Protein AF-A0A7V0R3R7-F1 (afdb_monomer_lite)

Structure (mmCIF, N/CA/C/O backbone):
data_AF-A0A7V0R3R7-F1
#
_entry.id   AF-A0A7V0R3R7-F1
#
loop_
_atom_site.group_PDB
_atom_site.id
_atom_site.type_symbol
_atom_site.label_atom_id
_atom_site.label_alt_id
_atom_site.label_comp_id
_atom_site.label_asym_id
_atom_site.label_entity_id
_atom_site.label_seq_id
_atom_site.pdbx_PDB_ins_code
_atom_site.Cartn_x
_atom_site.Cartn_y
_atom_site.Cartn_z
_atom_site.occupancy
_atom_site.B_iso_or_equiv
_atom_site.auth_seq_id
_atom_site.auth_comp_id
_atom_site.auth_asym_id
_atom_site.auth_atom_id
_atom_site.pdbx_PDB_model_num
ATOM 1 N N . MET A 1 1 ? 51.693 5.481 -68.213 1.00 60.84 1 MET A N 1
ATOM 2 C CA . MET A 1 1 ? 52.637 6.586 -67.970 1.00 60.84 1 MET A CA 1
ATOM 3 C C . MET A 1 1 ? 53.723 6.523 -69.031 1.00 60.84 1 MET A C 1
ATOM 5 O O . MET A 1 1 ? 54.236 5.433 -69.275 1.00 60.84 1 MET A O 1
ATOM 9 N N . ALA A 1 2 ? 54.011 7.640 -69.695 1.00 59.97 2 ALA A N 1
ATOM 10 C CA . ALA A 1 2 ? 55.135 7.788 -70.616 1.00 59.97 2 ALA A CA 1
ATOM 11 C C . ALA A 1 2 ? 56.479 7.806 -69.859 1.00 59.97 2 ALA A C 1
ATOM 13 O O . ALA A 1 2 ? 56.521 7.949 -68.635 1.00 59.97 2 ALA A O 1
ATOM 14 N N . ASN A 1 3 ? 57.594 7.618 -70.574 1.00 65.31 3 ASN A N 1
ATOM 15 C CA . ASN A 1 3 ? 58.924 7.608 -69.956 1.00 65.31 3 ASN A CA 1
ATOM 16 C C . ASN A 1 3 ? 59.212 8.946 -69.252 1.00 65.31 3 ASN A C 1
ATOM 18 O O . ASN A 1 3 ? 59.083 10.004 -69.864 1.00 65.31 3 ASN A O 1
ATOM 22 N N . GLY A 1 4 ? 59.620 8.897 -67.982 1.00 66.81 4 GLY A N 1
ATOM 23 C CA . GLY A 1 4 ? 59.918 10.087 -67.187 1.00 66.81 4 GLY A CA 1
ATOM 24 C C . GLY A 1 4 ? 58.693 10.776 -66.584 1.00 66.81 4 GLY A C 1
ATOM 25 O O . GLY A 1 4 ? 58.870 11.760 -65.866 1.00 66.81 4 GLY A O 1
ATOM 26 N N . GLU A 1 5 ? 57.478 10.267 -66.817 1.00 72.25 5 GLU A N 1
ATOM 27 C CA . GLU A 1 5 ? 56.290 10.757 -66.121 1.00 72.25 5 GLU A CA 1
ATOM 28 C C . GLU A 1 5 ? 56.313 10.364 -64.643 1.00 72.25 5 GLU A C 1
ATOM 30 O O . GLU A 1 5 ? 56.614 9.226 -64.259 1.00 72.25 5 GLU A O 1
ATOM 35 N N . THR A 1 6 ? 55.930 11.340 -63.829 1.00 77.62 6 THR A N 1
ATOM 36 C CA . THR A 1 6 ? 55.696 11.185 -62.403 1.00 77.62 6 THR A CA 1
ATOM 37 C C . THR A 1 6 ? 54.215 11.409 -62.127 1.00 77.62 6 THR A C 1
ATOM 39 O O . THR A 1 6 ? 53.665 12.455 -62.474 1.00 77.62 6 THR A O 1
ATOM 42 N N . VAL A 1 7 ? 53.579 10.450 -61.457 1.00 79.25 7 VAL A N 1
ATOM 43 C CA . VAL A 1 7 ? 52.211 10.570 -60.943 1.00 79.25 7 VAL A CA 1
ATOM 44 C C . VAL A 1 7 ? 52.250 10.538 -59.422 1.00 79.25 7 VAL A C 1
ATOM 46 O O . VAL A 1 7 ? 53.028 9.801 -58.821 1.00 79.25 7 VAL A O 1
ATOM 49 N N . TYR A 1 8 ? 51.395 11.336 -58.790 1.00 80.38 8 TYR A N 1
ATOM 50 C CA . TYR A 1 8 ? 51.296 11.405 -57.337 1.00 80.38 8 TYR A CA 1
ATOM 51 C C . TYR A 1 8 ? 49.996 10.768 -56.853 1.00 80.38 8 TYR A C 1
ATOM 53 O O . TYR A 1 8 ? 48.909 11.165 -57.274 1.00 80.38 8 TYR A O 1
ATOM 61 N N . VAL A 1 9 ? 50.100 9.819 -55.922 1.00 77.81 9 VAL A N 1
ATOM 62 C CA . VAL A 1 9 ? 48.953 9.351 -55.135 1.00 77.81 9 VAL A CA 1
ATOM 63 C C . VAL A 1 9 ? 48.781 10.318 -53.974 1.00 77.81 9 VAL A C 1
ATOM 65 O O . VAL A 1 9 ? 49.540 10.257 -53.009 1.00 77.81 9 VAL A O 1
ATOM 68 N N . ASN A 1 10 ? 47.826 11.241 -54.094 1.00 76.31 10 ASN A N 1
ATOM 69 C CA . ASN A 1 10 ? 47.571 12.261 -53.081 1.00 76.31 10 ASN A CA 1
ATOM 70 C C . ASN A 1 10 ? 46.611 11.746 -52.000 1.00 76.31 10 ASN A C 1
ATOM 72 O O . ASN A 1 10 ? 45.538 11.223 -52.288 1.00 76.31 10 ASN A O 1
ATOM 76 N N . PHE A 1 11 ? 46.986 11.968 -50.751 1.00 71.56 11 PHE A N 1
ATOM 77 C CA . PHE A 1 11 ? 46.188 11.775 -49.552 1.00 71.56 11 PHE A CA 1
ATOM 78 C C . PHE A 1 11 ? 45.655 13.130 -49.080 1.00 71.56 11 PHE A C 1
ATOM 80 O O . PHE A 1 11 ? 46.250 14.175 -49.350 1.00 71.56 11 PHE A O 1
ATOM 87 N N . ASN A 1 12 ? 44.532 13.132 -48.361 1.00 66.56 12 ASN A N 1
ATOM 88 C CA . ASN A 1 12 ? 43.979 14.372 -47.817 1.00 66.56 12 ASN A CA 1
ATOM 89 C C . ASN A 1 12 ? 45.003 15.086 -46.927 1.00 66.56 12 ASN A C 1
ATOM 91 O O . ASN A 1 12 ? 45.745 14.455 -46.166 1.00 66.56 12 ASN A O 1
ATOM 95 N N . ASN A 1 13 ? 45.035 16.415 -47.038 1.00 58.03 13 ASN A N 1
ATOM 96 C CA . ASN A 1 13 ? 45.978 17.250 -46.313 1.00 58.03 13 ASN A CA 1
ATOM 97 C C . ASN A 1 13 ? 45.563 17.348 -44.844 1.00 58.03 13 ASN A C 1
ATOM 99 O O . ASN A 1 13 ? 44.797 18.230 -44.463 1.00 58.03 13 ASN A O 1
ATOM 103 N N . VAL A 1 14 ? 46.049 16.413 -44.032 1.00 56.94 14 VAL A N 1
ATOM 104 C CA . VAL A 1 14 ? 45.872 16.457 -42.583 1.00 56.94 14 VAL A CA 1
ATOM 105 C C . VAL A 1 14 ? 47.225 16.733 -41.950 1.00 56.94 14 VAL A C 1
ATOM 107 O O . VAL A 1 14 ? 48.160 15.930 -42.068 1.00 56.94 14 VAL A O 1
ATOM 110 N N . ALA A 1 15 ? 47.345 17.928 -41.369 1.00 54.97 15 ALA A N 1
ATOM 111 C CA . ALA A 1 15 ? 48.573 18.413 -40.764 1.00 54.97 15 ALA A CA 1
ATOM 112 C C . ALA A 1 15 ? 48.979 17.494 -39.602 1.00 54.97 15 ALA A C 1
ATOM 114 O O . ALA A 1 15 ? 48.246 17.346 -38.630 1.00 54.97 15 ALA A O 1
ATOM 115 N N . SER A 1 16 ? 50.158 16.880 -39.706 1.00 55.66 16 SER A N 1
ATOM 116 C CA . SER A 1 16 ? 50.780 16.111 -38.624 1.00 55.66 16 SER A CA 1
ATOM 117 C C . SER A 1 16 ? 52.266 16.449 -38.568 1.00 55.66 16 SER A C 1
ATOM 119 O O . SER A 1 16 ? 52.944 16.424 -39.603 1.00 55.66 16 SER A O 1
ATOM 121 N N . SER A 1 17 ? 52.774 16.782 -37.388 1.00 52.94 17 SER A N 1
ATOM 122 C CA . SER A 1 17 ? 54.150 17.246 -37.168 1.00 52.94 17 SER A CA 1
ATOM 123 C C . SER A 1 17 ? 55.124 16.157 -36.704 1.00 52.94 17 SER A C 1
ATOM 125 O O . SER A 1 17 ? 56.237 16.506 -36.332 1.00 52.94 17 SER A O 1
ATOM 127 N N . TYR A 1 18 ? 54.735 14.876 -36.705 1.00 57.91 18 TYR A N 1
ATOM 128 C CA . TYR A 1 18 ? 55.475 13.828 -35.991 1.00 57.91 18 TYR A CA 1
ATOM 129 C C . TYR A 1 18 ? 55.913 12.624 -36.834 1.00 57.91 18 TYR A C 1
ATOM 131 O O . TYR A 1 18 ? 55.264 12.249 -37.818 1.00 57.91 18 TYR A O 1
ATOM 139 N N . SER A 1 19 ? 57.000 12.006 -36.359 1.00 56.53 19 SER A N 1
ATOM 140 C CA . SER A 1 19 ? 57.530 10.716 -36.788 1.00 56.53 19 SER A CA 1
ATOM 141 C C . SER A 1 19 ? 56.628 9.573 -36.306 1.00 56.53 19 SER A C 1
ATOM 143 O O . SER A 1 19 ? 56.097 9.611 -35.198 1.00 56.53 19 SER A O 1
ATOM 145 N N . GLY A 1 20 ? 56.421 8.563 -37.156 1.00 59.81 20 GLY A N 1
ATOM 146 C CA . GLY A 1 20 ? 55.526 7.427 -36.875 1.00 59.81 20 GLY A CA 1
ATOM 147 C C . GLY A 1 20 ? 54.285 7.349 -37.768 1.00 59.81 20 GLY A C 1
ATOM 148 O O . GLY A 1 20 ? 53.493 6.420 -37.643 1.00 59.81 20 GLY A O 1
ATOM 149 N N . ASN A 1 21 ? 54.122 8.284 -38.706 1.00 67.06 21 ASN A N 1
ATOM 150 C CA . ASN A 1 21 ? 53.163 8.107 -39.789 1.00 67.06 21 ASN A CA 1
ATOM 151 C C . ASN A 1 21 ? 53.571 6.919 -40.666 1.00 67.06 21 ASN A C 1
ATOM 153 O O . ASN A 1 21 ? 54.751 6.745 -40.982 1.00 67.06 21 ASN A O 1
ATOM 157 N N . SER A 1 22 ? 52.582 6.154 -41.114 1.00 76.62 22 SER A N 1
ATOM 158 C CA . SER A 1 22 ? 52.797 5.093 -42.091 1.00 76.62 22 SER A CA 1
ATOM 159 C C . SER A 1 22 ? 51.887 5.258 -43.299 1.00 76.62 22 SER A C 1
ATOM 161 O O . SER A 1 22 ? 50.781 5.801 -43.224 1.00 76.62 22 SER A O 1
ATOM 163 N N . MET A 1 23 ? 52.385 4.816 -44.448 1.00 79.44 23 MET A N 1
ATOM 164 C CA . MET A 1 23 ? 51.660 4.818 -45.712 1.00 79.44 23 MET A CA 1
ATOM 165 C C . MET A 1 23 ? 51.727 3.426 -46.321 1.00 79.44 23 MET A C 1
ATOM 167 O O . MET A 1 23 ? 52.781 2.799 -46.304 1.00 79.44 23 MET A O 1
ATOM 171 N N . SER A 1 24 ? 50.616 2.963 -46.880 1.00 83.12 24 SER A N 1
ATOM 172 C CA . SER A 1 24 ? 50.527 1.696 -47.592 1.00 83.12 24 SER A CA 1
ATOM 173 C C . SER A 1 24 ? 49.987 1.941 -48.993 1.00 83.12 24 SER A C 1
ATOM 175 O O . SER A 1 24 ? 48.940 2.571 -49.152 1.00 83.12 24 SER A O 1
ATOM 177 N N . ILE A 1 25 ? 50.710 1.471 -50.010 1.00 83.69 25 ILE A N 1
ATOM 178 C CA . ILE A 1 25 ? 50.285 1.540 -51.410 1.00 83.69 25 ILE A CA 1
ATOM 179 C C . ILE A 1 25 ? 50.116 0.118 -51.936 1.00 83.69 25 ILE A C 1
ATOM 181 O O . ILE A 1 25 ? 51.090 -0.623 -52.099 1.00 83.69 25 ILE A O 1
ATOM 185 N N . GLY A 1 26 ? 48.870 -0.257 -52.210 1.00 84.25 26 GLY A N 1
ATOM 186 C CA . GLY A 1 26 ? 48.528 -1.490 -52.896 1.00 84.25 26 GLY A CA 1
ATOM 187 C C . GLY A 1 26 ? 48.580 -1.288 -54.403 1.00 84.25 26 GLY A C 1
ATOM 188 O O . GLY A 1 26 ? 47.935 -0.394 -54.949 1.00 84.25 26 GLY A O 1
ATOM 189 N N . PHE A 1 27 ? 49.330 -2.143 -55.086 1.00 84.38 27 PHE A N 1
ATOM 190 C CA . PHE A 1 27 ? 49.419 -2.154 -56.540 1.00 84.38 27 PHE A CA 1
ATOM 191 C C . PHE A 1 27 ? 49.291 -3.570 -57.100 1.00 84.38 27 PHE A C 1
ATOM 193 O O . PHE A 1 27 ? 49.595 -4.558 -56.427 1.00 84.38 27 PHE A O 1
ATOM 200 N N . ILE A 1 28 ? 48.850 -3.662 -58.349 1.00 82.12 28 ILE A N 1
ATOM 201 C CA . ILE A 1 28 ? 48.876 -4.888 -59.142 1.00 82.12 28 ILE A CA 1
ATOM 202 C C . ILE A 1 28 ? 49.720 -4.620 -60.383 1.00 82.12 28 ILE A C 1
ATOM 204 O O . ILE A 1 28 ? 49.652 -3.550 -60.990 1.00 82.12 28 ILE A O 1
ATOM 208 N N . LYS A 1 29 ? 50.550 -5.599 -60.748 1.00 75.12 29 LYS A N 1
ATOM 209 C CA . LYS A 1 29 ? 51.279 -5.549 -62.012 1.00 75.12 29 LYS A CA 1
ATOM 210 C C . LYS A 1 29 ? 50.294 -5.712 -63.161 1.00 75.12 29 LYS A C 1
ATOM 212 O O . LYS A 1 29 ? 49.456 -6.614 -63.144 1.00 75.12 29 LYS A O 1
ATOM 217 N N . GLY A 1 30 ? 50.458 -4.900 -64.187 1.00 65.81 30 GLY A N 1
ATOM 218 C CA . GLY A 1 30 ? 49.775 -5.162 -65.429 1.00 65.81 30 GLY A CA 1
ATOM 219 C C . GLY A 1 30 ? 50.306 -6.411 -66.114 1.00 65.81 30 GLY A C 1
ATOM 220 O O . GLY A 1 30 ? 51.510 -6.525 -66.345 1.00 65.81 30 GLY A O 1
ATOM 221 N N . ASN A 1 31 ? 49.427 -7.345 -66.474 1.00 56.28 31 ASN A N 1
ATOM 222 C CA . ASN A 1 31 ? 49.767 -8.347 -67.479 1.00 56.28 31 ASN A CA 1
ATOM 223 C C . ASN A 1 31 ? 49.576 -7.685 -68.845 1.00 56.28 31 ASN A C 1
ATOM 225 O O . ASN A 1 31 ? 48.503 -7.151 -69.114 1.00 56.28 31 ASN A O 1
ATOM 229 N N . SER A 1 32 ? 50.611 -7.684 -69.688 1.00 53.97 32 SER A N 1
ATOM 230 C CA . SER A 1 32 ? 50.533 -7.117 -71.038 1.00 53.97 32 SER A CA 1
ATOM 231 C C . SER A 1 32 ? 49.264 -7.599 -71.744 1.00 53.97 32 SER A C 1
ATOM 233 O O . SER A 1 32 ? 49.039 -8.811 -71.825 1.00 53.97 32 SER A O 1
ATOM 235 N N . LEU A 1 33 ? 48.474 -6.671 -72.291 1.00 48.31 33 LEU A N 1
ATOM 236 C CA . LEU A 1 33 ? 47.525 -7.002 -73.351 1.00 48.31 33 LEU A CA 1
ATOM 237 C C . LEU A 1 33 ? 48.320 -7.761 -74.422 1.00 48.31 33 LEU A C 1
ATOM 239 O O . LEU A 1 33 ? 49.388 -7.306 -74.837 1.00 48.31 33 LEU A O 1
ATOM 243 N N . GLY A 1 34 ? 47.886 -8.981 -74.736 1.00 46.53 34 GLY A N 1
ATOM 244 C CA . GLY A 1 34 ? 48.699 -9.964 -75.448 1.00 46.53 34 GLY A CA 1
ATOM 245 C C . GLY A 1 34 ? 49.354 -9.412 -76.717 1.00 46.53 34 GLY A C 1
ATOM 246 O O . GLY A 1 34 ? 48.677 -8.847 -77.569 1.00 46.53 34 GLY A O 1
ATOM 247 N N . GLY A 1 35 ? 50.670 -9.618 -76.841 1.00 52.47 35 GLY A N 1
ATOM 248 C CA . GLY A 1 35 ? 51.397 -9.482 -78.108 1.00 52.47 35 GLY A CA 1
ATOM 249 C C . GLY A 1 35 ? 52.580 -8.514 -78.124 1.00 52.47 35 GLY A C 1
ATOM 250 O O . GLY A 1 35 ? 53.421 -8.636 -79.009 1.00 52.47 35 GLY A O 1
ATOM 251 N N . CYS A 1 36 ? 52.713 -7.610 -77.150 1.00 52.78 36 CYS A N 1
ATOM 252 C CA . CYS A 1 36 ? 53.756 -6.580 -77.174 1.00 52.78 36 CYS A CA 1
ATOM 253 C C . CYS A 1 36 ? 54.571 -6.569 -75.874 1.00 52.78 36 CYS A C 1
ATOM 255 O O . CYS A 1 36 ? 54.149 -6.009 -74.863 1.00 52.78 36 CYS A O 1
ATOM 257 N N . TYR A 1 37 ? 55.757 -7.184 -75.889 1.00 57.19 37 TYR A N 1
ATOM 258 C CA . TYR A 1 37 ? 56.711 -7.068 -74.785 1.00 57.19 37 TYR A CA 1
ATOM 259 C C . TYR A 1 37 ? 57.611 -5.846 -75.019 1.00 57.19 37 TYR A C 1
ATOM 261 O O . TYR A 1 37 ? 58.163 -5.728 -76.113 1.00 57.19 37 TYR A O 1
ATOM 269 N N . PRO A 1 38 ? 57.820 -4.963 -74.024 1.00 57.47 38 PRO A N 1
ATOM 270 C CA . PRO A 1 38 ? 58.813 -3.894 -74.146 1.00 57.47 38 PRO A CA 1
ATOM 271 C C . PRO A 1 38 ? 60.179 -4.507 -74.470 1.00 57.47 38 PRO A C 1
ATOM 273 O O . PRO A 1 38 ? 60.603 -5.420 -73.772 1.00 57.47 38 PRO A O 1
ATOM 276 N N . THR A 1 39 ? 60.861 -4.091 -75.530 1.00 60.22 39 THR A N 1
ATOM 277 C CA . THR A 1 39 ? 62.174 -4.662 -75.891 1.00 60.22 39 THR A CA 1
ATOM 278 C C . THR A 1 39 ? 63.309 -4.119 -75.028 1.00 60.22 39 THR A C 1
ATOM 280 O O . THR A 1 39 ? 64.376 -4.720 -74.983 1.00 60.22 39 THR A O 1
ATOM 283 N N . GLU A 1 40 ? 63.069 -3.011 -74.330 1.00 68.44 40 GLU A N 1
ATOM 284 C CA . GLU A 1 40 ? 64.061 -2.296 -73.534 1.00 68.44 40 GLU A CA 1
ATOM 285 C C . GLU A 1 40 ? 63.860 -2.511 -72.031 1.00 68.44 40 GLU A C 1
ATOM 287 O O . GLU A 1 40 ? 62.751 -2.783 -71.553 1.00 68.44 40 GLU A O 1
ATOM 292 N N . ASP A 1 41 ? 64.960 -2.378 -71.294 1.00 78.31 41 ASP A N 1
ATOM 293 C CA . ASP A 1 41 ? 64.984 -2.448 -69.840 1.00 78.31 41 ASP A CA 1
ATOM 294 C C . ASP A 1 41 ? 64.353 -1.186 -69.225 1.00 78.31 41 ASP A C 1
ATOM 296 O O . ASP A 1 41 ? 64.369 -0.089 -69.797 1.00 78.31 41 ASP A O 1
ATOM 300 N N . GLY A 1 42 ? 63.800 -1.322 -68.023 1.00 80.00 42 GLY A N 1
ATOM 301 C CA . GLY A 1 42 ? 63.158 -0.214 -67.320 1.00 80.00 42 GLY A CA 1
ATOM 302 C C . GLY A 1 42 ? 62.599 -0.635 -65.971 1.00 80.00 42 GLY A C 1
ATOM 303 O O . GLY A 1 42 ? 62.518 -1.822 -65.659 1.00 80.00 42 GLY A O 1
ATOM 304 N N . TYR A 1 43 ? 62.204 0.331 -65.150 1.00 83.00 43 TYR A N 1
ATOM 305 C CA . TYR A 1 43 ? 61.628 0.058 -63.840 1.00 83.00 43 TYR A CA 1
ATOM 306 C C . TYR A 1 43 ? 60.602 1.107 -63.413 1.00 83.00 43 TYR A C 1
ATOM 308 O O . TYR A 1 43 ? 60.595 2.249 -63.871 1.00 83.00 43 TYR A O 1
ATOM 316 N N . ILE A 1 44 ? 59.737 0.698 -62.489 1.00 82.50 44 ILE A N 1
ATOM 317 C CA . ILE A 1 44 ? 58.771 1.558 -61.814 1.00 82.50 44 ILE A CA 1
ATOM 318 C C . ILE A 1 44 ? 59.163 1.659 -60.346 1.00 82.50 44 ILE A C 1
ATOM 320 O O . ILE A 1 44 ? 59.405 0.640 -59.684 1.00 82.50 44 ILE A O 1
ATOM 324 N N . THR A 1 45 ? 59.212 2.889 -59.837 1.00 86.06 45 THR A N 1
ATOM 325 C CA . THR A 1 45 ? 59.398 3.166 -58.412 1.00 86.06 45 THR A CA 1
ATOM 326 C C . THR A 1 45 ? 58.133 3.707 -57.767 1.00 86.06 45 THR A C 1
ATOM 328 O O . THR A 1 45 ? 57.382 4.457 -58.386 1.00 86.06 45 THR A O 1
ATOM 331 N N . ILE A 1 46 ? 57.938 3.359 -56.494 1.00 85.19 46 ILE A N 1
ATOM 332 C CA . ILE A 1 46 ? 57.000 4.028 -55.587 1.00 85.19 46 ILE A CA 1
ATOM 333 C C . ILE A 1 46 ? 57.831 4.602 -54.436 1.00 85.19 46 ILE A C 1
ATOM 335 O O . ILE A 1 46 ? 58.526 3.849 -53.753 1.00 85.19 46 ILE A O 1
ATOM 339 N N . ASN A 1 47 ? 57.823 5.927 -54.265 1.00 83.38 47 ASN A N 1
ATOM 340 C CA . ASN A 1 47 ? 58.685 6.676 -53.339 1.00 83.38 47 ASN A CA 1
ATOM 341 C C . ASN A 1 47 ? 60.160 6.236 -53.416 1.00 83.38 47 ASN A C 1
ATOM 343 O O . ASN A 1 47 ? 60.807 5.954 -52.410 1.00 83.38 47 ASN A O 1
ATOM 347 N N . GLY A 1 48 ? 60.681 6.100 -54.639 1.00 82.38 48 GLY A N 1
ATOM 348 C CA . GLY A 1 48 ? 62.067 5.689 -54.892 1.00 82.38 48 GLY A CA 1
ATOM 349 C C . GLY A 1 48 ? 62.360 4.189 -54.737 1.00 82.38 48 GLY A C 1
ATOM 350 O O . GLY A 1 48 ? 63.416 3.740 -55.179 1.00 82.38 48 GLY A O 1
ATOM 351 N N . ILE A 1 49 ? 61.438 3.382 -54.198 1.00 83.81 49 ILE A N 1
ATOM 352 C CA . ILE A 1 49 ? 61.605 1.923 -54.110 1.00 83.81 49 ILE A CA 1
ATOM 353 C C . ILE A 1 49 ? 61.193 1.286 -55.435 1.00 83.81 49 ILE A C 1
ATOM 355 O O . ILE A 1 49 ? 60.042 1.417 -55.849 1.00 83.81 49 ILE A O 1
ATOM 359 N N . LYS A 1 50 ? 62.107 0.554 -56.085 1.00 85.88 50 LYS A N 1
ATOM 360 C CA . LYS A 1 50 ? 61.795 -0.245 -57.280 1.00 85.88 50 LYS A CA 1
ATOM 361 C C . LYS A 1 50 ? 60.810 -1.357 -56.917 1.00 85.88 50 LYS A C 1
ATOM 363 O O . LYS A 1 50 ? 61.160 -2.270 -56.172 1.00 85.88 50 LYS A O 1
ATOM 368 N N . VAL A 1 51 ? 59.600 -1.295 -57.461 1.00 85.56 51 VAL A N 1
ATOM 369 C CA . VAL A 1 51 ? 58.558 -2.316 -57.244 1.00 85.56 51 VAL A CA 1
ATOM 370 C C . VAL A 1 51 ? 58.458 -3.291 -58.408 1.00 85.56 51 VAL A C 1
ATOM 372 O O . VAL A 1 51 ? 58.109 -4.456 -58.222 1.00 85.56 51 VAL A O 1
ATOM 375 N N . TYR A 1 52 ? 58.825 -2.829 -59.600 1.00 81.94 52 TYR A N 1
ATOM 376 C CA . TYR A 1 52 ? 58.731 -3.593 -60.830 1.00 81.94 52 TYR A CA 1
ATOM 377 C C . TYR A 1 52 ? 59.879 -3.217 -61.756 1.00 81.94 52 TYR A C 1
ATOM 379 O O . TYR A 1 52 ? 60.141 -2.032 -61.951 1.00 81.94 52 TYR A O 1
ATOM 387 N N . GLU A 1 53 ? 60.579 -4.207 -62.295 1.00 83.69 53 GLU A N 1
ATOM 388 C CA . GLU A 1 53 ? 61.743 -4.008 -63.154 1.00 83.69 53 GLU A CA 1
ATOM 389 C C . GLU A 1 53 ? 61.735 -5.024 -64.290 1.00 83.69 53 GLU A C 1
ATOM 391 O O . GLU A 1 53 ? 61.382 -6.190 -64.110 1.00 83.69 53 GLU A O 1
ATOM 396 N N . LYS A 1 54 ? 62.133 -4.568 -65.471 1.00 75.62 54 LYS A N 1
ATOM 397 C CA . LYS A 1 54 ? 62.475 -5.410 -66.602 1.00 75.62 54 LYS A CA 1
ATOM 398 C C . LYS A 1 54 ? 63.970 -5.299 -66.845 1.00 75.62 54 LYS A C 1
ATOM 400 O O . LYS A 1 54 ? 64.454 -4.195 -67.087 1.00 75.62 54 LYS A O 1
ATOM 405 N N . SER A 1 55 ? 64.665 -6.432 -66.804 1.00 78.94 55 SER A N 1
ATOM 406 C CA . SER A 1 55 ? 66.070 -6.508 -67.198 1.00 78.94 55 SER A CA 1
ATOM 407 C C . SER A 1 55 ? 66.339 -7.757 -68.029 1.00 78.94 55 SER A C 1
ATOM 409 O O . SER A 1 55 ? 65.910 -8.855 -67.665 1.00 78.94 55 SER A O 1
ATOM 411 N N . GLY A 1 56 ? 66.995 -7.594 -69.181 1.00 73.94 56 GLY A N 1
ATOM 412 C CA . GLY A 1 56 ? 67.369 -8.707 -70.059 1.00 73.94 56 GLY A CA 1
ATOM 413 C C . GLY A 1 56 ? 66.171 -9.505 -70.587 1.00 73.94 56 GLY A C 1
ATOM 414 O O . GLY A 1 56 ? 66.248 -10.721 -70.741 1.00 73.94 56 GLY A O 1
ATOM 415 N N . GLY A 1 57 ? 65.029 -8.844 -70.808 1.00 67.75 57 GLY A N 1
ATOM 416 C CA . GLY A 1 57 ? 63.795 -9.487 -71.278 1.00 67.75 57 GLY A CA 1
ATOM 417 C C . GLY A 1 57 ? 62.938 -10.143 -70.185 1.00 67.75 57 GLY A C 1
ATOM 418 O O . GLY A 1 57 ? 61.780 -10.468 -70.454 1.00 67.75 57 GLY A O 1
ATOM 419 N N . VAL A 1 58 ? 63.443 -10.267 -68.954 1.00 71.50 58 VAL A N 1
ATOM 420 C CA . VAL A 1 58 ? 62.736 -10.876 -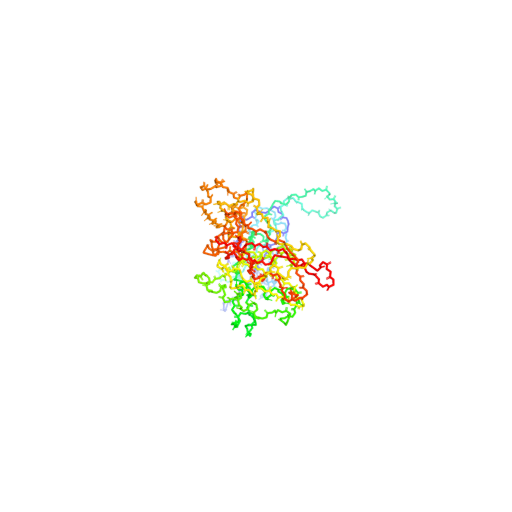67.817 1.00 71.50 58 VAL A CA 1
ATOM 421 C C . VAL A 1 58 ? 62.039 -9.804 -66.979 1.00 71.50 58 VAL A C 1
ATOM 423 O O . VAL A 1 58 ? 62.613 -8.757 -66.691 1.00 71.50 58 VAL A O 1
ATOM 426 N N . LEU A 1 59 ? 60.792 -10.074 -66.581 1.00 70.75 59 LEU A N 1
ATOM 427 C CA . LEU A 1 59 ? 60.005 -9.219 -65.689 1.00 70.75 59 LEU A CA 1
ATOM 428 C C . LEU A 1 59 ? 60.163 -9.684 -64.241 1.00 70.75 59 LEU A C 1
ATOM 430 O O . LEU A 1 59 ? 59.803 -10.815 -63.909 1.00 70.75 59 LEU A O 1
ATOM 434 N N . ILE A 1 60 ? 60.655 -8.801 -63.378 1.00 75.31 60 ILE A N 1
ATOM 435 C CA . ILE A 1 60 ? 60.933 -9.080 -61.971 1.00 75.31 60 ILE A CA 1
ATOM 436 C C . ILE A 1 60 ? 60.067 -8.166 -61.100 1.00 75.31 60 ILE A C 1
ATOM 438 O O . ILE A 1 60 ? 60.060 -6.941 -61.240 1.00 75.31 60 ILE A O 1
ATOM 442 N N . VAL A 1 61 ? 59.313 -8.776 -60.182 1.00 73.44 61 VAL A N 1
ATOM 443 C CA . VAL A 1 61 ? 58.624 -8.052 -59.108 1.00 73.44 61 VAL A CA 1
ATOM 444 C C . VAL A 1 61 ? 59.579 -7.982 -57.928 1.00 73.44 61 VAL A C 1
ATOM 446 O O . VAL A 1 61 ? 59.833 -8.986 -57.267 1.00 73.44 61 VAL A O 1
ATOM 449 N N . ASN A 1 62 ? 60.119 -6.794 -57.677 1.00 72.94 62 ASN A N 1
ATOM 450 C CA . ASN A 1 62 ? 61.160 -6.603 -56.670 1.00 72.94 62 ASN A CA 1
ATOM 451 C C . ASN A 1 62 ? 60.592 -6.508 -55.245 1.00 72.94 62 ASN A C 1
ATOM 453 O O . ASN A 1 62 ? 61.324 -6.733 -54.277 1.00 72.94 62 ASN A O 1
ATOM 457 N N . LYS A 1 63 ? 59.297 -6.186 -55.093 1.00 82.62 63 LYS A N 1
ATOM 458 C CA . LYS A 1 63 ? 58.614 -6.087 -53.795 1.00 82.62 63 LYS A CA 1
ATOM 459 C C . LYS A 1 63 ? 57.158 -6.565 -53.865 1.00 82.62 63 LYS A C 1
ATOM 461 O O . LYS A 1 63 ? 56.486 -6.280 -54.856 1.00 82.62 63 LYS A O 1
ATOM 466 N N . PRO A 1 64 ? 56.657 -7.264 -52.829 1.00 81.25 64 PRO A N 1
ATOM 467 C CA . PRO A 1 64 ? 55.248 -7.628 -52.743 1.00 81.25 64 PRO A CA 1
ATOM 468 C C . PRO A 1 64 ? 54.364 -6.392 -52.514 1.00 81.25 64 PRO A C 1
ATOM 470 O O . PRO A 1 64 ? 54.813 -5.379 -51.979 1.00 81.25 64 PRO A O 1
ATOM 473 N N . SER A 1 65 ? 53.101 -6.506 -52.921 1.00 80.62 65 SER A N 1
ATOM 474 C CA . SER A 1 65 ? 52.034 -5.546 -52.632 1.00 80.62 65 SER A CA 1
ATOM 475 C C . SER A 1 65 ? 51.258 -6.012 -51.387 1.00 80.62 65 SER A C 1
ATOM 477 O O . SER A 1 65 ? 50.999 -7.215 -51.280 1.00 80.62 65 SER A O 1
ATOM 479 N N . PRO A 1 66 ? 50.876 -5.115 -50.459 1.00 85.38 66 PRO A N 1
ATOM 480 C CA . PRO A 1 66 ? 51.111 -3.672 -50.495 1.00 85.38 66 PRO A CA 1
ATOM 481 C C . PRO A 1 66 ? 52.528 -3.283 -50.039 1.00 85.38 66 PRO A C 1
ATOM 483 O O . PRO A 1 66 ? 53.162 -3.988 -49.253 1.00 85.38 66 PRO A O 1
ATOM 486 N N . LEU A 1 67 ? 53.014 -2.133 -50.512 1.00 85.38 67 LEU A N 1
ATOM 487 C CA . LEU A 1 67 ? 54.276 -1.553 -50.053 1.00 85.38 67 LEU A CA 1
ATOM 488 C C . LEU A 1 67 ? 54.014 -0.594 -48.889 1.00 85.38 67 LEU A C 1
ATOM 490 O O . LEU A 1 67 ? 53.278 0.380 -49.048 1.00 85.38 67 LEU A O 1
ATOM 494 N N . ASN A 1 68 ? 54.631 -0.876 -47.741 1.00 84.94 68 ASN A N 1
ATOM 495 C CA . ASN A 1 68 ? 54.517 -0.063 -46.533 1.00 84.94 68 ASN A CA 1
ATOM 496 C C . ASN A 1 68 ? 55.744 0.838 -46.372 1.00 84.94 68 ASN A C 1
ATOM 498 O O . ASN A 1 68 ? 56.881 0.383 -46.497 1.00 84.94 68 ASN A O 1
ATOM 502 N N . PHE A 1 69 ? 55.496 2.104 -46.063 1.00 80.88 69 PHE A N 1
ATOM 503 C CA . PHE A 1 69 ? 56.508 3.104 -45.758 1.00 80.88 69 PHE A CA 1
ATOM 504 C C . PHE A 1 69 ? 56.336 3.527 -44.304 1.00 80.88 69 PHE A C 1
ATOM 506 O O . PHE A 1 69 ? 55.296 4.077 -43.941 1.00 80.88 69 PHE A O 1
ATOM 513 N N . GLU A 1 70 ? 57.351 3.263 -43.488 1.00 68.00 70 GLU A N 1
ATOM 514 C CA . GLU A 1 70 ? 57.448 3.727 -42.105 1.00 68.00 70 GLU A CA 1
ATOM 515 C C . GLU A 1 70 ? 58.552 4.782 -42.056 1.00 68.00 70 GLU A C 1
ATOM 517 O O . GLU A 1 70 ? 59.690 4.512 -42.440 1.00 68.00 70 GLU A O 1
ATOM 522 N N . GLY A 1 71 ? 58.227 6.011 -41.657 1.00 60.88 71 GLY A N 1
ATOM 523 C CA . GLY A 1 71 ? 59.231 7.067 -41.628 1.00 60.88 71 GLY A CA 1
ATOM 524 C C . GLY A 1 71 ? 58.702 8.416 -41.178 1.00 60.88 71 GLY A C 1
ATOM 525 O O . GLY A 1 71 ? 57.498 8.673 -41.164 1.00 60.88 71 GLY A O 1
ATOM 526 N N . ASP A 1 72 ? 59.637 9.285 -40.800 1.00 54.00 72 ASP A N 1
ATOM 527 C CA . ASP A 1 72 ? 59.359 10.687 -40.524 1.00 54.00 72 ASP A CA 1
ATOM 528 C C . ASP A 1 72 ? 58.968 11.374 -41.835 1.00 54.00 72 ASP A C 1
ATOM 530 O O . ASP A 1 72 ? 59.801 11.857 -42.598 1.00 54.00 72 ASP A O 1
ATOM 534 N N . LEU A 1 73 ? 57.670 11.350 -42.137 1.00 57.72 73 LEU A N 1
ATOM 535 C CA . LEU A 1 73 ? 57.075 12.124 -43.217 1.00 57.72 73 LEU A CA 1
ATOM 536 C C . LEU A 1 73 ? 57.086 13.606 -42.801 1.00 57.72 73 LEU A C 1
ATOM 538 O O . LEU A 1 73 ? 56.033 14.211 -42.659 1.00 57.72 73 LEU A O 1
ATOM 542 N N . SER A 1 74 ? 58.242 14.203 -42.521 1.00 51.62 74 SER A N 1
ATOM 543 C CA . SER A 1 74 ? 58.370 15.610 -42.140 1.00 51.62 74 SER A CA 1
ATOM 544 C C . SER A 1 74 ? 58.741 16.444 -43.380 1.00 51.62 74 SER A C 1
ATOM 546 O O . SER A 1 74 ? 59.741 16.199 -44.044 1.00 51.62 74 SER A O 1
ATOM 548 N N . GLY A 1 75 ? 57.888 17.407 -43.770 1.00 56.16 75 GLY A N 1
ATOM 549 C CA . GLY A 1 75 ? 58.126 18.284 -44.938 1.00 56.16 75 GLY A CA 1
ATOM 550 C C . GLY A 1 75 ? 56.890 18.609 -45.795 1.00 56.16 75 GLY A C 1
ATOM 551 O O . GLY A 1 75 ? 55.779 18.192 -45.484 1.00 56.16 75 GLY A O 1
ATOM 552 N N . GLY A 1 76 ? 57.050 19.403 -46.861 1.00 55.53 76 GLY A N 1
ATOM 553 C CA . GLY A 1 76 ? 55.945 19.854 -47.735 1.00 55.53 76 GLY A CA 1
ATOM 554 C C . GLY A 1 76 ? 55.243 18.738 -48.526 1.00 55.53 76 GLY A C 1
ATOM 555 O O . GLY A 1 76 ? 54.081 18.885 -48.893 1.00 55.53 76 GLY A O 1
ATOM 556 N N . ASP A 1 77 ? 55.900 17.586 -48.682 1.00 56.94 77 ASP A N 1
ATOM 557 C CA . ASP A 1 77 ? 55.451 16.463 -49.522 1.00 56.94 77 ASP A CA 1
ATOM 558 C C . ASP A 1 77 ? 54.742 15.342 -48.736 1.00 56.94 77 ASP A C 1
ATOM 560 O O . ASP A 1 77 ? 54.597 14.213 -49.194 1.00 56.94 77 ASP A O 1
ATOM 564 N N . ARG A 1 78 ? 54.238 15.686 -47.547 1.00 66.19 78 ARG A N 1
ATOM 565 C CA . ARG A 1 78 ? 53.647 14.807 -46.519 1.00 66.19 78 ARG A CA 1
ATOM 566 C C . ARG A 1 78 ? 52.468 13.934 -46.935 1.00 66.19 78 ARG A C 1
ATOM 568 O O . ARG A 1 78 ? 52.132 12.975 -46.242 1.00 66.19 78 ARG A O 1
ATOM 575 N N . ASN A 1 79 ? 51.805 14.308 -48.018 1.00 66.69 79 ASN A N 1
ATOM 576 C CA . ASN A 1 79 ? 50.513 13.755 -48.393 1.00 66.69 79 ASN A CA 1
ATOM 577 C C . ASN A 1 79 ? 50.544 13.109 -49.770 1.00 66.69 79 ASN A C 1
ATOM 579 O O . ASN A 1 79 ? 49.490 12.955 -50.370 1.00 66.69 79 ASN A O 1
ATOM 583 N N . ARG A 1 80 ? 51.714 12.768 -50.311 1.00 73.06 80 ARG A N 1
ATOM 584 C CA . ARG A 1 80 ? 51.782 12.160 -51.637 1.00 73.06 80 ARG A CA 1
ATOM 585 C C . ARG A 1 80 ? 52.780 11.020 -51.698 1.00 73.06 80 ARG A C 1
ATOM 587 O O . ARG A 1 80 ? 53.875 11.135 -51.160 1.00 73.06 80 ARG A O 1
ATOM 594 N N . ALA A 1 81 ? 52.398 9.935 -52.363 1.00 78.31 81 ALA A N 1
ATOM 595 C CA . ALA A 1 81 ? 53.348 8.932 -52.827 1.00 78.31 81 ALA A CA 1
ATOM 596 C C . ALA A 1 81 ? 53.725 9.243 -54.274 1.00 78.31 81 ALA A C 1
ATOM 598 O O . ALA A 1 81 ? 52.841 9.376 -55.122 1.00 78.31 81 ALA A O 1
ATOM 599 N N . GLU A 1 82 ? 55.017 9.355 -54.560 1.00 82.81 82 GLU A N 1
ATOM 600 C CA . GLU A 1 82 ? 55.519 9.484 -55.921 1.00 82.81 82 GLU A CA 1
ATOM 601 C C . GLU A 1 82 ? 55.538 8.113 -56.598 1.00 82.81 82 GLU A C 1
ATOM 603 O O . GLU A 1 82 ? 56.179 7.185 -56.110 1.00 82.81 82 GLU A O 1
ATOM 608 N N . VAL A 1 83 ? 54.871 7.989 -57.741 1.00 81.88 83 VAL A N 1
ATOM 609 C CA . VAL A 1 83 ? 54.992 6.841 -58.637 1.00 81.88 83 VAL A CA 1
ATOM 610 C C . VAL A 1 83 ? 55.682 7.318 -59.903 1.00 81.88 83 VAL A C 1
ATOM 612 O O . VAL A 1 83 ? 55.171 8.194 -60.601 1.00 81.88 83 VAL A O 1
ATOM 615 N N . LYS A 1 84 ? 56.853 6.753 -60.198 1.00 81.25 84 LYS A N 1
ATOM 616 C CA . LYS A 1 84 ? 57.683 7.180 -61.326 1.00 81.25 84 LYS A CA 1
ATOM 617 C C . LYS A 1 84 ? 58.023 6.010 -62.231 1.00 81.25 84 LYS A C 1
ATOM 619 O O . LYS A 1 84 ? 58.416 4.942 -61.757 1.00 81.25 84 LYS A O 1
ATOM 624 N N . VAL A 1 85 ? 57.909 6.235 -63.537 1.00 78.00 85 VAL A N 1
ATOM 625 C CA . VAL A 1 85 ? 58.340 5.281 -64.564 1.00 78.00 85 VAL A CA 1
ATOM 626 C C . VAL A 1 85 ? 59.661 5.743 -65.163 1.00 78.00 85 VAL A C 1
ATOM 628 O O . VAL A 1 85 ? 59.784 6.876 -65.629 1.00 78.00 85 VAL A O 1
ATOM 631 N N . VAL A 1 86 ? 60.652 4.854 -65.161 1.00 76.44 86 VAL A N 1
ATOM 632 C CA . VAL A 1 86 ? 61.963 5.085 -65.771 1.00 76.44 86 VAL A CA 1
ATOM 633 C C . VAL A 1 86 ? 62.204 4.003 -66.816 1.00 76.44 86 VAL A C 1
ATOM 635 O O . VAL A 1 86 ? 62.408 2.841 -66.470 1.00 76.44 86 VAL A O 1
ATOM 638 N N . ASN A 1 87 ? 62.197 4.383 -68.091 1.00 70.56 87 ASN A N 1
ATOM 639 C CA . ASN A 1 87 ? 62.571 3.507 -69.200 1.00 70.56 87 ASN A CA 1
ATOM 640 C C . ASN A 1 87 ? 63.935 3.928 -69.751 1.00 70.56 87 ASN A C 1
ATOM 642 O O . ASN A 1 87 ? 64.234 5.123 -69.840 1.00 70.56 87 ASN A O 1
ATOM 646 N N . TYR A 1 88 ? 64.747 2.954 -70.160 1.00 64.56 88 TYR A N 1
ATOM 647 C CA . TYR A 1 88 ? 66.085 3.211 -70.694 1.00 64.56 88 TYR A CA 1
ATOM 648 C C . TYR A 1 88 ? 66.115 3.570 -72.200 1.00 64.56 88 TYR A C 1
ATOM 650 O O . TYR A 1 88 ? 67.202 3.696 -72.759 1.00 64.56 88 TYR A O 1
ATOM 658 N N . GLY A 1 89 ? 64.963 3.840 -72.834 1.00 61.34 89 GLY A N 1
ATOM 659 C CA . GLY A 1 89 ? 64.879 4.355 -74.211 1.00 61.34 89 GLY A CA 1
ATOM 660 C C . GLY A 1 89 ? 63.500 4.910 -74.619 1.00 61.34 89 GLY A C 1
ATOM 661 O O . GLY A 1 89 ? 62.631 5.171 -73.774 1.00 61.34 89 GLY A O 1
ATOM 662 N N . GLN A 1 90 ? 63.337 5.220 -75.914 1.00 55.38 90 GLN A N 1
ATOM 663 C CA . GLN A 1 90 ? 62.139 5.861 -76.480 1.00 55.38 90 GLN A CA 1
ATOM 664 C C . GLN A 1 90 ? 61.081 4.809 -76.837 1.00 55.38 90 GLN A C 1
ATOM 666 O O . GLN A 1 90 ? 61.108 4.213 -77.909 1.00 55.38 90 GLN A O 1
ATOM 671 N N . LEU A 1 91 ? 60.119 4.591 -75.942 1.00 54.28 91 LEU A N 1
ATOM 672 C CA . LEU A 1 91 ? 58.985 3.701 -76.190 1.00 54.28 91 LEU A CA 1
ATOM 673 C C . LEU A 1 91 ? 57.764 4.534 -76.576 1.00 54.28 91 LEU A C 1
ATOM 675 O O . LEU A 1 91 ? 57.157 5.163 -75.713 1.00 54.28 91 LEU A O 1
ATOM 679 N N . GLU A 1 92 ? 57.380 4.516 -77.853 1.00 53.69 92 GLU A N 1
ATOM 680 C CA . GLU A 1 92 ? 56.187 5.247 -78.292 1.00 53.69 92 GLU A CA 1
ATOM 681 C C . GLU A 1 92 ? 54.873 4.530 -77.955 1.00 53.69 92 GLU A C 1
ATOM 683 O O . GLU A 1 92 ? 53.861 5.211 -77.903 1.00 53.69 92 GLU A O 1
ATOM 688 N N . ASN A 1 93 ? 54.838 3.216 -77.661 1.00 53.41 93 ASN A N 1
ATOM 689 C CA . ASN A 1 93 ? 53.553 2.530 -77.393 1.00 53.41 93 ASN A CA 1
ATOM 690 C C . ASN A 1 93 ? 53.574 1.265 -76.495 1.00 53.41 93 ASN A C 1
ATOM 692 O O . ASN A 1 93 ? 52.519 0.679 -76.278 1.00 53.41 93 ASN A O 1
ATOM 696 N N . ASN A 1 94 ? 54.712 0.837 -75.926 1.00 56.12 94 ASN A N 1
ATOM 697 C CA . ASN A 1 94 ? 54.803 -0.420 -75.149 1.00 56.12 94 ASN A CA 1
ATOM 698 C C . ASN A 1 94 ? 55.467 -0.214 -73.778 1.00 56.12 94 ASN A C 1
ATOM 700 O O . ASN A 1 94 ? 56.627 -0.566 -73.593 1.00 56.12 94 ASN A O 1
ATOM 704 N N . GLY A 1 95 ? 54.758 0.383 -72.818 1.00 60.78 95 GLY A N 1
ATOM 705 C CA . GLY A 1 95 ? 55.317 0.736 -71.505 1.00 60.78 95 GLY A CA 1
ATOM 706 C C . GLY A 1 95 ? 55.129 -0.325 -70.414 1.00 60.78 95 GLY A C 1
ATOM 707 O O . GLY A 1 95 ? 54.143 -1.062 -70.402 1.00 60.78 95 GLY A O 1
ATOM 708 N N . LEU A 1 96 ? 56.053 -0.359 -69.448 1.00 68.31 96 LEU A N 1
ATOM 709 C CA . LEU A 1 96 ? 55.800 -0.927 -68.120 1.00 68.31 96 LEU A CA 1
ATOM 710 C C . LEU A 1 96 ? 54.625 -0.176 -67.473 1.00 68.31 96 LEU A C 1
ATOM 712 O O . LEU A 1 96 ? 54.591 1.056 -67.491 1.00 68.31 96 LEU A O 1
ATOM 716 N N . TRP A 1 97 ? 53.680 -0.897 -66.869 1.00 71.44 97 TRP A N 1
ATOM 717 C CA . TRP A 1 97 ? 52.571 -0.287 -66.137 1.00 71.44 97 TRP A CA 1
ATOM 718 C C . TRP A 1 97 ? 52.206 -1.077 -64.877 1.00 71.44 97 TRP A C 1
ATOM 720 O O . TRP A 1 97 ? 52.414 -2.291 -64.788 1.00 71.44 97 TRP A O 1
ATOM 730 N N . ILE A 1 98 ? 51.676 -0.352 -63.895 1.00 76.56 98 ILE A N 1
ATOM 731 C CA . ILE A 1 98 ? 51.074 -0.875 -62.668 1.00 76.56 98 ILE A CA 1
ATOM 732 C C . ILE A 1 98 ? 49.727 -0.188 -62.468 1.00 76.56 98 ILE A C 1
ATOM 734 O O . ILE A 1 98 ? 49.585 0.985 -62.815 1.00 76.56 98 ILE A O 1
ATOM 738 N N . ASP A 1 99 ? 48.789 -0.897 -61.853 1.00 78.75 99 ASP A N 1
ATOM 739 C CA . ASP A 1 99 ? 47.550 -0.307 -61.359 1.00 78.75 99 ASP A CA 1
ATOM 740 C C . ASP A 1 99 ? 47.660 -0.098 -59.856 1.00 78.75 99 ASP A C 1
ATOM 742 O O . ASP A 1 99 ? 47.934 -1.044 -59.112 1.00 78.75 99 ASP A O 1
ATOM 746 N N . ILE A 1 100 ? 47.408 1.127 -59.397 1.00 81.69 100 ILE A N 1
ATOM 747 C CA . ILE A 1 100 ? 47.258 1.410 -57.970 1.00 81.69 100 ILE A CA 1
ATOM 748 C C . ILE A 1 100 ? 45.843 1.002 -57.561 1.00 81.69 100 ILE A C 1
ATOM 750 O O . ILE A 1 100 ? 44.865 1.584 -58.018 1.00 81.69 100 ILE A O 1
ATOM 754 N N . GLN A 1 101 ? 45.744 -0.017 -56.715 1.00 81.06 101 GLN A N 1
ATOM 755 C CA . GLN A 1 101 ? 44.473 -0.580 -56.252 1.00 81.06 101 GLN A CA 1
ATOM 756 C C . GLN A 1 101 ? 44.008 0.058 -54.948 1.00 81.06 101 GLN A C 1
ATOM 758 O O . GLN A 1 101 ? 42.813 0.147 -54.679 1.00 81.06 101 GLN A O 1
ATOM 763 N N . SER A 1 102 ? 44.956 0.490 -54.120 1.00 78.69 102 SER A N 1
ATOM 764 C CA . SER A 1 102 ? 44.652 1.117 -52.845 1.00 78.69 102 SER A CA 1
ATOM 765 C C . SER A 1 102 ? 45.782 2.031 -52.396 1.00 78.69 102 SER A C 1
ATOM 767 O O . SER A 1 102 ? 46.960 1.804 -52.672 1.00 78.69 102 SER A O 1
ATOM 769 N N . GLY A 1 103 ? 45.405 3.074 -51.668 1.00 78.44 103 GLY A N 1
ATOM 770 C CA . GLY A 1 103 ? 46.322 3.890 -50.896 1.00 78.44 103 GLY A CA 1
ATOM 771 C C . GLY A 1 103 ? 45.699 4.140 -49.534 1.00 78.44 103 GLY A C 1
ATOM 772 O O . GLY A 1 103 ? 44.572 4.626 -49.457 1.00 78.44 103 GLY A O 1
ATOM 773 N N . SER A 1 104 ? 46.426 3.843 -48.463 1.00 77.69 104 SER A N 1
ATOM 774 C CA . SER A 1 104 ? 46.025 4.208 -47.106 1.00 77.69 104 SER A CA 1
ATOM 775 C C . SER A 1 104 ? 47.161 4.903 -46.371 1.00 77.69 104 SER A C 1
ATOM 777 O O . SER A 1 104 ? 48.339 4.618 -46.586 1.00 77.69 104 SER A O 1
ATOM 779 N N . ARG A 1 105 ? 46.796 5.810 -45.469 1.00 72.00 105 ARG A N 1
ATOM 780 C CA . ARG A 1 105 ? 47.717 6.510 -44.577 1.00 72.00 105 ARG A CA 1
ATOM 781 C C . ARG A 1 105 ? 47.203 6.377 -43.152 1.00 72.00 105 ARG A C 1
ATOM 783 O O . ARG A 1 105 ? 46.031 6.650 -42.906 1.00 72.00 105 ARG A O 1
ATOM 790 N N . THR A 1 106 ? 48.092 6.029 -42.234 1.00 71.88 106 THR A N 1
ATOM 791 C CA . THR A 1 106 ? 47.839 6.099 -40.795 1.00 71.88 106 THR A CA 1
ATOM 792 C C . THR A 1 106 ? 48.557 7.320 -40.250 1.00 71.88 106 THR A C 1
ATOM 794 O O . THR A 1 106 ? 49.768 7.473 -40.428 1.00 71.88 106 THR A O 1
ATOM 797 N N . VAL A 1 107 ? 47.791 8.209 -39.620 1.00 64.75 107 VAL A N 1
ATOM 798 C CA . VAL A 1 107 ? 48.311 9.414 -38.974 1.00 64.75 107 VAL A CA 1
ATOM 799 C C . VAL A 1 107 ? 48.250 9.211 -37.475 1.00 64.75 107 VAL A C 1
ATOM 801 O O . VAL A 1 107 ? 47.170 8.984 -36.932 1.00 64.75 107 VAL A O 1
ATOM 804 N N . VAL A 1 108 ? 49.402 9.295 -36.817 1.00 63.97 108 VAL A N 1
ATOM 805 C CA . VAL A 1 108 ? 49.465 9.277 -35.356 1.00 63.97 108 VAL A CA 1
ATOM 806 C C . VAL A 1 108 ? 49.392 10.720 -34.871 1.00 63.97 108 VAL A C 1
ATOM 808 O O . VAL A 1 108 ? 50.278 11.528 -35.154 1.00 63.97 108 VAL A O 1
ATOM 811 N N . TYR A 1 109 ? 48.318 11.053 -34.157 1.00 56.69 109 TYR A N 1
ATOM 812 C CA . TYR A 1 109 ? 48.203 12.319 -33.443 1.00 56.69 109 TYR A CA 1
ATOM 813 C C . TYR A 1 109 ? 48.696 12.099 -32.019 1.00 56.69 109 TYR A C 1
ATOM 815 O O . TYR A 1 109 ? 47.969 11.562 -31.191 1.00 56.69 109 TYR A O 1
ATOM 823 N N . ASN A 1 110 ? 49.925 12.522 -31.735 1.00 52.72 110 ASN A N 1
ATOM 824 C CA . ASN A 1 110 ? 50.291 12.812 -30.358 1.00 52.72 110 ASN A CA 1
ATOM 825 C C . ASN A 1 110 ? 49.809 14.229 -30.072 1.00 52.72 110 ASN A C 1
ATOM 827 O O . ASN A 1 110 ? 50.340 15.189 -30.635 1.00 52.72 110 ASN A O 1
ATOM 831 N N . ASP A 1 111 ? 48.799 14.362 -29.213 1.00 50.44 111 ASP A N 1
ATOM 832 C CA . ASP A 1 111 ? 48.636 15.610 -28.482 1.00 50.44 111 ASP A CA 1
ATOM 833 C C . ASP A 1 111 ? 49.975 15.876 -27.785 1.00 50.44 111 ASP A C 1
ATOM 835 O O . ASP A 1 111 ? 50.542 15.003 -27.126 1.00 50.44 111 ASP A O 1
ATOM 839 N N . SER A 1 112 ? 50.539 17.060 -27.988 1.00 44.34 112 SER A N 1
ATOM 840 C CA . SER A 1 112 ? 51.848 17.457 -27.465 1.00 44.34 112 SER A CA 1
ATOM 841 C C . SER A 1 112 ? 51.881 17.600 -25.934 1.00 44.34 112 SER A C 1
ATOM 843 O O . SER A 1 112 ? 52.751 18.274 -25.387 1.00 44.34 112 SER A O 1
ATOM 845 N N . SER A 1 113 ? 50.983 16.928 -25.217 1.00 44.75 113 SER A N 1
ATOM 846 C CA . SER A 1 113 ? 51.065 16.708 -23.783 1.00 44.75 113 SER A CA 1
ATOM 847 C C . SER A 1 113 ? 51.414 15.248 -23.454 1.00 44.75 113 SER A C 1
ATOM 849 O O . SER A 1 113 ? 50.703 14.555 -22.746 1.00 44.75 113 SER A O 1
ATOM 851 N N . GLN A 1 114 ? 52.633 14.880 -23.873 1.00 45.31 114 GLN A N 1
ATOM 852 C CA . GLN A 1 114 ? 53.499 13.839 -23.293 1.00 45.31 114 GLN A CA 1
ATOM 853 C C . GLN A 1 114 ? 53.148 12.379 -23.597 1.00 45.31 114 GLN A C 1
ATOM 855 O O . GLN A 1 114 ? 52.101 11.914 -23.197 1.00 45.31 114 GLN A O 1
ATOM 860 N N . GLU A 1 115 ? 54.118 11.637 -24.149 1.00 38.72 115 GLU A N 1
ATOM 861 C CA . GLU A 1 115 ? 54.695 10.445 -23.503 1.00 38.72 115 GLU A CA 1
ATOM 862 C C . GLU A 1 115 ? 56.084 10.160 -24.107 1.00 38.72 115 GLU A C 1
ATOM 864 O O . GLU A 1 115 ? 56.236 9.525 -25.147 1.00 38.72 115 GLU A O 1
ATOM 869 N N . ALA A 1 116 ? 57.129 10.637 -23.429 1.00 37.88 116 ALA A N 1
ATOM 870 C CA . ALA A 1 116 ? 58.322 9.820 -23.277 1.00 37.88 116 ALA A CA 1
ATOM 871 C C . ALA A 1 116 ? 58.108 9.050 -21.976 1.00 37.88 116 ALA A C 1
ATOM 873 O O . ALA A 1 116 ? 57.858 9.657 -20.935 1.00 37.88 116 ALA A O 1
ATOM 874 N N . THR A 1 117 ? 58.169 7.727 -22.043 1.00 40.06 117 THR A N 1
ATOM 875 C CA . THR A 1 117 ? 58.054 6.832 -20.896 1.00 40.06 117 THR A CA 1
ATOM 876 C C . THR A 1 117 ? 59.129 7.185 -19.862 1.00 40.06 117 THR A C 1
ATOM 878 O O . THR A 1 117 ? 60.283 6.778 -19.969 1.00 40.06 117 THR A O 1
ATOM 881 N N . GLN A 1 118 ? 58.761 7.969 -18.853 1.00 39.34 118 GLN A N 1
ATOM 882 C CA . GLN A 1 118 ? 59.508 8.109 -17.611 1.00 39.34 118 GLN A CA 1
ATOM 883 C C . GLN A 1 118 ? 58.546 7.830 -16.465 1.00 39.34 118 GLN A C 1
ATOM 885 O O . GLN A 1 118 ? 57.609 8.592 -16.230 1.00 39.34 118 GLN A O 1
ATOM 890 N N . ASN A 1 119 ? 58.808 6.742 -15.738 1.00 37.47 119 ASN A N 1
ATOM 891 C CA . ASN A 1 119 ? 58.214 6.474 -14.434 1.00 37.47 119 ASN A CA 1
ATOM 892 C C . ASN A 1 119 ? 58.557 7.629 -13.483 1.00 37.47 119 ASN A C 1
ATOM 894 O O . ASN A 1 119 ? 59.567 7.604 -12.785 1.00 37.47 119 ASN A O 1
ATOM 898 N N . THR A 1 120 ? 57.709 8.649 -13.452 1.00 34.16 120 THR A N 1
ATOM 899 C CA . THR A 1 120 ? 57.677 9.637 -12.381 1.00 34.16 120 THR A CA 1
ATOM 900 C C . THR A 1 120 ? 56.300 9.558 -11.749 1.00 34.16 120 THR A C 1
ATOM 902 O O . THR A 1 120 ? 55.287 9.769 -12.411 1.00 34.16 120 THR A O 1
ATOM 905 N N . LEU A 1 121 ? 56.257 9.206 -10.461 1.00 39.00 121 LEU A N 1
ATOM 906 C CA . LEU A 1 121 ? 55.052 9.336 -9.650 1.00 39.00 121 LEU A CA 1
ATOM 907 C C . LEU A 1 121 ? 54.621 10.807 -9.678 1.00 39.00 121 LEU A C 1
ATOM 909 O O . LEU A 1 121 ? 55.169 11.637 -8.954 1.00 39.00 121 LEU A O 1
ATOM 913 N N . ARG A 1 122 ? 53.643 11.142 -10.523 1.00 38.47 122 ARG A N 1
ATOM 914 C CA . ARG A 1 122 ? 52.909 12.401 -10.417 1.00 38.47 122 ARG A CA 1
ATOM 915 C C . ARG A 1 122 ? 51.803 12.224 -9.389 1.00 38.47 122 ARG A C 1
ATOM 917 O O . ARG A 1 122 ? 50.703 11.785 -9.701 1.00 38.47 122 ARG A O 1
ATOM 924 N N . THR A 1 123 ? 52.093 12.602 -8.153 1.00 43.59 123 THR A N 1
ATOM 925 C CA . THR A 1 123 ? 51.077 12.938 -7.154 1.00 43.59 123 THR A CA 1
ATOM 926 C C . THR A 1 123 ? 50.558 14.342 -7.455 1.00 43.59 123 THR A C 1
ATOM 928 O O . THR A 1 123 ? 51.064 15.344 -6.961 1.00 43.59 123 THR A O 1
ATOM 931 N N . GLY A 1 124 ? 49.555 14.418 -8.323 1.00 46.59 124 GLY A N 1
ATOM 932 C CA . GLY A 1 124 ? 48.817 15.639 -8.621 1.00 46.59 124 GLY A CA 1
ATOM 933 C C . GLY A 1 124 ? 47.466 15.274 -9.218 1.00 46.59 124 GLY A C 1
ATOM 934 O O . GLY A 1 124 ? 47.390 14.363 -10.038 1.00 46.59 124 GLY A O 1
ATOM 935 N N . SER A 1 125 ? 46.401 15.944 -8.775 1.00 43.41 125 SER A N 1
ATOM 936 C CA . SER A 1 125 ? 45.043 15.691 -9.263 1.00 43.41 125 SER A CA 1
ATOM 937 C C . SER A 1 125 ? 44.969 15.987 -10.764 1.00 43.41 125 SER A C 1
ATOM 939 O O . SER A 1 125 ? 45.089 17.140 -11.179 1.00 43.41 125 SER A O 1
ATOM 941 N N . VAL A 1 126 ? 44.821 14.942 -11.579 1.00 40.81 126 VAL A N 1
ATOM 942 C CA . VAL A 1 126 ? 44.552 15.061 -13.013 1.00 40.81 126 VAL A CA 1
ATOM 943 C C . VAL A 1 126 ? 43.057 15.312 -13.171 1.00 40.81 126 VAL A C 1
ATOM 945 O O . VAL A 1 126 ? 42.244 14.431 -12.899 1.00 40.81 126 VAL A O 1
ATOM 948 N N . VAL A 1 127 ? 42.684 16.514 -13.610 1.00 48.12 127 VAL A N 1
ATOM 949 C CA . VAL A 1 127 ? 41.318 16.786 -14.066 1.00 48.12 127 VAL A CA 1
ATOM 950 C C . VAL A 1 127 ? 41.230 16.325 -15.518 1.00 48.12 127 VAL A C 1
ATOM 952 O O . VAL A 1 127 ? 41.706 17.003 -16.424 1.00 48.12 127 VAL A O 1
ATOM 955 N N . LEU A 1 128 ? 40.655 15.144 -15.731 1.00 51.72 128 LEU A N 1
ATOM 956 C CA . LEU A 1 128 ? 40.278 14.660 -17.057 1.00 51.72 128 LEU A CA 1
ATOM 957 C C . LEU A 1 128 ? 39.113 15.525 -17.568 1.00 51.72 128 LEU A C 1
ATOM 959 O O . LEU A 1 128 ? 37.992 15.392 -17.081 1.00 51.72 128 LEU A O 1
ATOM 963 N N . SER A 1 129 ? 39.363 16.427 -18.522 1.00 55.28 129 SER A N 1
ATOM 964 C CA . SER A 1 129 ? 38.297 17.133 -19.244 1.00 55.28 129 SER A CA 1
ATOM 965 C C . SER A 1 129 ? 38.063 16.474 -20.601 1.00 55.28 129 SER A C 1
ATOM 967 O O . SER A 1 129 ? 38.842 16.659 -21.533 1.00 55.28 129 SER A O 1
ATOM 969 N N . GLY A 1 130 ? 36.984 15.700 -20.684 1.00 56.66 130 GLY A N 1
ATOM 970 C CA . GLY A 1 130 ? 36.509 15.009 -21.880 1.00 56.66 130 GLY A CA 1
ATOM 971 C C . GLY A 1 130 ? 35.502 13.926 -21.495 1.00 56.66 130 GLY A C 1
ATOM 972 O O . GLY A 1 130 ? 35.690 13.241 -20.490 1.00 56.66 130 GLY A O 1
ATOM 973 N N . ASN A 1 131 ? 34.425 13.784 -22.269 1.00 56.44 131 ASN A N 1
ATOM 974 C CA . ASN A 1 131 ? 33.468 12.695 -22.079 1.00 56.44 131 ASN A CA 1
ATOM 975 C C . ASN A 1 131 ? 34.190 11.366 -22.331 1.00 56.44 131 ASN A C 1
ATOM 977 O O . ASN A 1 131 ? 34.947 11.240 -23.296 1.00 56.44 131 ASN A O 1
ATOM 981 N N . SER A 1 132 ? 33.984 10.375 -21.462 1.00 69.69 132 SER A N 1
ATOM 982 C CA . SER A 1 132 ? 34.543 9.039 -21.696 1.00 69.69 132 SER A CA 1
ATOM 983 C C . SER A 1 132 ? 34.055 8.490 -23.043 1.00 69.69 132 SER A C 1
ATOM 985 O O . SER A 1 132 ? 32.965 8.835 -23.499 1.00 69.69 132 SER A O 1
ATOM 987 N N . SER A 1 133 ? 34.811 7.595 -23.683 1.00 64.62 133 SER A N 1
ATOM 988 C CA . SER A 1 133 ? 34.338 6.917 -24.902 1.00 64.62 133 SER A CA 1
ATOM 989 C C . SER A 1 133 ? 32.995 6.201 -24.689 1.00 64.62 133 SER A C 1
ATOM 991 O O . SER A 1 133 ? 32.190 6.137 -25.613 1.00 64.62 133 SER A O 1
ATOM 993 N N . ALA A 1 134 ? 32.712 5.735 -23.465 1.00 58.59 134 ALA A N 1
ATOM 994 C CA . ALA A 1 134 ? 31.412 5.185 -23.087 1.00 58.59 134 ALA A CA 1
ATOM 995 C C . ALA A 1 134 ? 30.295 6.245 -23.106 1.00 58.59 134 ALA A C 1
ATOM 997 O O . ALA A 1 134 ? 29.213 5.974 -23.609 1.00 58.59 134 ALA A O 1
ATOM 998 N N . ASP A 1 135 ? 30.569 7.462 -22.640 1.00 64.62 135 ASP A N 1
ATOM 999 C CA . ASP A 1 135 ? 29.626 8.591 -22.645 1.00 64.62 135 ASP A CA 1
ATOM 1000 C C . ASP A 1 135 ? 29.371 9.124 -24.071 1.00 64.62 135 ASP A C 1
ATOM 1002 O O . ASP A 1 135 ? 28.266 9.540 -24.396 1.00 64.62 135 ASP A O 1
ATOM 1006 N N . VAL A 1 136 ? 30.356 9.026 -24.973 1.00 62.12 136 VAL A N 1
ATOM 1007 C CA . VAL A 1 136 ? 30.187 9.366 -26.402 1.00 62.12 136 VAL A CA 1
ATOM 1008 C C . VAL A 1 136 ? 29.335 8.332 -27.156 1.00 62.12 136 VAL A C 1
ATOM 1010 O O . VAL A 1 136 ? 28.617 8.699 -28.083 1.00 62.12 136 VAL A O 1
ATOM 1013 N N . VAL A 1 137 ? 29.411 7.047 -26.788 1.00 63.19 137 VAL A N 1
ATOM 1014 C CA . VAL A 1 137 ? 28.731 5.947 -27.506 1.00 63.19 137 VAL A CA 1
ATOM 1015 C C . VAL A 1 137 ? 27.353 5.619 -26.924 1.00 63.19 137 VAL A C 1
ATOM 1017 O O . VAL A 1 137 ? 26.417 5.377 -27.680 1.00 63.19 137 VAL A O 1
ATOM 1020 N N . ILE A 1 138 ? 27.226 5.585 -25.597 1.00 66.69 138 ILE A N 1
ATOM 1021 C CA . ILE A 1 138 ? 26.001 5.195 -24.879 1.00 66.69 138 ILE A CA 1
ATOM 1022 C C . ILE A 1 138 ? 25.200 6.435 -24.449 1.00 66.69 138 ILE A C 1
ATOM 1024 O O . ILE A 1 138 ? 23.987 6.359 -24.270 1.00 66.69 138 ILE A O 1
ATOM 1028 N N . GLY A 1 139 ? 25.861 7.590 -24.334 1.00 64.94 139 GLY A N 1
ATOM 1029 C CA . GLY A 1 139 ? 25.310 8.770 -23.682 1.00 64.94 139 GLY A CA 1
ATOM 1030 C C . GLY A 1 139 ? 25.496 8.727 -22.165 1.00 64.94 139 GLY A C 1
ATOM 1031 O O . GLY A 1 139 ? 25.836 7.702 -21.571 1.00 64.94 139 GLY A O 1
ATOM 1032 N N . SER A 1 140 ? 25.234 9.862 -21.522 1.00 65.44 140 SER A N 1
ATOM 1033 C CA . SER A 1 140 ? 25.454 10.064 -20.082 1.00 65.44 140 SER A CA 1
ATOM 1034 C C . SER A 1 140 ? 24.417 9.363 -19.201 1.00 65.44 140 SER A C 1
ATOM 1036 O O . SER A 1 140 ? 24.532 9.363 -17.976 1.00 65.44 140 SER A O 1
ATOM 1038 N N . SER A 1 141 ? 23.371 8.812 -19.817 1.00 66.88 141 SER A N 1
ATOM 1039 C CA . SER A 1 141 ? 22.263 8.128 -19.167 1.00 66.88 141 SER A CA 1
ATOM 1040 C C . SER A 1 141 ? 21.682 7.072 -20.099 1.00 66.88 141 SER A C 1
ATOM 1042 O O . SER A 1 141 ? 21.448 7.330 -21.279 1.00 66.88 141 SER A O 1
ATOM 1044 N N . VAL A 1 142 ? 21.413 5.898 -19.530 1.00 72.19 142 VAL A N 1
ATOM 1045 C CA . VAL A 1 142 ? 20.610 4.848 -20.150 1.00 72.19 142 VAL A CA 1
ATOM 1046 C C . VAL A 1 142 ? 19.242 4.875 -19.489 1.00 72.19 142 VAL A C 1
ATOM 1048 O O . VAL A 1 142 ? 19.139 4.668 -18.281 1.00 72.19 142 VAL A O 1
ATOM 1051 N N . ASN A 1 143 ? 18.204 5.118 -20.284 1.00 73.00 143 ASN A N 1
ATOM 1052 C CA . ASN A 1 143 ? 16.818 5.000 -19.851 1.00 73.00 143 ASN A CA 1
ATOM 1053 C C . ASN A 1 143 ? 16.233 3.712 -20.427 1.00 73.00 143 ASN A C 1
ATOM 1055 O O . ASN A 1 143 ? 16.501 3.364 -21.578 1.00 73.00 143 ASN A O 1
ATOM 1059 N N . CYS A 1 144 ? 15.437 3.012 -19.629 1.00 74.56 144 CYS A N 1
ATOM 1060 C CA . CYS A 1 144 ? 14.705 1.834 -20.064 1.00 74.56 144 CYS A CA 1
ATOM 1061 C C . CYS A 1 144 ? 13.225 1.974 -19.713 1.00 74.56 144 CYS A C 1
ATOM 1063 O O . CYS A 1 144 ? 12.872 2.414 -18.619 1.00 74.56 144 CYS A O 1
ATOM 1065 N N . ASP A 1 145 ? 12.372 1.557 -20.645 1.00 80.62 145 ASP A N 1
ATOM 1066 C CA . ASP A 1 145 ? 10.951 1.368 -20.388 1.00 80.62 145 ASP A CA 1
ATOM 1067 C C . ASP A 1 145 ? 10.756 -0.045 -19.833 1.00 80.62 145 ASP A C 1
ATOM 1069 O O . ASP A 1 145 ? 11.051 -1.039 -20.500 1.00 80.62 145 ASP A O 1
ATOM 1073 N N . VAL A 1 146 ? 10.303 -0.137 -18.582 1.00 84.62 146 VAL A N 1
ATOM 1074 C CA . VAL A 1 146 ? 10.147 -1.406 -17.862 1.00 84.62 146 VAL A CA 1
ATOM 1075 C C . VAL A 1 146 ? 8.722 -1.513 -17.335 1.00 84.62 146 VAL A C 1
ATOM 1077 O O . VAL A 1 146 ? 8.243 -0.621 -16.639 1.00 84.62 146 VAL A O 1
ATOM 1080 N N . GLU A 1 147 ? 8.050 -2.620 -17.653 1.00 83.69 147 GLU A N 1
ATOM 1081 C CA . GLU A 1 147 ? 6.675 -2.886 -17.204 1.00 83.69 147 GLU A CA 1
ATOM 1082 C C . GLU A 1 147 ? 6.629 -3.456 -15.775 1.00 83.69 147 GLU A C 1
ATOM 1084 O O . GLU A 1 147 ? 5.686 -3.186 -15.039 1.00 83.69 147 GLU A O 1
ATOM 1089 N N . GLY A 1 148 ? 7.656 -4.210 -15.364 1.00 88.44 148 GLY A N 1
ATOM 1090 C CA . GLY A 1 148 ? 7.765 -4.834 -14.041 1.00 88.44 148 GLY A CA 1
ATOM 1091 C C . GLY A 1 148 ? 7.902 -6.357 -14.108 1.00 88.44 148 GLY A C 1
ATOM 1092 O O . GLY A 1 148 ? 8.235 -6.922 -15.151 1.00 88.44 148 GLY A O 1
ATOM 1093 N N . TYR A 1 149 ? 7.675 -7.028 -12.978 1.00 92.38 149 TYR A N 1
ATOM 1094 C CA . TYR A 1 149 ? 7.821 -8.481 -12.868 1.00 92.38 149 TYR A CA 1
ATOM 1095 C C . TYR A 1 149 ? 6.576 -9.200 -13.404 1.00 92.38 149 TYR A C 1
ATOM 1097 O O . TYR A 1 149 ? 5.448 -8.883 -13.015 1.00 92.38 149 TYR A O 1
ATOM 1105 N N . ARG A 1 150 ? 6.776 -10.176 -14.296 1.00 94.88 150 ARG A N 1
ATOM 1106 C CA . ARG A 1 150 ? 5.702 -11.039 -14.805 1.00 94.88 150 ARG A CA 1
ATOM 1107 C C . ARG A 1 150 ? 5.574 -12.278 -13.936 1.00 94.88 150 ARG A C 1
ATOM 1109 O O . ARG A 1 150 ? 6.573 -12.825 -13.480 1.00 94.88 150 ARG A O 1
ATOM 1116 N N . ASP A 1 151 ? 4.341 -12.707 -13.734 1.00 95.44 151 ASP A N 1
ATOM 1117 C CA . ASP A 1 151 ? 4.036 -13.972 -13.089 1.00 95.44 151 ASP A CA 1
ATOM 1118 C C . ASP A 1 151 ? 4.640 -15.143 -13.873 1.00 95.44 151 ASP A C 1
ATOM 1120 O O . ASP A 1 151 ? 4.974 -15.025 -15.056 1.00 95.44 151 ASP A O 1
ATOM 1124 N N . ASP A 1 152 ? 4.779 -16.282 -13.211 1.00 92.94 152 ASP A N 1
ATOM 1125 C CA . ASP A 1 152 ? 5.332 -17.478 -13.824 1.00 92.94 152 ASP A CA 1
ATOM 1126 C C . ASP A 1 152 ? 4.385 -18.096 -14.873 1.00 92.94 152 ASP A C 1
ATOM 1128 O O . ASP A 1 152 ? 3.257 -17.648 -15.114 1.00 92.94 152 ASP A O 1
ATOM 1132 N N . GLY A 1 153 ? 4.856 -19.159 -15.531 1.00 93.75 153 GLY A N 1
ATOM 1133 C CA . GLY A 1 153 ? 4.082 -19.875 -16.547 1.00 93.75 153 GLY A CA 1
ATOM 1134 C C . GLY A 1 153 ? 2.815 -20.558 -16.014 1.00 93.75 153 GLY A C 1
ATOM 1135 O O . GLY A 1 153 ? 1.985 -20.988 -16.814 1.00 93.75 153 GLY A O 1
ATOM 1136 N N . SER A 1 154 ? 2.651 -20.656 -14.693 1.00 93.06 154 SER A N 1
ATOM 1137 C CA . SER A 1 154 ? 1.460 -21.193 -14.027 1.00 93.06 154 SER A CA 1
ATOM 1138 C C . SER A 1 154 ? 0.499 -20.112 -13.529 1.00 93.06 154 SER A C 1
ATOM 1140 O O . SER A 1 154 ? -0.656 -20.431 -13.253 1.00 93.06 154 SER A O 1
ATOM 1142 N N . GLY A 1 155 ? 0.928 -18.851 -13.446 1.00 94.06 155 GLY A N 1
ATOM 1143 C CA . GLY A 1 155 ? 0.134 -17.783 -12.850 1.00 94.06 155 GLY A CA 1
ATOM 1144 C C . GLY A 1 155 ? 0.037 -17.911 -11.328 1.00 94.06 155 GLY A C 1
ATOM 1145 O O . GLY A 1 155 ? -1.039 -17.703 -10.768 1.00 94.06 155 GLY A O 1
ATOM 1146 N N . THR A 1 156 ? 1.114 -18.322 -10.655 1.00 94.06 156 THR A N 1
ATOM 1147 C CA . THR A 1 156 ? 1.114 -18.644 -9.219 1.00 94.06 156 THR A CA 1
ATOM 1148 C C . THR A 1 156 ? 0.602 -17.499 -8.338 1.00 94.06 156 THR A C 1
ATOM 1150 O O . THR A 1 156 ? -0.121 -17.742 -7.367 1.00 94.06 156 THR A O 1
ATOM 1153 N N . TYR A 1 157 ? 0.924 -16.244 -8.666 1.00 94.25 157 TYR A N 1
ATOM 1154 C CA . TYR A 1 157 ? 0.538 -15.094 -7.838 1.00 94.25 157 TYR A CA 1
ATOM 1155 C C . TYR A 1 157 ? -0.770 -14.445 -8.286 1.00 94.25 157 TYR A C 1
ATOM 1157 O O . TYR A 1 157 ? -1.582 -14.051 -7.446 1.00 94.25 157 TYR A O 1
ATOM 1165 N N . THR A 1 158 ? -0.960 -14.322 -9.597 1.00 94.31 158 THR A N 1
ATOM 1166 C CA . THR A 1 158 ? -2.034 -13.560 -10.244 1.00 94.31 158 THR A CA 1
ATOM 1167 C C . THR A 1 158 ? -3.208 -14.423 -10.701 1.00 94.31 158 THR A C 1
ATOM 1169 O O . THR A 1 158 ? -4.275 -13.898 -11.025 1.00 94.31 158 THR A O 1
ATOM 1172 N N . GLY A 1 159 ? -3.021 -15.743 -10.759 1.00 92.50 159 GLY A N 1
ATOM 1173 C CA . GLY A 1 159 ? -3.943 -16.696 -11.374 1.00 92.50 159 GLY A CA 1
ATOM 1174 C C . GLY A 1 159 ? -3.906 -16.704 -12.906 1.00 92.50 159 GLY A C 1
ATOM 1175 O O . GLY A 1 159 ? -4.657 -17.462 -13.515 1.00 92.50 159 GLY A O 1
ATOM 1176 N N . THR A 1 160 ? -3.077 -15.866 -13.542 1.00 94.75 160 THR A N 1
ATOM 1177 C CA . THR A 1 160 ? -2.951 -15.773 -15.004 1.00 94.75 160 THR A CA 1
ATOM 1178 C C . THR A 1 160 ? -1.482 -15.901 -15.423 1.00 94.75 160 THR A C 1
ATOM 1180 O O . THR A 1 160 ? -0.672 -15.054 -15.049 1.00 94.75 160 THR A O 1
ATOM 1183 N N . PRO A 1 161 ? -1.116 -16.917 -16.226 1.00 96.12 161 PRO A N 1
ATOM 1184 C CA . PRO A 1 161 ? 0.256 -17.094 -16.690 1.00 96.12 161 PRO A CA 1
ATOM 1185 C C . PRO A 1 161 ? 0.841 -15.850 -17.360 1.00 96.12 161 PRO A C 1
ATOM 1187 O O . PRO A 1 161 ? 0.206 -15.263 -18.239 1.00 96.12 161 PRO A O 1
ATOM 1190 N N . ASN A 1 162 ? 2.076 -15.492 -16.999 1.00 94.00 162 ASN A N 1
ATOM 1191 C CA . ASN A 1 162 ? 2.826 -14.357 -17.557 1.00 94.00 162 ASN A CA 1
ATOM 1192 C C . ASN A 1 162 ? 2.150 -12.975 -17.418 1.00 94.00 162 ASN A C 1
ATOM 1194 O O . ASN A 1 162 ? 2.572 -12.024 -18.085 1.00 94.00 162 ASN A O 1
ATOM 1198 N N . ALA A 1 163 ? 1.111 -12.839 -16.588 1.00 95.69 163 ALA A N 1
ATOM 1199 C CA . ALA A 1 163 ? 0.489 -11.546 -16.320 1.00 95.69 163 ALA A CA 1
ATOM 1200 C C . ALA A 1 163 ? 1.409 -10.659 -15.470 1.00 95.69 163 ALA A C 1
ATOM 1202 O O . ALA A 1 163 ? 2.236 -11.147 -14.703 1.00 95.69 163 ALA A O 1
ATOM 1203 N N . LEU A 1 164 ? 1.266 -9.340 -15.589 1.00 95.69 164 LEU A N 1
ATOM 1204 C CA . LEU A 1 164 ? 2.040 -8.405 -14.776 1.00 95.69 164 LEU A CA 1
ATOM 1205 C C . LEU A 1 164 ? 1.593 -8.461 -13.304 1.00 95.69 164 LEU A C 1
ATOM 1207 O O . LEU A 1 164 ? 0.397 -8.403 -13.001 1.00 95.69 164 LEU A O 1
ATOM 1211 N N . ILE A 1 165 ? 2.549 -8.535 -12.377 1.00 95.94 165 ILE A N 1
ATOM 1212 C CA . ILE A 1 165 ? 2.277 -8.518 -10.936 1.00 95.94 165 ILE A CA 1
ATOM 1213 C C . ILE A 1 165 ? 2.128 -7.062 -10.471 1.00 95.94 165 ILE A C 1
ATOM 1215 O O . ILE A 1 165 ? 3.088 -6.431 -10.042 1.00 95.94 165 ILE A O 1
ATOM 1219 N N . GLU A 1 166 ? 0.909 -6.527 -10.558 1.00 95.62 166 GLU A N 1
ATOM 1220 C CA . GLU A 1 166 ? 0.623 -5.115 -10.233 1.00 95.62 166 GLU A CA 1
ATOM 1221 C C . GLU A 1 166 ? -0.396 -4.917 -9.094 1.00 95.62 166 GLU A C 1
ATOM 1223 O O . GLU A 1 166 ? -0.368 -3.899 -8.401 1.00 95.62 166 GLU A O 1
ATOM 1228 N N . ARG A 1 167 ? -1.303 -5.874 -8.854 1.00 95.56 167 ARG A N 1
ATOM 1229 C CA . ARG A 1 167 ? -2.343 -5.733 -7.818 1.00 95.56 167 ARG A CA 1
ATOM 1230 C C . ARG A 1 167 ? -1.732 -5.870 -6.412 1.00 95.56 167 ARG A C 1
ATOM 1232 O O . ARG A 1 167 ? -0.911 -6.770 -6.218 1.00 95.56 167 ARG A O 1
ATOM 1239 N N . PRO A 1 168 ? -2.121 -5.053 -5.409 1.00 96.56 168 PRO A N 1
ATOM 1240 C CA . PRO A 1 168 ? -1.442 -5.030 -4.110 1.00 96.56 168 PRO A CA 1
ATOM 1241 C C . PRO A 1 168 ? -1.342 -6.370 -3.367 1.00 96.56 168 PRO A C 1
ATOM 1243 O O . PRO A 1 168 ? -0.348 -6.586 -2.678 1.00 96.56 168 PRO A O 1
ATOM 1246 N N . ASP A 1 169 ? -2.330 -7.264 -3.476 1.00 96.25 169 ASP A N 1
ATOM 1247 C CA . ASP A 1 169 ? -2.277 -8.620 -2.908 1.00 96.25 169 ASP A CA 1
ATOM 1248 C C . ASP A 1 169 ? -1.277 -9.514 -3.652 1.00 96.25 169 ASP A C 1
ATOM 1250 O O . ASP A 1 169 ? -0.509 -10.223 -3.007 1.00 96.25 169 ASP A O 1
ATOM 1254 N N . HIS A 1 170 ? -1.236 -9.452 -4.988 1.00 96.19 170 HIS A N 1
ATOM 1255 C CA . HIS A 1 170 ? -0.281 -10.213 -5.801 1.00 96.19 170 HIS A CA 1
ATOM 1256 C C . HIS A 1 170 ? 1.158 -9.757 -5.542 1.00 96.19 170 HIS A C 1
ATOM 1258 O O . HIS A 1 170 ? 2.032 -10.590 -5.317 1.00 96.19 170 HIS A O 1
ATOM 1264 N N . VAL A 1 171 ? 1.384 -8.438 -5.504 1.00 95.50 171 VAL A N 1
ATOM 1265 C CA . VAL A 1 171 ? 2.695 -7.847 -5.195 1.00 95.50 171 VAL A CA 1
ATOM 1266 C C . VAL A 1 171 ? 3.166 -8.321 -3.823 1.00 95.50 171 VAL A C 1
ATOM 1268 O O . VAL A 1 171 ? 4.260 -8.859 -3.706 1.00 95.50 171 VAL A O 1
ATOM 1271 N N . LYS A 1 172 ? 2.327 -8.216 -2.783 1.00 95.00 172 LYS A N 1
ATOM 1272 C CA . LYS A 1 172 ? 2.701 -8.663 -1.432 1.00 95.00 172 LYS A CA 1
ATOM 1273 C C . LYS A 1 172 ? 2.986 -10.168 -1.369 1.00 95.00 172 LYS A C 1
ATOM 1275 O O . LYS A 1 172 ? 3.959 -10.548 -0.728 1.00 95.00 172 LYS A O 1
ATOM 1280 N N . LYS A 1 173 ? 2.200 -11.016 -2.051 1.00 94.94 173 LYS A N 1
ATOM 1281 C CA . LYS A 1 173 ? 2.485 -12.463 -2.135 1.00 94.94 173 LYS A CA 1
ATOM 1282 C C . LYS A 1 173 ? 3.848 -12.734 -2.759 1.00 94.94 173 LYS A C 1
ATOM 1284 O O . LYS A 1 173 ? 4.623 -13.495 -2.196 1.00 94.94 173 LYS A O 1
ATOM 1289 N N . HIS A 1 174 ? 4.135 -12.090 -3.888 1.00 94.62 174 HIS A N 1
ATOM 1290 C CA . HIS A 1 174 ? 5.399 -12.264 -4.593 1.00 94.62 174 HIS A CA 1
ATOM 1291 C C . HIS A 1 174 ? 6.598 -11.817 -3.743 1.00 94.62 174 HIS A C 1
ATOM 1293 O O . HIS A 1 174 ? 7.602 -12.521 -3.682 1.00 94.62 174 HIS A O 1
ATOM 1299 N N . PHE A 1 175 ? 6.473 -10.699 -3.019 1.00 93.00 175 PHE A N 1
ATOM 1300 C CA . PHE A 1 175 ? 7.508 -10.237 -2.089 1.00 93.00 175 PHE A CA 1
ATOM 1301 C C . PHE A 1 175 ? 7.750 -11.226 -0.948 1.00 93.00 175 PHE A C 1
ATOM 1303 O O . PHE A 1 175 ? 8.896 -11.568 -0.671 1.00 93.00 175 PHE A O 1
ATOM 1310 N N . ILE A 1 176 ? 6.682 -11.696 -0.300 1.00 93.81 176 ILE A N 1
ATOM 1311 C CA . ILE A 1 176 ? 6.783 -12.632 0.825 1.00 93.81 176 ILE A CA 1
ATOM 1312 C C . ILE A 1 176 ? 7.437 -13.950 0.382 1.00 93.81 176 ILE A C 1
ATOM 1314 O O . ILE A 1 176 ? 8.312 -14.459 1.081 1.00 93.81 176 ILE A O 1
ATOM 1318 N N . ASP A 1 177 ? 7.044 -14.467 -0.782 1.00 94.44 177 ASP A N 1
ATOM 1319 C CA . ASP A 1 177 ? 7.514 -15.753 -1.297 1.00 94.44 177 ASP A CA 1
ATOM 1320 C C . ASP A 1 177 ? 8.942 -15.679 -1.860 1.00 94.44 177 ASP A C 1
ATOM 1322 O O . ASP A 1 177 ? 9.869 -16.297 -1.340 1.00 94.44 177 ASP A O 1
ATOM 1326 N N . ILE A 1 178 ? 9.155 -14.854 -2.889 1.00 91.44 178 ILE A N 1
ATOM 1327 C CA . ILE A 1 178 ? 10.413 -14.842 -3.647 1.00 91.44 178 ILE A CA 1
ATOM 1328 C C . ILE A 1 178 ? 11.487 -13.995 -2.979 1.00 91.44 178 ILE A C 1
ATOM 1330 O O . ILE A 1 178 ? 12.652 -14.387 -2.960 1.00 91.44 178 ILE A O 1
ATOM 1334 N N . LEU A 1 179 ? 11.123 -12.821 -2.460 1.00 87.69 179 LEU A N 1
ATOM 1335 C CA . LEU A 1 179 ? 12.115 -11.879 -1.942 1.00 87.69 179 LEU A CA 1
ATOM 1336 C C . LEU A 1 179 ? 12.434 -12.139 -0.471 1.00 87.69 179 LEU A C 1
ATOM 1338 O O . LEU A 1 179 ? 13.582 -11.975 -0.067 1.00 87.69 179 LEU A O 1
ATOM 1342 N N . TYR A 1 180 ? 11.444 -12.531 0.335 1.00 88.50 180 TYR A N 1
ATOM 1343 C CA . TYR A 1 180 ? 11.644 -12.767 1.771 1.00 88.50 180 TYR A CA 1
ATOM 1344 C C . TYR A 1 180 ? 11.866 -14.247 2.101 1.00 88.50 180 TYR A C 1
ATOM 1346 O O . TYR A 1 180 ? 12.323 -14.555 3.201 1.00 88.50 180 TYR A O 1
ATOM 1354 N N . GLY A 1 181 ? 11.597 -15.154 1.156 1.00 90.06 181 GLY A N 1
ATOM 1355 C CA . GLY A 1 181 ? 11.898 -16.581 1.276 1.00 90.06 181 GLY A CA 1
ATOM 1356 C C . GLY A 1 181 ? 10.924 -17.375 2.149 1.00 90.06 181 GLY A C 1
ATOM 1357 O O . GLY A 1 181 ? 11.268 -18.474 2.583 1.00 90.06 181 GLY A O 1
ATOM 1358 N N . PHE A 1 182 ? 9.735 -16.838 2.435 1.00 92.44 182 PHE A N 1
ATOM 1359 C CA . PHE A 1 182 ? 8.663 -17.608 3.073 1.00 92.44 182 PHE A CA 1
ATOM 1360 C C . PHE A 1 182 ? 7.997 -18.521 2.050 1.00 92.44 182 PHE A C 1
ATOM 1362 O O . PHE A 1 182 ? 7.980 -18.214 0.868 1.00 92.44 182 PHE A O 1
ATOM 1369 N N . ALA A 1 183 ? 7.400 -19.630 2.480 1.00 93.56 183 ALA A N 1
ATOM 1370 C CA . ALA A 1 183 ? 6.626 -20.441 1.551 1.00 93.56 183 ALA A CA 1
ATOM 1371 C C . ALA A 1 183 ? 5.247 -19.806 1.319 1.00 93.56 183 ALA A C 1
ATOM 1373 O O . ALA A 1 183 ? 4.639 -19.259 2.238 1.00 93.56 183 ALA A O 1
ATOM 1374 N N . LEU A 1 184 ? 4.657 -20.001 0.137 1.00 93.25 184 LEU A N 1
ATOM 1375 C CA . LEU A 1 184 ? 3.244 -19.657 -0.104 1.00 93.25 184 LEU A CA 1
ATOM 1376 C C . LEU A 1 184 ? 2.271 -20.280 0.917 1.00 93.25 184 LEU A C 1
ATOM 1378 O O . LEU A 1 184 ? 1.202 -19.727 1.167 1.00 93.25 184 LEU A O 1
ATOM 1382 N N . ALA A 1 185 ? 2.633 -21.413 1.528 1.00 94.06 185 ALA A N 1
ATOM 1383 C CA . ALA A 1 185 ? 1.855 -22.049 2.595 1.00 94.06 185 ALA A CA 1
ATOM 1384 C C . ALA A 1 185 ? 1.789 -21.212 3.891 1.00 94.06 185 ALA A C 1
ATOM 1386 O O . ALA A 1 185 ? 0.840 -21.356 4.672 1.00 94.06 185 ALA A O 1
ATOM 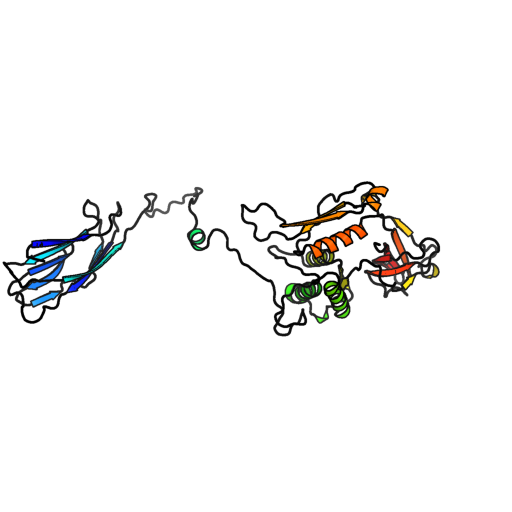1387 N N . ASP A 1 186 ? 2.757 -20.313 4.083 1.00 94.56 186 ASP A N 1
ATOM 1388 C CA . ASP A 1 186 ? 2.818 -19.352 5.184 1.00 94.56 186 ASP A CA 1
ATOM 1389 C C . ASP A 1 186 ? 1.955 -18.113 4.895 1.00 94.56 186 ASP A C 1
ATOM 1391 O O . ASP A 1 186 ? 1.879 -17.199 5.710 1.00 94.56 186 ASP A O 1
ATOM 1395 N N . ILE A 1 187 ? 1.270 -18.054 3.751 1.00 94.94 187 ILE A N 1
ATOM 1396 C CA . ILE A 1 187 ? 0.315 -16.997 3.423 1.00 94.94 187 ILE A CA 1
ATOM 1397 C C . ILE A 1 187 ? -1.103 -17.506 3.677 1.00 94.94 187 ILE A C 1
ATOM 1399 O O . ILE A 1 187 ? -1.535 -18.540 3.156 1.00 94.94 187 ILE A O 1
ATOM 1403 N N . ASP A 1 188 ? -1.877 -16.758 4.460 1.00 94.62 188 ASP A N 1
ATOM 1404 C CA . ASP A 1 188 ? -3.293 -17.039 4.640 1.00 94.62 188 ASP A CA 1
ATOM 1405 C C . ASP A 1 188 ? -4.067 -16.694 3.360 1.00 94.62 188 ASP A C 1
ATOM 1407 O O . ASP A 1 188 ? -4.439 -15.548 3.099 1.00 94.62 188 ASP A O 1
ATOM 1411 N N . THR A 1 189 ? -4.297 -17.721 2.540 1.00 92.88 189 THR A N 1
ATOM 1412 C CA . THR A 1 189 ? -4.978 -17.594 1.245 1.00 92.88 189 THR A CA 1
ATOM 1413 C C . THR A 1 189 ? -6.338 -16.885 1.351 1.00 92.88 189 THR A C 1
ATOM 1415 O O . THR A 1 189 ? -6.563 -15.976 0.551 1.00 92.88 189 THR A O 1
ATOM 1418 N N . PRO A 1 190 ? -7.227 -17.204 2.319 1.00 93.06 190 PRO A N 1
ATOM 1419 C CA . PRO A 1 190 ? -8.516 -16.525 2.445 1.00 93.06 190 PRO A CA 1
ATOM 1420 C C . PRO A 1 190 ? -8.407 -15.009 2.645 1.00 93.06 190 PRO A C 1
ATOM 1422 O O . PRO A 1 190 ? -9.106 -14.267 1.952 1.00 93.06 190 PRO A O 1
ATOM 1425 N N . SER A 1 191 ? -7.531 -14.535 3.540 1.00 91.69 191 SER A N 1
ATOM 1426 C CA . SER A 1 191 ? -7.368 -13.095 3.790 1.00 91.69 191 SER A CA 1
ATOM 1427 C C . SER A 1 191 ? -6.868 -12.351 2.550 1.00 91.69 191 SER A C 1
ATOM 1429 O O . SER A 1 191 ? -7.457 -11.348 2.143 1.00 91.69 191 SER A O 1
ATOM 1431 N N . PHE A 1 192 ? -5.860 -12.895 1.863 1.00 95.12 192 PHE A N 1
ATOM 1432 C CA . PHE A 1 192 ? -5.336 -12.300 0.636 1.00 95.12 192 PHE A CA 1
ATOM 1433 C C . PHE A 1 192 ? -6.356 -12.310 -0.504 1.00 95.12 192 PHE A C 1
ATOM 1435 O O . PHE A 1 192 ? -6.461 -11.324 -1.229 1.00 95.12 192 PHE A O 1
ATOM 1442 N N . SER A 1 193 ? -7.125 -13.389 -0.665 1.00 94.31 193 SER A N 1
ATOM 1443 C CA . SER A 1 193 ? -8.192 -13.456 -1.669 1.00 94.31 193 SER A CA 1
ATOM 1444 C C . SER A 1 193 ? -9.304 -12.441 -1.392 1.00 94.31 193 SER A C 1
ATOM 1446 O O . SER A 1 193 ? -9.781 -11.794 -2.324 1.00 94.31 193 SER A O 1
ATOM 1448 N N . ALA A 1 194 ? -9.689 -12.253 -0.125 1.00 92.44 194 ALA A N 1
ATOM 1449 C CA . ALA A 1 194 ? -10.677 -11.250 0.264 1.00 92.44 194 ALA A CA 1
ATOM 1450 C C . ALA A 1 194 ? -10.175 -9.818 0.005 1.00 92.44 194 ALA A C 1
ATOM 1452 O O . ALA A 1 194 ? -10.896 -9.006 -0.575 1.00 92.44 194 ALA A O 1
ATOM 1453 N N . ALA A 1 195 ? -8.924 -9.515 0.367 1.00 94.38 195 ALA A N 1
ATOM 1454 C CA . ALA A 1 195 ? -8.307 -8.223 0.071 1.00 94.38 195 ALA A CA 1
ATOM 1455 C C . ALA A 1 195 ? -8.187 -7.980 -1.445 1.00 94.38 195 ALA A C 1
ATOM 1457 O O . ALA A 1 195 ? -8.546 -6.907 -1.925 1.00 94.38 195 ALA A O 1
ATOM 1458 N N . GLY A 1 196 ? -7.769 -8.996 -2.209 1.00 95.44 196 GLY A N 1
ATOM 1459 C CA . GLY A 1 196 ? -7.676 -8.953 -3.669 1.00 95.44 196 GLY A CA 1
ATOM 1460 C C . GLY A 1 196 ? -9.004 -8.635 -4.359 1.00 95.44 196 GLY A C 1
ATOM 1461 O O . GLY A 1 196 ? -9.036 -7.822 -5.284 1.00 95.44 196 GLY A O 1
ATOM 1462 N N . ALA A 1 197 ? -10.111 -9.211 -3.880 1.00 94.62 197 ALA A N 1
ATOM 1463 C CA . ALA A 1 197 ? -11.450 -8.906 -4.385 1.00 94.62 197 ALA A CA 1
ATOM 1464 C C . ALA A 1 197 ? -11.845 -7.438 -4.137 1.00 94.62 197 ALA A C 1
ATOM 1466 O O . ALA A 1 197 ? -12.387 -6.782 -5.031 1.00 94.62 197 ALA A O 1
ATOM 1467 N N . SER A 1 198 ? -11.518 -6.898 -2.959 1.00 94.69 198 SER A N 1
ATOM 1468 C CA . SER A 1 198 ? -11.729 -5.480 -2.645 1.00 94.69 198 SER A CA 1
ATOM 1469 C C . SER A 1 198 ? -10.884 -4.575 -3.545 1.00 94.69 198 SER A C 1
ATOM 1471 O O . SER A 1 198 ? -11.417 -3.672 -4.184 1.00 94.69 198 SER A O 1
ATOM 1473 N N . TYR A 1 199 ? -9.584 -4.853 -3.691 1.00 96.00 199 TYR A N 1
ATOM 1474 C CA . TYR A 1 199 ? -8.695 -4.074 -4.562 1.00 96.00 199 TYR A CA 1
ATOM 1475 C C . TYR A 1 199 ? -9.151 -4.048 -6.019 1.00 96.00 199 TYR A C 1
ATOM 1477 O O . TYR A 1 199 ? -9.006 -3.027 -6.684 1.00 96.00 199 TYR A O 1
ATOM 1485 N N . ALA A 1 200 ? -9.682 -5.162 -6.524 1.00 94.56 200 ALA A N 1
ATOM 1486 C CA . ALA A 1 200 ? -10.136 -5.271 -7.905 1.00 94.56 200 ALA A CA 1
ATOM 1487 C C . ALA A 1 200 ? -11.430 -4.487 -8.187 1.00 94.56 200 ALA A C 1
ATOM 1489 O O . ALA A 1 200 ? -11.688 -4.156 -9.341 1.00 94.56 200 ALA A O 1
ATOM 1490 N N . SER A 1 201 ? -12.242 -4.209 -7.161 1.00 93.19 201 SER A N 1
ATOM 1491 C CA . SER A 1 201 ? -13.596 -3.656 -7.317 1.00 93.19 201 SER A CA 1
ATOM 1492 C C . SER A 1 201 ? -13.774 -2.237 -6.781 1.00 93.19 201 SER A C 1
ATOM 1494 O O . SER A 1 201 ? -14.727 -1.566 -7.168 1.00 93.19 201 SER A O 1
ATOM 1496 N N . VAL A 1 202 ? -12.876 -1.765 -5.912 1.00 91.12 202 VAL A N 1
ATOM 1497 C CA . VAL A 1 202 ? -13.070 -0.501 -5.188 1.00 91.12 202 VAL A CA 1
ATOM 1498 C C . VAL A 1 202 ? -12.981 0.749 -6.072 1.00 91.12 202 VAL A C 1
ATOM 1500 O O . VAL A 1 202 ? -13.641 1.749 -5.813 1.00 91.12 202 VAL A O 1
ATOM 1503 N N . ILE A 1 203 ? -12.202 0.688 -7.149 1.00 93.31 203 ILE A N 1
ATOM 1504 C CA . ILE A 1 203 ? -12.133 1.732 -8.174 1.00 93.31 203 ILE A CA 1
ATOM 1505 C C . ILE A 1 203 ? -12.203 1.089 -9.556 1.00 93.31 203 ILE A C 1
ATOM 1507 O O . ILE A 1 203 ? -11.870 -0.086 -9.726 1.00 93.31 203 ILE A O 1
ATOM 1511 N N . SER A 1 204 ? -12.580 1.872 -10.567 1.00 90.06 204 SER A N 1
ATOM 1512 C CA . SER A 1 204 ? -12.528 1.413 -11.957 1.00 90.06 204 SER A CA 1
ATOM 1513 C C . SER A 1 204 ? -11.094 1.032 -12.343 1.00 90.06 204 SER A C 1
ATOM 1515 O O . SER A 1 204 ? -10.169 1.822 -12.161 1.00 90.06 204 SER A O 1
ATOM 1517 N N . GLY A 1 205 ? -10.908 -0.189 -12.848 1.00 88.62 205 GLY A N 1
ATOM 1518 C CA . GLY A 1 205 ? -9.591 -0.745 -13.184 1.00 88.62 205 GLY A CA 1
ATOM 1519 C C . GLY A 1 205 ? -8.808 -1.340 -12.004 1.00 88.62 205 GLY A C 1
ATOM 1520 O O . GLY A 1 205 ? -7.763 -1.949 -12.235 1.00 88.62 205 GLY A O 1
ATOM 1521 N N . GLY A 1 206 ? -9.326 -1.221 -10.776 1.00 94.19 206 GLY A N 1
ATOM 1522 C CA . GLY A 1 206 ? -8.728 -1.761 -9.557 1.00 94.19 206 GLY A CA 1
ATOM 1523 C C . GLY A 1 206 ? -7.439 -1.062 -9.107 1.00 94.19 206 GLY A C 1
ATOM 1524 O O . GLY A 1 206 ? -6.887 -0.198 -9.787 1.00 94.19 206 GLY A O 1
ATOM 1525 N N . TYR A 1 207 ? -6.953 -1.432 -7.922 1.00 96.44 207 TYR A N 1
ATOM 1526 C CA . TYR A 1 207 ? -5.678 -0.933 -7.399 1.00 96.44 207 TYR A CA 1
ATOM 1527 C C . TYR A 1 207 ? -4.494 -1.548 -8.136 1.00 96.44 207 TYR A C 1
ATOM 1529 O O . TYR A 1 207 ? -4.445 -2.762 -8.344 1.00 96.44 207 TYR A O 1
ATOM 1537 N N . LYS A 1 208 ? -3.513 -0.704 -8.460 1.00 95.06 208 LYS A N 1
ATOM 1538 C CA . LYS A 1 208 ? -2.290 -1.089 -9.163 1.00 95.06 208 LYS A CA 1
ATOM 1539 C C . LYS A 1 208 ? -1.095 -0.356 -8.576 1.00 95.06 208 LYS A C 1
ATOM 1541 O O . LYS A 1 208 ? -1.099 0.873 -8.487 1.00 95.06 208 LYS A O 1
ATOM 1546 N N . PHE A 1 209 ? -0.076 -1.113 -8.203 1.00 95.50 209 PHE A N 1
ATOM 1547 C CA . PHE A 1 209 ? 1.217 -0.577 -7.824 1.00 95.50 209 PHE A CA 1
ATOM 1548 C C . PHE A 1 209 ? 2.164 -0.545 -9.013 1.00 95.50 209 PHE A C 1
ATOM 1550 O O . PHE A 1 209 ? 2.214 -1.474 -9.812 1.00 95.50 209 PHE A O 1
ATOM 1557 N N . ALA A 1 210 ? 2.928 0.539 -9.095 1.00 91.94 210 ALA A N 1
ATOM 1558 C CA . ALA A 1 210 ? 3.961 0.732 -10.095 1.00 91.94 210 ALA A CA 1
ATOM 1559 C C . ALA A 1 210 ? 5.089 1.570 -9.486 1.00 91.94 210 ALA A C 1
ATOM 1561 O O . ALA A 1 210 ? 4.991 2.794 -9.381 1.00 91.94 210 ALA A O 1
ATOM 1562 N N . PHE A 1 211 ? 6.152 0.894 -9.065 1.00 91.12 211 PHE A N 1
ATOM 1563 C CA . PHE A 1 211 ? 7.314 1.494 -8.419 1.00 91.12 211 PHE A CA 1
ATOM 1564 C C . PHE A 1 211 ? 8.595 0.776 -8.816 1.00 91.12 211 PHE A C 1
ATOM 1566 O O . PHE A 1 211 ? 8.566 -0.335 -9.341 1.00 91.12 211 PHE A O 1
ATOM 1573 N N . VAL A 1 212 ? 9.721 1.414 -8.511 1.00 88.81 212 VAL A N 1
ATOM 1574 C CA . VAL A 1 212 ? 11.054 0.845 -8.695 1.00 88.81 212 VAL A CA 1
ATOM 1575 C C . VAL A 1 212 ? 11.780 0.821 -7.354 1.00 88.81 212 VAL A C 1
ATOM 1577 O O . VAL A 1 212 ? 11.753 1.807 -6.614 1.00 88.81 212 VAL A O 1
ATOM 1580 N N . ILE A 1 213 ? 12.438 -0.299 -7.058 1.00 87.62 213 ILE A N 1
ATOM 1581 C CA . ILE A 1 213 ? 13.333 -0.445 -5.908 1.00 87.62 213 ILE A CA 1
ATOM 1582 C C . ILE A 1 213 ? 14.765 -0.275 -6.411 1.00 87.62 213 ILE A C 1
ATOM 1584 O O . ILE A 1 213 ? 15.278 -1.141 -7.112 1.00 87.62 213 ILE A O 1
ATOM 1588 N N . ASN A 1 214 ? 15.389 0.847 -6.053 1.00 84.38 214 ASN A N 1
ATOM 1589 C CA . ASN A 1 214 ? 16.782 1.160 -6.400 1.00 84.38 214 ASN A CA 1
ATOM 1590 C C . ASN A 1 214 ? 17.721 1.141 -5.186 1.00 84.38 214 ASN A C 1
ATOM 1592 O O . ASN A 1 214 ? 18.934 1.244 -5.345 1.00 84.38 214 ASN A O 1
ATOM 1596 N N . GLU A 1 215 ? 17.161 1.061 -3.984 1.00 84.00 215 GLU A N 1
ATOM 1597 C CA . GLU A 1 215 ? 17.878 1.169 -2.717 1.00 84.00 215 GLU A CA 1
ATOM 1598 C C . GLU A 1 215 ? 17.619 -0.084 -1.880 1.00 84.00 215 GLU A C 1
ATOM 1600 O O . GLU A 1 215 ? 16.673 -0.835 -2.137 1.00 84.00 215 GLU A O 1
ATOM 1605 N N . GLU A 1 216 ? 18.478 -0.320 -0.892 1.00 86.00 216 GLU A N 1
ATOM 1606 C CA . GLU A 1 216 ? 18.278 -1.397 0.071 1.00 86.00 216 GLU A CA 1
ATOM 1607 C C . GLU A 1 216 ? 16.978 -1.160 0.848 1.00 86.00 216 GLU A C 1
ATOM 1609 O O . GLU A 1 216 ? 16.728 -0.065 1.351 1.00 86.00 216 GLU A O 1
ATOM 1614 N N . ILE A 1 217 ? 16.139 -2.193 0.921 1.00 87.38 217 ILE A N 1
ATOM 1615 C CA . ILE A 1 217 ? 14.855 -2.136 1.617 1.00 87.38 217 ILE A CA 1
ATOM 1616 C C . ILE A 1 217 ? 14.945 -2.889 2.936 1.00 87.38 217 ILE A C 1
ATOM 1618 O O . ILE A 1 217 ? 15.541 -3.964 3.005 1.00 87.38 217 ILE A O 1
ATOM 1622 N N . VAL A 1 218 ? 14.277 -2.370 3.963 1.00 87.62 218 VAL A N 1
ATOM 1623 C CA . VAL A 1 218 ? 13.987 -3.129 5.180 1.00 87.62 218 VAL A CA 1
ATOM 1624 C C . VAL A 1 218 ? 12.652 -3.851 4.967 1.00 87.62 218 VAL A C 1
ATOM 1626 O O . VAL A 1 218 ? 11.621 -3.186 4.855 1.00 87.62 218 VAL A O 1
ATOM 1629 N N . PRO A 1 219 ? 12.630 -5.196 4.900 1.00 82.81 219 PRO A N 1
ATOM 1630 C CA . PRO A 1 219 ? 11.440 -5.965 4.538 1.00 82.81 219 PRO A CA 1
ATOM 1631 C C . PRO A 1 219 ? 10.156 -5.616 5.306 1.00 82.81 219 PRO A C 1
ATOM 1633 O O . PRO A 1 219 ? 9.084 -5.468 4.719 1.00 82.81 219 PRO A O 1
ATOM 1636 N N . SER A 1 220 ? 10.260 -5.468 6.629 1.00 78.81 220 SER A N 1
ATOM 1637 C CA . SER A 1 220 ? 9.111 -5.178 7.492 1.00 78.81 220 SER A CA 1
ATOM 1638 C C . SER A 1 220 ? 8.521 -3.798 7.217 1.00 78.81 220 SER A C 1
ATOM 1640 O O . SER A 1 220 ? 7.319 -3.683 7.003 1.00 78.81 220 SER A O 1
ATOM 1642 N N . GLU A 1 221 ? 9.369 -2.773 7.158 1.00 86.88 221 GLU A N 1
ATOM 1643 C CA . GLU A 1 221 ? 8.947 -1.387 6.935 1.00 86.88 221 GLU A CA 1
ATOM 1644 C C . GLU A 1 221 ? 8.363 -1.228 5.529 1.00 86.88 221 GLU A C 1
ATOM 1646 O O . GLU A 1 221 ? 7.304 -0.636 5.341 1.00 86.88 221 GLU A O 1
ATOM 1651 N N . PHE A 1 222 ? 8.995 -1.858 4.537 1.00 90.12 222 PHE A N 1
ATOM 1652 C CA . PHE A 1 222 ? 8.578 -1.767 3.145 1.00 90.12 222 PHE A CA 1
ATOM 1653 C C . PHE A 1 222 ? 7.170 -2.329 2.900 1.00 90.12 222 PHE A C 1
ATOM 1655 O O . PHE A 1 222 ? 6.348 -1.701 2.226 1.00 90.12 222 PHE A O 1
ATOM 1662 N N . LEU A 1 223 ? 6.856 -3.512 3.443 1.00 90.31 223 LEU A N 1
ATOM 1663 C CA . LEU A 1 223 ? 5.516 -4.079 3.285 1.00 90.31 223 LEU A CA 1
ATOM 1664 C C . LEU A 1 223 ? 4.452 -3.327 4.085 1.00 90.31 223 LEU A C 1
ATOM 1666 O O . LEU A 1 223 ? 3.307 -3.265 3.628 1.00 90.31 223 LEU A O 1
ATOM 1670 N N . GLU A 1 224 ? 4.806 -2.769 5.243 1.00 87.19 224 GLU A N 1
ATOM 1671 C CA . GLU A 1 224 ? 3.912 -1.914 6.027 1.00 87.19 224 GLU A CA 1
ATOM 1672 C C . GLU A 1 224 ? 3.581 -0.625 5.263 1.00 87.19 224 GLU A C 1
ATOM 1674 O O . GLU A 1 224 ? 2.403 -0.313 5.078 1.00 87.19 224 GLU A O 1
ATOM 1679 N N . GLU A 1 225 ? 4.578 0.047 4.680 1.00 90.94 225 GLU A N 1
ATOM 1680 C CA . GLU A 1 225 ? 4.363 1.217 3.819 1.00 90.94 225 GLU A CA 1
ATOM 1681 C C . GLU A 1 225 ? 3.482 0.897 2.600 1.00 90.94 225 GLU A C 1
ATOM 1683 O O . GLU A 1 225 ? 2.592 1.673 2.230 1.00 90.94 225 GLU A O 1
ATOM 1688 N N . LEU A 1 226 ? 3.682 -0.268 1.973 1.00 93.56 226 LEU A N 1
ATOM 1689 C CA . LEU A 1 226 ? 2.817 -0.743 0.890 1.00 93.56 226 LEU A CA 1
ATOM 1690 C C . LEU A 1 226 ? 1.408 -1.100 1.369 1.00 93.56 226 LEU A C 1
ATOM 1692 O O . LEU A 1 226 ? 0.458 -1.051 0.583 1.00 93.56 226 LEU A O 1
ATOM 1696 N N . ALA A 1 227 ? 1.240 -1.538 2.614 1.00 91.81 227 ALA A N 1
ATOM 1697 C CA . ALA A 1 227 ? -0.071 -1.821 3.182 1.00 91.81 227 ALA A CA 1
ATOM 1698 C C . ALA A 1 227 ? -0.846 -0.510 3.396 1.00 91.81 227 ALA A C 1
ATOM 1700 O O . ALA A 1 227 ? -1.998 -0.399 2.963 1.00 91.81 227 ALA A O 1
ATOM 1701 N N . GLU A 1 228 ? -0.179 0.524 3.910 1.00 89.19 228 GLU A N 1
ATOM 1702 C CA . GLU A 1 228 ? -0.765 1.855 4.068 1.00 89.19 228 GLU A CA 1
ATOM 1703 C C . GLU A 1 228 ? -1.224 2.468 2.739 1.00 89.19 228 GLU A C 1
ATOM 1705 O O . GLU A 1 228 ? -2.346 2.973 2.643 1.00 89.19 228 GLU A O 1
ATOM 1710 N N . GLN A 1 229 ? -0.408 2.355 1.687 1.00 94.12 229 GLN A N 1
ATOM 1711 C CA . GLN A 1 229 ? -0.721 2.871 0.345 1.00 94.12 229 GLN A CA 1
ATOM 1712 C C . GLN A 1 229 ? -1.831 2.098 -0.388 1.00 94.12 229 GLN A C 1
ATOM 1714 O O . GLN A 1 229 ? -2.216 2.464 -1.495 1.00 94.12 229 GLN A O 1
ATOM 1719 N N . CYS A 1 230 ? -2.377 1.037 0.209 1.00 93.56 230 CYS A N 1
ATOM 1720 C CA . CYS A 1 230 ? -3.548 0.331 -0.314 1.00 93.56 230 CYS A CA 1
ATOM 1721 C C . CYS A 1 230 ? -4.653 0.149 0.732 1.00 93.56 230 CYS A C 1
ATOM 1723 O O . CYS A 1 230 ? -5.486 -0.745 0.586 1.00 93.56 230 CYS A O 1
ATOM 1725 N N . ARG A 1 231 ? -4.696 0.991 1.776 1.00 91.44 231 ARG A N 1
ATOM 1726 C CA . ARG A 1 231 ? -5.747 0.958 2.812 1.00 91.44 231 ARG A CA 1
ATOM 1727 C C . ARG A 1 231 ? -5.866 -0.411 3.482 1.00 91.44 231 ARG A C 1
ATOM 1729 O O . ARG A 1 231 ? -6.946 -0.995 3.548 1.00 91.44 231 ARG A O 1
ATOM 1736 N N . SER A 1 232 ? -4.740 -0.994 3.868 1.00 91.00 232 SER A N 1
ATOM 1737 C CA . SER A 1 232 ? -4.708 -2.358 4.385 1.00 91.00 232 SER A CA 1
ATOM 1738 C C . SER A 1 232 ? -3.738 -2.502 5.539 1.00 91.00 232 SER A C 1
ATOM 1740 O O . SER A 1 232 ? -2.780 -1.748 5.650 1.00 91.00 232 SER A O 1
ATOM 1742 N N . ASN A 1 233 ? -3.972 -3.519 6.360 1.00 87.38 233 ASN A N 1
ATOM 1743 C CA . ASN A 1 233 ? -3.048 -3.950 7.397 1.00 87.38 233 ASN A CA 1
ATOM 1744 C C . ASN A 1 233 ? -2.455 -5.299 6.997 1.00 87.38 233 ASN A C 1
ATOM 1746 O O . ASN A 1 233 ? -3.196 -6.247 6.721 1.00 87.38 233 ASN A O 1
ATOM 1750 N N . LEU A 1 234 ? -1.127 -5.380 6.981 1.00 89.00 234 LEU A N 1
ATOM 1751 C CA . LEU A 1 234 ? -0.400 -6.637 6.863 1.00 89.00 234 LEU A CA 1
ATOM 1752 C C . LEU A 1 234 ? 0.056 -7.070 8.256 1.00 89.00 234 LEU A C 1
ATOM 1754 O O . LEU A 1 234 ? 0.505 -6.246 9.050 1.00 89.00 234 LEU A O 1
ATOM 1758 N N . LYS A 1 235 ? -0.069 -8.358 8.566 1.00 85.94 235 LYS A N 1
ATOM 1759 C CA . LYS A 1 235 ? 0.376 -8.904 9.851 1.00 85.94 235 LYS A CA 1
ATOM 1760 C C . LYS A 1 235 ? 0.889 -10.326 9.714 1.00 85.94 235 LYS A C 1
ATOM 1762 O O . LYS A 1 235 ? 0.418 -11.072 8.858 1.00 85.94 235 LYS A O 1
ATOM 1767 N N . TYR A 1 236 ? 1.799 -10.706 10.603 1.00 86.81 236 TYR A N 1
ATOM 1768 C CA . TYR A 1 236 ? 2.296 -12.070 10.731 1.00 86.81 236 TYR A CA 1
ATOM 1769 C C . TYR A 1 236 ? 1.894 -12.638 12.096 1.00 86.81 236 TYR A C 1
ATOM 1771 O O . TYR A 1 236 ? 2.356 -12.172 13.135 1.00 86.81 236 TYR A O 1
ATOM 1779 N N . GLU A 1 237 ? 0.995 -13.621 12.108 1.00 81.12 237 GLU A N 1
ATOM 1780 C CA . GLU A 1 237 ? 0.432 -14.211 13.327 1.00 81.12 237 GLU A CA 1
ATOM 1781 C C . GLU A 1 237 ? 0.364 -15.735 13.196 1.00 81.12 237 GLU A C 1
ATOM 1783 O O . GLU A 1 237 ? -0.029 -16.265 12.160 1.00 81.12 237 GLU A O 1
ATOM 1788 N N . ALA A 1 238 ? 0.713 -16.462 14.263 1.00 81.94 238 ALA A N 1
ATOM 1789 C CA . ALA A 1 238 ? 0.625 -17.928 14.310 1.00 81.94 238 ALA A CA 1
ATOM 1790 C C . ALA A 1 238 ? 1.290 -18.646 13.110 1.00 81.94 238 ALA A C 1
ATOM 1792 O O . ALA A 1 238 ? 0.788 -19.664 12.636 1.00 81.94 238 ALA A O 1
ATOM 1793 N N . GLY A 1 239 ? 2.411 -18.104 12.618 1.00 86.62 239 GLY A N 1
ATOM 1794 C CA . GLY A 1 239 ? 3.152 -18.661 11.483 1.00 86.62 239 GLY A CA 1
ATOM 1795 C C . GLY A 1 239 ? 2.567 -18.331 10.109 1.00 86.62 239 GLY A C 1
ATOM 1796 O O . GLY A 1 239 ? 2.973 -18.951 9.135 1.00 86.62 239 GLY A O 1
ATOM 1797 N N . LYS A 1 240 ? 1.601 -17.402 10.018 1.00 91.69 240 LYS A N 1
ATOM 1798 C CA . LYS A 1 240 ? 1.001 -16.994 8.745 1.00 91.69 240 LYS A CA 1
ATOM 1799 C C . LYS A 1 240 ? 0.922 -15.488 8.551 1.00 91.69 240 LYS A C 1
ATOM 1801 O O . LYS A 1 240 ? 0.634 -14.741 9.486 1.00 91.69 240 LYS A O 1
ATOM 1806 N N . TRP A 1 241 ? 1.092 -15.066 7.305 1.00 92.56 241 TRP A N 1
ATOM 1807 C CA . TRP A 1 241 ? 0.832 -13.716 6.826 1.00 92.56 241 TRP A CA 1
ATOM 1808 C C . TRP A 1 241 ? -0.653 -13.526 6.525 1.00 92.56 241 TRP A C 1
ATOM 1810 O O . TRP A 1 241 ? -1.238 -14.297 5.766 1.00 92.56 241 TRP A O 1
ATOM 1820 N N . TYR A 1 242 ? -1.243 -12.469 7.073 1.00 91.00 242 TYR A N 1
ATOM 1821 C CA . TYR A 1 242 ? -2.621 -12.060 6.816 1.00 91.00 242 TYR A CA 1
ATOM 1822 C C . TYR A 1 242 ? -2.650 -10.658 6.228 1.00 91.00 242 TYR A C 1
ATOM 1824 O O . TYR A 1 242 ? -1.937 -9.768 6.701 1.00 91.00 242 TYR A O 1
ATOM 1832 N N . LEU A 1 243 ? -3.525 -10.457 5.247 1.00 92.00 243 LEU A N 1
ATOM 1833 C CA . LEU A 1 243 ? -3.760 -9.163 4.620 1.00 92.00 243 LEU A CA 1
ATOM 1834 C C . LEU A 1 243 ? -5.223 -8.766 4.783 1.00 92.00 243 LEU A C 1
ATOM 1836 O O . LEU A 1 243 ? -6.114 -9.427 4.257 1.00 92.00 243 LEU A O 1
ATOM 1840 N N . ASN A 1 244 ? -5.460 -7.660 5.484 1.00 89.00 244 ASN A N 1
ATOM 1841 C CA . ASN A 1 244 ? -6.802 -7.167 5.769 1.00 89.00 244 ASN A CA 1
ATOM 1842 C C . ASN A 1 244 ? -7.019 -5.813 5.096 1.00 89.00 244 ASN A C 1
ATOM 1844 O O . ASN A 1 244 ? -6.374 -4.831 5.462 1.00 89.00 244 ASN A O 1
ATOM 1848 N N . TYR A 1 245 ? -7.943 -5.764 4.139 1.00 90.88 245 TYR A N 1
ATOM 1849 C CA . TYR A 1 245 ? -8.403 -4.518 3.531 1.00 90.88 245 TYR A CA 1
ATOM 1850 C C . TYR A 1 245 ? -9.336 -3.752 4.477 1.00 90.88 245 TYR A C 1
ATOM 1852 O O . TYR A 1 245 ? -10.193 -4.361 5.117 1.00 90.88 245 TYR A O 1
ATOM 1860 N N . ILE A 1 246 ? -9.198 -2.425 4.538 1.00 88.81 246 ILE A N 1
ATOM 1861 C CA . ILE A 1 246 ? -9.996 -1.549 5.402 1.00 88.81 246 ILE A CA 1
ATOM 1862 C C . ILE A 1 246 ? -11.029 -0.783 4.546 1.00 88.81 246 ILE A C 1
ATOM 1864 O O . ILE A 1 246 ? -10.667 0.186 3.863 1.00 88.81 246 ILE A O 1
ATOM 1868 N N . PRO A 1 247 ? -12.311 -1.201 4.545 1.00 87.12 247 PRO A N 1
ATOM 1869 C CA . PRO A 1 247 ? -13.373 -0.516 3.802 1.00 87.12 247 PRO A CA 1
ATOM 1870 C C . PRO A 1 247 ? -13.771 0.831 4.432 1.00 87.12 247 PRO A C 1
ATOM 1872 O O . PRO A 1 247 ? -13.444 1.114 5.578 1.00 87.12 247 PRO A O 1
ATOM 1875 N N . ASP A 1 248 ? -14.502 1.673 3.696 1.00 83.44 248 ASP A N 1
ATOM 1876 C CA . ASP A 1 248 ? -15.026 2.934 4.256 1.00 83.44 248 ASP A CA 1
ATOM 1877 C C . ASP A 1 248 ? -16.107 2.660 5.301 1.00 83.44 248 ASP A C 1
ATOM 1879 O O . ASP A 1 248 ? -16.140 3.254 6.372 1.00 83.44 248 ASP A O 1
ATOM 1883 N N . THR A 1 249 ? -16.985 1.700 5.009 1.00 82.44 249 THR A N 1
ATOM 1884 C CA . THR A 1 249 ? -18.031 1.296 5.943 1.00 82.44 249 THR A CA 1
ATOM 1885 C C . THR A 1 249 ? -17.535 0.181 6.842 1.00 82.44 249 THR A C 1
ATOM 1887 O O . THR A 1 249 ? -17.082 -0.862 6.373 1.00 82.44 249 THR A O 1
ATOM 1890 N N . ALA A 1 250 ? -17.703 0.389 8.142 1.00 81.88 250 ALA A N 1
ATOM 1891 C CA . ALA A 1 250 ? -17.386 -0.582 9.168 1.00 81.88 250 ALA A CA 1
ATOM 1892 C C . ALA A 1 250 ? -18.062 -1.941 8.900 1.00 81.88 250 ALA A C 1
ATOM 1894 O O . ALA A 1 250 ? -19.304 -2.010 8.880 1.00 81.88 250 ALA A O 1
ATOM 1895 N N . PRO A 1 251 ? -17.278 -3.029 8.763 1.00 82.81 251 PRO A N 1
ATOM 1896 C CA . PRO A 1 251 ? -17.797 -4.386 8.662 1.00 82.81 251 PRO A CA 1
ATOM 1897 C C . PRO A 1 251 ? -18.765 -4.721 9.798 1.00 82.81 251 PRO A C 1
ATOM 1899 O O . PRO A 1 251 ? -18.798 -4.065 10.847 1.00 82.81 251 PRO A O 1
ATOM 1902 N N . SER A 1 252 ? -19.576 -5.760 9.612 1.00 83.69 252 SER A N 1
ATOM 1903 C CA . SER A 1 252 ? -20.354 -6.312 10.723 1.00 83.69 252 SER A CA 1
ATOM 1904 C C . SER A 1 252 ? -19.414 -6.684 11.874 1.00 83.69 252 SER A C 1
ATOM 1906 O O . SER A 1 252 ? -18.339 -7.227 11.610 1.00 83.69 252 SER A O 1
ATOM 1908 N N . PRO A 1 253 ? -19.775 -6.365 13.128 1.00 83.81 253 PRO A N 1
ATOM 1909 C CA . PRO A 1 253 ? -18.950 -6.708 14.275 1.00 83.81 253 PRO A CA 1
ATOM 1910 C C . PRO A 1 253 ? -18.789 -8.227 14.347 1.00 83.81 253 PRO A C 1
ATOM 1912 O O . PRO A 1 253 ? -19.757 -8.977 14.212 1.00 83.81 253 PRO A O 1
ATOM 1915 N N . VAL A 1 254 ? -17.565 -8.686 14.588 1.00 85.75 254 VAL A N 1
ATOM 1916 C CA . VAL A 1 254 ? -17.286 -10.110 14.814 1.00 85.75 254 VAL A CA 1
ATOM 1917 C C . VAL A 1 254 ? -17.821 -10.545 16.184 1.00 85.75 254 VAL A C 1
ATOM 1919 O O . VAL A 1 254 ? -18.099 -11.722 16.410 1.00 85.75 254 VAL A O 1
ATOM 1922 N N . VAL A 1 255 ? -17.943 -9.604 17.125 1.00 86.38 255 VAL A N 1
ATOM 1923 C CA . VAL A 1 255 ? -18.505 -9.836 18.458 1.00 86.38 255 VAL A CA 1
ATOM 1924 C C . VAL A 1 255 ? -19.063 -8.544 19.048 1.00 86.38 255 VAL A C 1
ATOM 1926 O O . VAL A 1 255 ? -18.570 -7.454 18.766 1.00 86.38 255 VAL A O 1
ATOM 1929 N N . THR A 1 256 ? -20.061 -8.674 19.914 1.00 87.81 256 THR A N 1
ATOM 1930 C CA . THR A 1 256 ? -20.485 -7.599 20.812 1.00 87.81 256 THR A CA 1
ATOM 1931 C C . THR A 1 256 ? -19.933 -7.891 22.199 1.00 87.81 256 THR A C 1
ATOM 1933 O O . THR A 1 256 ? -20.226 -8.946 22.752 1.00 87.81 256 THR A O 1
ATOM 1936 N N . ILE A 1 257 ? -19.144 -6.970 22.753 1.00 87.62 257 ILE A N 1
ATOM 1937 C CA . ILE A 1 257 ? -18.542 -7.111 24.081 1.00 87.62 257 ILE A CA 1
ATOM 1938 C C . ILE A 1 257 ? -19.417 -6.384 25.097 1.00 87.62 257 ILE A C 1
ATOM 1940 O O . ILE A 1 257 ? -19.585 -5.159 25.053 1.00 87.62 257 ILE A O 1
ATOM 1944 N N . ALA A 1 258 ? -19.985 -7.147 26.026 1.00 86.56 258 ALA A N 1
ATOM 1945 C CA . ALA A 1 258 ? -20.809 -6.616 27.103 1.00 86.56 258 ALA A CA 1
ATOM 1946 C C . ALA A 1 258 ? -19.979 -6.305 28.355 1.00 86.56 258 ALA A C 1
ATOM 1948 O O . ALA A 1 258 ? -18.939 -6.909 28.617 1.00 86.56 258 ALA A O 1
ATOM 1949 N N . LYS A 1 259 ? -20.482 -5.404 29.210 1.00 83.81 259 LYS A N 1
ATOM 1950 C CA . LYS A 1 259 ? -19.833 -5.065 30.492 1.00 83.81 259 LYS A CA 1
ATOM 1951 C C . LYS A 1 259 ? -19.551 -6.298 31.366 1.00 83.81 259 LYS A C 1
ATOM 1953 O O . LYS A 1 259 ? -18.541 -6.333 32.061 1.00 83.81 259 LYS A O 1
ATOM 1958 N N . ALA A 1 260 ? -20.425 -7.306 31.322 1.00 85.12 260 ALA A N 1
ATOM 1959 C CA . ALA A 1 260 ? -20.279 -8.546 32.086 1.00 85.12 260 ALA A CA 1
ATOM 1960 C C . ALA A 1 260 ? -19.084 -9.416 31.643 1.00 85.12 260 ALA A C 1
ATOM 1962 O O . ALA A 1 260 ? -18.658 -10.295 32.388 1.00 85.12 260 ALA A O 1
ATOM 1963 N N . GLU A 1 261 ? -18.535 -9.179 30.450 1.00 85.56 261 GLU A N 1
ATOM 1964 C CA . GLU A 1 261 ? -17.421 -9.949 29.882 1.00 85.56 261 GLU A CA 1
ATOM 1965 C C . GLU A 1 261 ? -16.047 -9.345 30.214 1.00 85.56 261 GLU A C 1
ATOM 1967 O O . GLU A 1 261 ? -15.002 -9.948 29.943 1.00 85.56 261 GLU A O 1
ATOM 1972 N N . LEU A 1 262 ? -16.037 -8.169 30.848 1.00 87.38 262 LEU A N 1
ATOM 1973 C CA . LEU A 1 262 ? -14.821 -7.481 31.251 1.00 87.38 262 LEU A CA 1
ATOM 1974 C C . LEU A 1 262 ? -14.121 -8.190 32.423 1.00 87.38 262 LEU A C 1
ATOM 1976 O O . LEU A 1 262 ? -14.747 -8.748 33.328 1.00 87.38 262 LEU A O 1
ATOM 1980 N N . ALA A 1 263 ? -12.788 -8.154 32.420 1.00 84.12 263 ALA A N 1
ATOM 1981 C CA . ALA A 1 263 ? -11.956 -8.870 33.378 1.00 84.12 263 ALA A CA 1
ATOM 1982 C C . ALA A 1 263 ? -11.432 -8.001 34.525 1.00 84.12 263 ALA A C 1
ATOM 1984 O O . ALA A 1 263 ? -10.560 -7.155 34.334 1.00 84.12 263 ALA A O 1
ATOM 1985 N N . GLY A 1 264 ? -11.872 -8.300 35.752 1.00 81.62 264 GLY A N 1
ATOM 1986 C CA . GLY A 1 264 ? -11.400 -7.673 36.993 1.00 81.62 264 GLY A CA 1
ATOM 1987 C C . GLY A 1 264 ? -12.521 -7.066 37.840 1.00 81.62 264 GLY A C 1
ATOM 1988 O O . GLY A 1 264 ? -13.618 -6.827 37.354 1.00 81.62 264 GLY A O 1
ATOM 1989 N N . GLU A 1 265 ? -12.225 -6.802 39.112 1.00 73.44 265 GLU A N 1
ATOM 1990 C CA . GLU A 1 265 ? -13.196 -6.332 40.117 1.00 73.44 265 GLU A CA 1
ATOM 1991 C C . GLU A 1 265 ? -13.709 -4.902 39.854 1.00 73.44 265 GLU A C 1
ATOM 1993 O O . GLU A 1 265 ? -14.822 -4.562 40.229 1.00 73.44 265 GLU A O 1
ATOM 1998 N N . ASN A 1 266 ? -12.944 -4.095 39.109 1.00 78.00 266 ASN A N 1
ATOM 1999 C CA . ASN A 1 266 ? -13.314 -2.742 38.666 1.00 78.00 266 ASN A CA 1
ATOM 2000 C C . ASN A 1 266 ? -13.218 -2.594 37.140 1.00 78.00 266 ASN A C 1
ATOM 2002 O O . ASN A 1 266 ? -12.822 -1.545 36.623 1.00 78.00 266 ASN A O 1
ATOM 2006 N N . ALA A 1 267 ? -13.501 -3.674 36.410 1.00 81.06 267 ALA A N 1
ATOM 2007 C CA . ALA A 1 267 ? -13.339 -3.679 34.969 1.00 81.06 267 ALA A CA 1
ATOM 2008 C C . ALA A 1 267 ? -14.35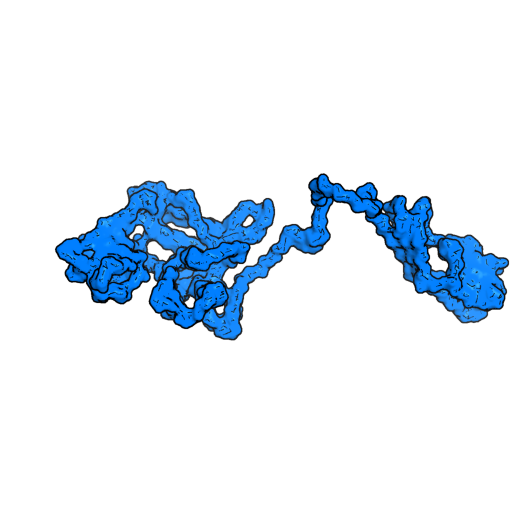1 -2.731 34.307 1.00 81.06 267 ALA A C 1
ATOM 2010 O O . ALA A 1 267 ? -15.562 -2.812 34.520 1.00 81.06 267 ALA A O 1
ATOM 2011 N N . LYS A 1 268 ? -13.828 -1.797 33.515 1.00 85.38 268 LYS A N 1
ATOM 2012 C CA . LYS A 1 268 ? -14.598 -0.775 32.810 1.00 85.38 268 LYS A CA 1
ATOM 2013 C C . LYS A 1 268 ? -13.990 -0.532 31.439 1.00 85.38 268 LYS A C 1
ATOM 2015 O O . LYS A 1 268 ? -12.789 -0.721 31.251 1.00 85.38 268 LYS A O 1
ATOM 2020 N N . PHE A 1 269 ? -14.818 -0.065 30.518 1.00 87.31 269 PHE A N 1
ATOM 2021 C CA . PHE A 1 269 ? -14.329 0.563 29.302 1.00 87.31 269 PHE A CA 1
ATOM 2022 C C . PHE A 1 269 ? -13.736 1.925 29.664 1.00 87.31 269 PHE A C 1
ATOM 2024 O O . PHE A 1 269 ? -14.401 2.746 30.303 1.00 87.31 269 PHE A O 1
ATOM 2031 N N . VAL A 1 270 ? -12.480 2.147 29.297 1.00 89.56 270 VAL A N 1
ATOM 2032 C CA . VAL A 1 270 ? -11.829 3.451 29.405 1.00 89.56 270 VAL A CA 1
ATOM 2033 C C . VAL A 1 270 ? -11.900 4.093 28.032 1.00 89.56 270 VAL A C 1
ATOM 2035 O O . VAL A 1 270 ? -11.249 3.617 27.107 1.00 89.56 270 VAL A O 1
ATOM 2038 N N . PHE A 1 271 ? -12.723 5.131 27.908 1.00 89.25 271 PHE A N 1
ATOM 2039 C CA . PHE A 1 271 ? -12.868 5.893 26.674 1.00 89.25 271 PHE A CA 1
ATOM 2040 C C . PHE A 1 271 ? -11.979 7.128 26.717 1.00 89.25 271 PHE A C 1
ATOM 2042 O O . PHE A 1 271 ? -11.972 7.851 27.713 1.00 89.25 271 PHE A O 1
ATOM 2049 N N . ASP A 1 272 ? -11.283 7.369 25.618 1.00 90.25 272 ASP A N 1
ATOM 2050 C CA . ASP A 1 272 ? -10.519 8.580 25.354 1.00 90.25 272 ASP A CA 1
ATOM 2051 C C . ASP A 1 272 ? -10.822 9.059 23.927 1.00 90.25 272 ASP A C 1
ATOM 2053 O O . ASP A 1 272 ? -11.475 8.352 23.158 1.00 90.25 272 ASP A O 1
ATOM 2057 N N . LYS A 1 273 ? -10.391 10.260 23.557 1.00 89.38 273 LYS A N 1
ATOM 2058 C CA . LYS A 1 273 ? -10.518 10.776 22.192 1.00 89.38 273 LYS A CA 1
ATOM 2059 C C . LYS A 1 273 ? -9.154 11.081 21.610 1.00 89.38 273 LYS A C 1
ATOM 2061 O O . LYS A 1 273 ? -8.259 11.526 22.320 1.00 89.38 273 LYS A O 1
ATOM 2066 N N . THR A 1 274 ? -9.023 10.896 20.303 1.00 88.00 274 THR A N 1
ATOM 2067 C CA . THR A 1 274 ? -7.879 11.411 19.549 1.00 88.00 274 THR A CA 1
ATOM 2068 C C . THR A 1 274 ? -7.727 12.909 19.802 1.00 88.00 274 THR A C 1
ATOM 2070 O O . THR A 1 274 ? -8.724 13.631 19.944 1.00 88.00 274 THR A O 1
ATOM 2073 N N . SER A 1 275 ? -6.485 13.381 19.893 1.00 87.50 275 SER A N 1
ATOM 2074 C CA . SER A 1 275 ? -6.227 14.776 20.226 1.00 87.50 275 SER A CA 1
ATOM 2075 C C . SER A 1 275 ? -6.768 15.688 19.131 1.00 87.50 275 SER A C 1
ATOM 2077 O O . SER A 1 275 ? -6.598 15.433 17.942 1.00 87.50 275 SER A O 1
ATOM 2079 N N . VAL A 1 276 ? -7.351 16.822 19.521 1.00 86.44 276 VAL A N 1
ATOM 2080 C CA . VAL A 1 276 ? -7.782 17.848 18.558 1.00 86.44 276 VAL A CA 1
ATOM 2081 C C . VAL A 1 276 ? -6.591 18.360 17.738 1.00 86.44 276 VAL A C 1
ATOM 2083 O O . VAL A 1 276 ? -6.768 18.817 16.615 1.00 86.44 276 VAL A O 1
ATOM 2086 N N . LEU A 1 277 ? -5.366 18.278 18.271 1.00 86.25 277 LEU A N 1
ATOM 2087 C CA . LEU A 1 277 ? -4.140 18.662 17.563 1.00 86.25 277 LEU A CA 1
ATOM 2088 C C . LEU A 1 277 ? -3.771 17.713 16.415 1.00 86.25 277 LEU A C 1
ATOM 2090 O O . LEU A 1 277 ? -3.041 18.125 15.523 1.00 86.25 277 LEU A O 1
ATOM 2094 N N . GLU A 1 278 ? -4.286 16.485 16.424 1.00 86.75 278 GLU A N 1
ATOM 2095 C CA . GLU A 1 278 ? -4.019 15.463 15.403 1.00 86.75 278 GLU A CA 1
ATOM 2096 C C . GLU A 1 278 ? -5.047 15.497 14.260 1.00 86.75 278 GLU A C 1
ATOM 2098 O O . GLU A 1 278 ? -4.960 14.701 13.327 1.00 86.75 278 GLU A O 1
ATOM 2103 N N . ILE A 1 279 ? -6.016 16.421 14.320 1.00 91.44 279 ILE A N 1
ATOM 2104 C CA . ILE A 1 279 ? -7.022 16.604 13.271 1.00 91.44 279 ILE A CA 1
ATOM 2105 C C . ILE A 1 279 ? -6.377 17.203 12.025 1.00 91.44 279 ILE A C 1
ATOM 2107 O O . ILE A 1 279 ? -5.757 18.268 12.091 1.00 91.44 279 ILE A O 1
ATOM 2111 N N . ILE A 1 280 ? -6.625 16.560 10.886 1.00 92.81 280 ILE A N 1
ATOM 2112 C CA . ILE A 1 280 ? -6.222 17.005 9.552 1.00 92.81 280 ILE A CA 1
ATOM 2113 C C . ILE A 1 280 ? -7.458 16.948 8.652 1.00 92.81 280 ILE A C 1
ATOM 2115 O O . ILE A 1 280 ? -8.046 15.885 8.464 1.00 92.81 280 ILE A O 1
ATOM 2119 N N . ASN A 1 281 ? -7.860 18.091 8.098 1.00 92.50 281 ASN A N 1
ATOM 2120 C CA . ASN A 1 281 ? -9.072 18.219 7.274 1.00 92.50 281 ASN A CA 1
ATOM 2121 C C . ASN A 1 281 ? -8.850 18.946 5.938 1.00 92.50 281 ASN A C 1
ATOM 2123 O O . ASN A 1 281 ? -9.803 19.171 5.188 1.00 92.50 281 ASN A O 1
ATOM 2127 N N . ASN A 1 282 ? -7.601 19.304 5.645 1.00 93.31 282 ASN A N 1
ATOM 2128 C CA . ASN A 1 282 ? -7.128 19.660 4.316 1.00 93.31 282 ASN A CA 1
ATOM 2129 C C . ASN A 1 282 ? -5.888 18.804 4.037 1.00 93.31 282 ASN A C 1
ATOM 2131 O O . ASN A 1 282 ? -4.866 18.961 4.703 1.00 93.31 282 ASN A O 1
ATOM 2135 N N . LEU A 1 283 ? -6.020 17.820 3.158 1.00 95.62 283 LEU A N 1
ATOM 2136 C CA . LEU A 1 283 ? -5.001 16.818 2.908 1.00 95.62 283 LEU A CA 1
ATOM 2137 C C . LEU A 1 283 ? -4.433 17.016 1.512 1.00 95.62 283 LEU A C 1
ATOM 2139 O O . LEU A 1 283 ? -5.168 17.044 0.530 1.00 95.62 283 LEU A O 1
ATOM 2143 N N . GLU A 1 284 ? -3.112 17.045 1.443 1.00 96.06 284 GLU A N 1
ATOM 2144 C CA . GLU A 1 284 ? -2.364 16.990 0.194 1.00 96.06 284 GLU A CA 1
ATOM 2145 C C . GLU A 1 284 ? -1.578 15.678 0.115 1.00 96.06 284 GLU A C 1
ATOM 2147 O O . GLU A 1 284 ? -1.033 15.193 1.116 1.00 96.06 284 GLU A O 1
ATOM 2152 N N . ALA A 1 285 ? -1.480 15.112 -1.082 1.00 96.44 285 ALA A N 1
ATOM 2153 C CA . ALA A 1 285 ? -0.632 13.974 -1.385 1.00 96.44 285 ALA A CA 1
ATOM 2154 C C . ALA A 1 285 ? 0.118 14.180 -2.700 1.00 96.44 285 ALA A C 1
ATOM 2156 O O . ALA A 1 285 ? -0.383 14.793 -3.639 1.00 96.44 285 ALA A O 1
ATOM 2157 N N . VAL A 1 286 ? 1.316 13.614 -2.774 1.00 96.38 286 VAL A N 1
ATOM 2158 C CA . VAL A 1 286 ? 2.126 13.530 -3.989 1.00 96.38 286 VAL A CA 1
ATOM 2159 C C . VAL A 1 286 ? 2.290 12.066 -4.379 1.00 96.38 286 VAL A C 1
ATOM 2161 O O . VAL A 1 286 ? 2.510 11.202 -3.527 1.00 96.38 286 VAL A O 1
ATOM 2164 N N . PHE A 1 287 ? 2.147 11.772 -5.667 1.00 95.62 287 PHE A N 1
ATOM 2165 C CA . PHE A 1 287 ? 2.196 10.419 -6.220 1.00 95.62 287 PHE A CA 1
ATOM 2166 C C . PHE A 1 287 ? 2.883 10.438 -7.597 1.00 95.62 287 PHE A C 1
ATOM 2168 O O . PHE A 1 287 ? 3.341 11.487 -8.048 1.00 95.62 287 PHE A O 1
ATOM 2175 N N . GLN A 1 288 ? 3.042 9.280 -8.249 1.00 92.75 288 GLN A N 1
ATOM 2176 C CA . GLN A 1 288 ? 3.884 9.142 -9.449 1.00 92.75 288 GLN A CA 1
ATOM 2177 C C . GLN A 1 288 ? 5.323 9.627 -9.215 1.00 92.75 288 GLN A C 1
ATOM 2179 O O . GLN A 1 288 ? 5.776 10.609 -9.807 1.00 92.75 288 GLN A O 1
ATOM 2184 N N . LYS A 1 289 ? 6.066 8.916 -8.357 1.00 90.50 289 LYS A N 1
ATOM 2185 C CA . LYS A 1 289 ? 7.489 9.205 -8.136 1.00 90.50 289 LYS A CA 1
ATOM 2186 C C . LYS A 1 289 ? 8.257 9.158 -9.464 1.00 90.50 289 LYS A C 1
ATOM 2188 O O . LYS A 1 289 ? 8.154 8.180 -10.219 1.00 90.50 289 LYS A O 1
ATOM 2193 N N . ASN A 1 290 ? 9.020 10.211 -9.745 1.00 87.31 290 ASN A N 1
ATOM 2194 C CA . ASN A 1 290 ? 9.819 10.347 -10.955 1.00 87.31 290 ASN A CA 1
ATOM 2195 C C . ASN A 1 290 ? 11.145 9.583 -10.810 1.00 87.31 290 ASN A C 1
ATOM 2197 O O . ASN A 1 290 ? 12.112 10.078 -10.233 1.00 87.31 290 ASN A O 1
ATOM 2201 N N . HIS A 1 291 ? 11.184 8.356 -11.333 1.00 79.94 291 HIS A N 1
ATOM 2202 C CA . HIS A 1 291 ? 12.388 7.518 -11.338 1.00 79.94 291 HIS A CA 1
ATOM 2203 C C . HIS A 1 291 ? 13.324 7.796 -12.528 1.00 79.94 291 HIS A C 1
ATOM 2205 O O . HIS A 1 291 ? 14.468 7.357 -12.500 1.00 79.94 291 HIS A O 1
ATOM 2211 N N . GLY A 1 292 ? 12.860 8.523 -13.552 1.00 74.00 292 GLY A N 1
ATOM 2212 C CA . GLY A 1 292 ? 13.630 8.857 -14.759 1.00 74.00 292 GLY A CA 1
ATOM 2213 C C . GLY A 1 292 ? 14.370 10.190 -14.662 1.00 74.00 292 GLY A C 1
ATOM 2214 O O . GLY A 1 292 ? 14.821 10.725 -15.674 1.00 74.00 292 GLY A O 1
ATOM 2215 N N . ARG A 1 293 ? 14.460 10.761 -13.455 1.00 69.62 293 ARG A N 1
ATOM 2216 C CA . ARG A 1 293 ? 15.023 12.087 -13.233 1.00 69.62 293 ARG A CA 1
ATOM 2217 C C . ARG A 1 293 ? 16.484 12.144 -13.683 1.00 69.62 293 ARG A C 1
ATOM 2219 O O . ARG A 1 293 ? 17.376 11.598 -13.037 1.00 69.62 293 ARG A O 1
ATOM 2226 N N . LEU A 1 294 ? 16.726 12.895 -14.751 1.00 60.81 294 LEU A N 1
ATOM 2227 C CA . LEU A 1 294 ? 18.048 13.390 -15.125 1.00 60.81 294 LEU A CA 1
ATOM 2228 C C . LEU A 1 294 ? 18.239 14.798 -14.566 1.00 60.81 294 LEU A C 1
ATOM 2230 O O . LEU A 1 294 ? 17.266 15.437 -14.178 1.00 60.81 294 LEU A O 1
ATOM 2234 N N . LYS A 1 295 ? 19.486 15.285 -14.508 1.00 54.47 295 LYS A N 1
ATOM 2235 C CA . LYS A 1 295 ? 19.909 16.555 -13.867 1.00 54.47 295 LYS A CA 1
ATOM 2236 C C . LYS A 1 295 ? 19.109 17.831 -14.245 1.00 54.47 295 LYS A C 1
ATOM 2238 O O . LYS A 1 295 ? 19.406 18.878 -13.682 1.00 54.47 295 LYS A O 1
ATOM 2243 N N . TYR A 1 296 ? 18.119 17.757 -15.140 1.00 49.22 296 TYR A N 1
ATOM 2244 C CA . TYR A 1 296 ? 17.330 18.872 -15.674 1.00 49.22 296 TYR A CA 1
ATOM 2245 C C . TYR A 1 296 ? 15.798 18.689 -15.607 1.00 49.22 296 TYR A C 1
ATOM 2247 O O . TYR A 1 296 ? 15.083 19.587 -16.035 1.00 49.22 296 TYR A O 1
ATOM 2255 N N . ASP A 1 297 ? 15.287 17.570 -15.076 1.00 55.19 297 ASP A N 1
ATOM 2256 C CA . ASP A 1 297 ? 13.866 17.426 -14.720 1.00 55.19 297 ASP A CA 1
ATOM 2257 C C . ASP A 1 297 ? 13.743 17.620 -13.198 1.00 55.19 297 ASP A C 1
ATOM 2259 O O . ASP A 1 297 ? 14.374 16.908 -12.409 1.00 55.19 297 ASP A O 1
ATOM 2263 N N . GLU A 1 298 ? 13.073 18.686 -12.760 1.00 66.12 298 GLU A N 1
ATOM 2264 C CA . GLU A 1 298 ? 13.239 19.186 -11.387 1.00 66.12 298 GLU A CA 1
ATOM 2265 C C . GLU A 1 298 ? 12.266 18.566 -10.380 1.00 66.12 298 GLU A C 1
ATOM 2267 O O . GLU A 1 298 ? 12.588 18.517 -9.189 1.00 66.12 298 GLU A O 1
ATOM 2272 N N . SER A 1 299 ? 11.120 18.041 -10.826 1.00 82.06 299 SER A N 1
ATOM 2273 C CA . SER A 1 299 ? 10.109 17.521 -9.901 1.00 82.06 299 SER A CA 1
ATOM 2274 C C . SER A 1 299 ? 10.349 16.055 -9.535 1.00 82.06 299 SER A C 1
ATOM 2276 O O . SER A 1 299 ? 10.414 15.174 -10.393 1.00 82.06 299 SER A O 1
ATOM 2278 N N . GLU A 1 300 ? 10.436 15.778 -8.230 1.00 87.06 300 GLU A N 1
ATOM 2279 C CA . GLU A 1 300 ? 10.503 14.414 -7.678 1.00 87.06 300 GLU A CA 1
ATOM 2280 C C . GLU A 1 300 ? 9.190 13.635 -7.903 1.00 87.06 300 GLU A C 1
ATOM 2282 O O . GLU A 1 300 ? 9.195 12.405 -7.958 1.00 87.06 300 GLU A O 1
ATOM 2287 N N . TRP A 1 301 ? 8.073 14.345 -8.069 1.00 91.75 301 TRP A N 1
ATOM 2288 C CA . TRP A 1 301 ? 6.727 13.785 -8.178 1.00 91.75 301 TRP A CA 1
ATOM 2289 C C . TRP A 1 301 ? 6.011 14.367 -9.393 1.00 91.75 301 TRP A C 1
ATOM 2291 O O . TRP A 1 301 ? 6.067 15.575 -9.625 1.00 91.75 301 TRP A O 1
ATOM 2301 N N . LEU A 1 302 ? 5.348 13.516 -10.175 1.00 91.19 302 LEU A N 1
ATOM 2302 C CA . LEU A 1 302 ? 4.633 13.933 -11.388 1.00 91.19 302 LEU A CA 1
ATOM 2303 C C . LEU A 1 302 ? 3.135 14.161 -11.149 1.00 91.19 302 LEU A C 1
ATOM 2305 O O . LEU A 1 302 ? 2.486 14.806 -11.969 1.00 91.19 302 LEU A O 1
ATOM 2309 N N . GLY A 1 303 ? 2.592 13.660 -10.035 1.00 92.94 303 GLY A N 1
ATOM 2310 C CA . GLY A 1 303 ? 1.183 13.788 -9.683 1.00 92.94 303 GLY A CA 1
ATOM 2311 C C . GLY A 1 303 ? 0.968 14.350 -8.280 1.00 92.94 303 GLY A C 1
ATOM 2312 O O . GLY A 1 303 ? 1.754 14.099 -7.361 1.00 92.94 303 GLY A O 1
ATOM 2313 N N . SER A 1 304 ? -0.138 15.071 -8.108 1.00 95.81 304 SER A N 1
ATOM 2314 C CA . SER A 1 304 ? -0.644 15.534 -6.816 1.00 95.81 304 SER A CA 1
ATOM 2315 C C . SER A 1 304 ? -2.138 15.239 -6.671 1.00 95.81 304 SER A C 1
ATOM 2317 O O . SER A 1 304 ? -2.890 15.208 -7.645 1.00 95.81 304 SER A O 1
ATOM 2319 N N . ALA A 1 305 ? -2.564 14.979 -5.442 1.00 96.50 305 ALA A N 1
ATOM 2320 C CA . ALA A 1 305 ? -3.955 14.768 -5.071 1.00 96.50 305 ALA A CA 1
ATOM 2321 C C . ALA A 1 305 ? -4.276 15.634 -3.854 1.00 96.50 305 ALA A C 1
ATOM 2323 O O . ALA A 1 305 ? -3.452 15.772 -2.949 1.00 96.50 305 ALA A O 1
ATOM 2324 N N . GLU A 1 306 ? -5.473 16.203 -3.833 1.00 96.00 306 GLU A N 1
ATOM 2325 C CA . GLU A 1 306 ? -5.948 17.065 -2.756 1.00 96.00 306 GLU A CA 1
ATOM 2326 C C . GLU A 1 306 ? -7.339 16.606 -2.334 1.00 96.00 306 GLU A C 1
ATOM 2328 O O . GLU A 1 306 ? -8.170 16.252 -3.172 1.00 96.00 306 GLU A O 1
ATOM 2333 N N . ASP A 1 307 ? -7.600 16.607 -1.032 1.00 95.38 307 ASP A N 1
ATOM 2334 C CA . ASP A 1 307 ? -8.925 16.327 -0.496 1.00 95.38 307 ASP A CA 1
ATOM 2335 C C . ASP A 1 307 ? -9.175 17.159 0.764 1.00 95.38 307 ASP A C 1
ATOM 2337 O O . ASP A 1 307 ? -8.278 17.403 1.571 1.00 95.38 307 ASP A O 1
ATOM 2341 N N . SER A 1 308 ? -10.413 17.599 0.957 1.00 94.06 308 SER A N 1
ATOM 2342 C CA . SER A 1 308 ? -10.794 18.431 2.094 1.00 94.06 308 SER A CA 1
ATOM 2343 C C . SER A 1 308 ? -12.178 18.072 2.630 1.00 94.06 308 SER A C 1
ATOM 2345 O O . SER A 1 308 ? -12.999 17.453 1.949 1.00 94.06 308 SER A O 1
ATOM 2347 N N . ASP A 1 309 ? -12.432 18.417 3.895 1.00 94.38 309 ASP A N 1
ATOM 2348 C CA . ASP A 1 309 ? -13.736 18.233 4.538 1.00 94.38 309 ASP A CA 1
ATOM 2349 C C . ASP A 1 309 ? -14.267 19.564 5.082 1.00 94.38 309 ASP A C 1
ATOM 2351 O O . ASP A 1 309 ? -13.863 20.040 6.145 1.00 94.38 309 ASP A O 1
ATOM 2355 N N . SER A 1 310 ? -15.202 20.176 4.353 1.00 92.69 310 SER A N 1
ATOM 2356 C CA . SER A 1 310 ? -15.764 21.483 4.710 1.00 92.69 310 SER A CA 1
ATOM 2357 C C . SER A 1 310 ? -16.532 21.469 6.040 1.00 92.69 310 SER A C 1
ATOM 2359 O O . SER A 1 310 ? -16.577 22.479 6.750 1.00 92.69 310 SER A O 1
ATOM 2361 N N . ALA A 1 311 ? -17.136 20.334 6.407 1.00 92.00 311 ALA A N 1
ATOM 2362 C CA . ALA A 1 311 ? -17.897 20.202 7.646 1.00 92.00 311 ALA A CA 1
ATOM 2363 C C . ALA A 1 311 ? -16.970 20.176 8.873 1.00 92.00 311 ALA A C 1
ATOM 2365 O O . ALA A 1 311 ? -17.226 20.877 9.854 1.00 92.00 311 ALA A O 1
ATOM 2366 N N . SER A 1 312 ? -15.870 19.429 8.808 1.00 90.94 312 SER A N 1
ATOM 2367 C CA . SER A 1 312 ? -14.802 19.435 9.807 1.00 90.94 312 SER A CA 1
ATOM 2368 C C . SER A 1 312 ? -14.119 20.798 9.879 1.00 90.94 312 SER A C 1
ATOM 2370 O O . SER A 1 312 ? -13.938 21.328 10.974 1.00 90.94 312 SER A O 1
ATOM 2372 N N . GLN A 1 313 ? -13.819 21.431 8.740 1.00 93.38 313 GLN A N 1
ATOM 2373 C CA . GLN A 1 313 ? -13.231 22.776 8.714 1.00 93.38 313 GLN A CA 1
ATOM 2374 C C . GLN A 1 313 ? -14.109 23.810 9.424 1.00 93.38 313 GLN A C 1
ATOM 2376 O O . GLN A 1 313 ? -13.601 24.657 10.156 1.00 93.38 313 GLN A O 1
ATOM 2381 N N . THR A 1 314 ? -15.432 23.701 9.284 1.00 92.81 314 THR A N 1
ATOM 2382 C CA . THR A 1 314 ? -16.383 24.559 10.006 1.00 92.81 314 THR A CA 1
ATOM 2383 C C . THR A 1 314 ? -16.305 24.348 11.525 1.00 92.81 314 THR A C 1
ATOM 2385 O O . THR A 1 314 ? -16.421 25.306 12.286 1.00 92.81 314 THR A O 1
ATOM 2388 N N . LYS A 1 315 ? -16.089 23.108 11.987 1.00 90.44 315 LYS A N 1
ATOM 2389 C CA . LYS A 1 315 ? -16.028 22.758 13.420 1.00 90.44 315 LYS A CA 1
ATOM 2390 C C . LYS A 1 315 ? -14.669 23.044 14.065 1.00 90.44 315 LYS A C 1
ATOM 2392 O O . LYS A 1 315 ? -14.612 23.443 15.226 1.00 90.44 315 LYS A O 1
ATOM 2397 N N . HIS A 1 316 ? -13.582 22.789 13.342 1.00 89.38 316 HIS A N 1
ATOM 2398 C CA . HIS A 1 316 ? -12.222 22.705 13.885 1.00 89.38 316 HIS A CA 1
ATOM 2399 C C . HIS A 1 316 ? -11.241 23.717 13.275 1.00 89.38 316 HIS A C 1
ATOM 2401 O O . HIS A 1 316 ? -10.078 23.761 13.698 1.00 89.38 316 HIS A O 1
ATOM 2407 N N . GLY A 1 317 ? -11.704 24.533 12.324 1.00 90.81 317 GLY A N 1
ATOM 2408 C CA . GLY A 1 317 ? -10.876 25.400 11.490 1.00 90.81 317 GLY A CA 1
ATOM 2409 C C . GLY A 1 317 ? -10.165 24.626 10.379 1.00 90.81 317 GLY A C 1
ATOM 2410 O O . GLY A 1 317 ? -10.168 23.395 10.361 1.00 90.81 317 GLY A O 1
ATOM 2411 N N . VAL A 1 318 ? -9.534 25.346 9.450 1.00 92.62 318 VAL A N 1
ATOM 2412 C CA . VAL A 1 318 ? -8.702 24.733 8.403 1.00 92.62 318 VAL A CA 1
ATOM 2413 C C . VAL A 1 318 ? -7.422 24.192 9.034 1.00 92.62 318 VAL A C 1
ATOM 2415 O O . VAL A 1 318 ? -6.652 24.945 9.630 1.00 92.62 318 VAL A O 1
ATOM 2418 N N . ARG A 1 319 ? -7.209 22.882 8.912 1.00 92.06 319 ARG A N 1
ATOM 2419 C CA . ARG A 1 319 ? -6.061 22.159 9.465 1.00 92.06 319 ARG A CA 1
ATOM 2420 C C . ARG A 1 319 ? -5.382 21.352 8.360 1.00 92.06 319 ARG A C 1
ATOM 2422 O O . ARG A 1 319 ? -5.809 20.223 8.093 1.00 92.06 319 ARG A O 1
ATOM 2429 N N . PRO A 1 320 ? -4.372 21.936 7.691 1.00 92.56 320 PRO A N 1
ATOM 2430 C CA . PRO A 1 320 ? -3.616 21.236 6.667 1.00 92.56 320 PRO A CA 1
ATOM 2431 C C . PRO A 1 320 ? -2.673 20.197 7.275 1.00 92.56 320 PRO A C 1
ATOM 2433 O O . PRO A 1 320 ? -2.248 20.325 8.427 1.00 92.56 320 PRO A O 1
ATOM 2436 N N . ASN A 1 321 ? -2.302 19.183 6.495 1.00 90.94 321 ASN A N 1
ATOM 2437 C CA . ASN A 1 321 ? -1.181 18.328 6.859 1.00 90.94 321 ASN A CA 1
ATOM 2438 C C . ASN A 1 321 ? 0.135 19.113 6.773 1.00 90.94 321 ASN A C 1
ATOM 2440 O O . ASN A 1 321 ? 0.400 19.824 5.812 1.00 90.94 321 ASN A O 1
ATOM 2444 N N . ASN A 1 322 ? 1.006 18.940 7.771 1.00 86.69 322 ASN A N 1
ATOM 2445 C CA . ASN A 1 322 ? 2.306 19.624 7.803 1.00 86.69 322 ASN A CA 1
ATOM 2446 C C . ASN A 1 322 ? 3.217 19.238 6.625 1.00 86.69 322 ASN A C 1
ATOM 2448 O O . ASN A 1 322 ? 4.129 19.983 6.274 1.00 86.69 322 ASN A O 1
ATOM 2452 N N . LYS A 1 323 ? 3.026 18.034 6.075 1.00 91.12 323 LYS A N 1
ATOM 2453 C CA . LYS A 1 323 ? 3.736 17.517 4.905 1.00 91.12 323 LYS A CA 1
ATOM 2454 C C . LYS A 1 323 ? 2.763 16.709 4.049 1.00 91.12 323 LYS A C 1
ATOM 2456 O O . LYS A 1 323 ? 1.982 15.952 4.637 1.00 91.12 323 LYS A O 1
ATOM 2461 N N . PRO A 1 324 ? 2.851 16.802 2.711 1.00 92.06 324 PRO A N 1
ATOM 2462 C CA . PRO A 1 324 ? 2.033 15.987 1.830 1.00 92.06 324 PRO A CA 1
ATOM 2463 C C . PRO A 1 324 ? 2.316 14.501 2.066 1.00 92.06 324 PRO A C 1
ATOM 2465 O O . PRO A 1 324 ? 3.466 14.103 2.293 1.00 92.06 324 PRO A O 1
ATOM 2468 N N . TYR A 1 325 ? 1.272 13.676 2.001 1.00 94.88 325 TYR A N 1
ATOM 2469 C CA . TYR A 1 325 ? 1.438 12.225 2.002 1.00 94.88 325 TYR A CA 1
ATOM 2470 C C . TYR A 1 325 ? 2.188 11.799 0.740 1.00 94.88 325 TYR A C 1
ATOM 2472 O O . TYR A 1 325 ? 1.906 12.280 -0.354 1.00 94.88 325 TYR A O 1
ATOM 2480 N N . LYS A 1 326 ? 3.158 10.898 0.886 1.00 94.88 326 LYS A N 1
ATOM 2481 C CA . LYS A 1 326 ? 3.982 10.427 -0.229 1.00 94.88 326 LYS A CA 1
ATOM 2482 C C . LYS A 1 326 ? 3.521 9.043 -0.653 1.00 94.88 326 LYS A C 1
ATOM 2484 O O . LYS A 1 326 ? 3.741 8.074 0.068 1.00 94.88 326 LYS A O 1
ATOM 2489 N N . PHE A 1 327 ? 2.918 8.944 -1.830 1.00 95.56 327 PHE A N 1
ATOM 2490 C CA . PHE A 1 327 ? 2.477 7.677 -2.400 1.00 95.56 327 PHE A CA 1
ATOM 2491 C C . PHE A 1 327 ? 3.442 7.220 -3.495 1.00 95.56 327 PHE A C 1
ATOM 2493 O O . PHE A 1 327 ? 3.181 7.356 -4.690 1.00 95.56 327 PHE A O 1
ATOM 2500 N N . TRP A 1 328 ? 4.597 6.696 -3.081 1.00 93.62 328 TRP A N 1
ATOM 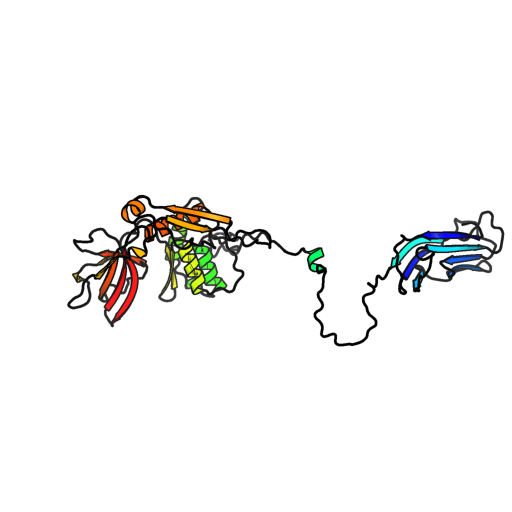2501 C CA . TRP A 1 328 ? 5.655 6.263 -4.000 1.00 93.62 328 TRP A CA 1
ATOM 2502 C C . TRP A 1 328 ? 5.274 5.037 -4.842 1.00 93.62 328 TRP A C 1
ATOM 2504 O O . TRP A 1 328 ? 5.813 4.876 -5.934 1.00 93.62 328 TRP A O 1
ATOM 2514 N N . ALA A 1 329 ? 4.342 4.204 -4.370 1.00 94.62 329 ALA A N 1
ATOM 2515 C CA . ALA A 1 329 ? 3.886 3.003 -5.065 1.00 94.62 329 ALA A CA 1
ATOM 2516 C C . ALA A 1 329 ? 2.730 3.256 -6.042 1.00 94.62 329 ALA A C 1
ATOM 2518 O O . ALA A 1 329 ? 2.428 2.404 -6.881 1.00 94.62 329 ALA A O 1
ATOM 2519 N N . ILE A 1 330 ? 2.067 4.410 -5.930 1.00 95.62 330 ILE A N 1
ATOM 2520 C CA . ILE A 1 330 ? 0.845 4.728 -6.666 1.00 95.62 330 ILE A CA 1
ATOM 2521 C C . ILE A 1 330 ? 1.181 5.591 -7.878 1.00 95.62 330 ILE A C 1
ATOM 2523 O O . ILE A 1 330 ? 1.792 6.655 -7.762 1.00 95.62 330 ILE A O 1
ATOM 2527 N N . ARG A 1 331 ? 0.714 5.159 -9.054 1.00 92.56 331 ARG A N 1
ATOM 2528 C CA . ARG A 1 331 ? 0.786 5.955 -10.289 1.00 92.56 331 ARG A CA 1
ATOM 2529 C C . ARG A 1 331 ? -0.562 6.398 -10.843 1.00 92.56 331 ARG A C 1
ATOM 2531 O O . ARG A 1 331 ? -0.594 7.259 -11.712 1.00 92.56 331 ARG A O 1
ATOM 2538 N N . LEU A 1 332 ? -1.671 5.850 -10.361 1.00 94.25 332 LEU A N 1
ATOM 2539 C CA . LEU A 1 332 ? -3.005 6.213 -10.839 1.00 94.25 332 LEU A CA 1
ATOM 2540 C C . LEU A 1 332 ? -3.616 7.311 -9.963 1.00 94.25 332 LEU A C 1
ATOM 2542 O O . LEU A 1 332 ? -3.746 7.108 -8.757 1.00 94.25 332 LEU A O 1
ATOM 2546 N N . GLN A 1 333 ? -4.066 8.413 -10.576 1.00 95.00 333 GLN A N 1
ATOM 2547 C CA . GLN A 1 333 ? -4.762 9.508 -9.876 1.00 95.00 333 GLN A CA 1
ATOM 2548 C C . GLN A 1 333 ? -5.963 8.982 -9.081 1.00 95.00 333 GLN A C 1
ATOM 2550 O O . GLN A 1 333 ? -6.052 9.189 -7.880 1.00 95.00 333 GLN A O 1
ATOM 2555 N N . VAL A 1 334 ? -6.824 8.189 -9.728 1.00 95.31 334 VAL A N 1
ATOM 2556 C CA . VAL A 1 334 ? -8.027 7.613 -9.104 1.00 95.31 334 VAL A CA 1
ATOM 2557 C C . VAL A 1 334 ? -7.725 6.758 -7.869 1.00 95.31 334 VAL A C 1
ATOM 2559 O O . VAL A 1 334 ? -8.543 6.678 -6.958 1.00 95.31 334 VAL A O 1
ATOM 2562 N N . MET A 1 335 ? -6.554 6.117 -7.815 1.00 96.00 335 MET A N 1
ATOM 2563 C CA . MET A 1 335 ? -6.126 5.360 -6.641 1.00 96.00 335 MET A CA 1
ATOM 2564 C C . MET A 1 335 ? -5.604 6.298 -5.552 1.00 96.00 335 MET A C 1
ATOM 2566 O O . MET A 1 335 ? -5.958 6.109 -4.391 1.00 96.00 335 MET A O 1
ATOM 2570 N N . ALA A 1 336 ? -4.805 7.307 -5.916 1.00 96.12 336 ALA A N 1
ATOM 2571 C CA . ALA A 1 336 ? -4.292 8.305 -4.982 1.00 96.12 336 ALA A CA 1
ATOM 2572 C C . ALA A 1 336 ? -5.435 9.065 -4.291 1.00 96.12 336 ALA A C 1
ATOM 2574 O O . ALA A 1 336 ? -5.460 9.112 -3.063 1.00 96.12 336 ALA A O 1
ATOM 2575 N N . ASP A 1 337 ? -6.422 9.545 -5.052 1.00 95.50 337 ASP A N 1
ATOM 2576 C CA . ASP A 1 337 ? -7.608 10.232 -4.526 1.00 95.50 337 ASP A CA 1
ATOM 2577 C C . ASP A 1 337 ? -8.384 9.332 -3.556 1.00 95.50 337 ASP A C 1
ATOM 2579 O O . ASP A 1 337 ? -8.778 9.749 -2.469 1.00 95.50 337 ASP A O 1
ATOM 2583 N N . HIS A 1 338 ? -8.558 8.055 -3.908 1.00 94.75 338 HIS A N 1
ATOM 2584 C CA . HIS A 1 338 ? -9.302 7.106 -3.083 1.00 94.75 338 HIS A CA 1
ATOM 2585 C C . HIS A 1 338 ? -8.581 6.736 -1.774 1.00 94.75 338 HIS A C 1
ATOM 2587 O O . HIS A 1 338 ? -9.216 6.517 -0.739 1.00 94.75 338 HIS A O 1
ATOM 2593 N N . VAL A 1 339 ? -7.249 6.632 -1.799 1.00 94.75 339 VAL A N 1
ATOM 2594 C CA . VAL A 1 339 ? -6.438 6.413 -0.589 1.00 94.75 339 VAL A CA 1
ATOM 2595 C C . VAL A 1 339 ? -6.411 7.682 0.269 1.00 94.75 339 VAL A C 1
ATOM 2597 O O . VAL A 1 339 ? -6.510 7.589 1.493 1.00 94.75 339 VAL A O 1
ATOM 2600 N N . LEU A 1 340 ? -6.341 8.863 -0.351 1.00 94.94 340 LEU A N 1
ATOM 2601 C CA . LEU A 1 340 ? -6.373 10.148 0.345 1.00 94.94 340 LEU A CA 1
ATOM 2602 C C . LEU A 1 340 ? -7.717 10.384 1.044 1.00 94.94 340 LEU A C 1
ATOM 2604 O O . LEU A 1 340 ? -7.735 10.747 2.219 1.00 94.94 340 LEU A O 1
ATOM 2608 N N . ALA A 1 341 ? -8.828 10.064 0.376 1.00 93.12 341 ALA A N 1
ATOM 2609 C CA . ALA A 1 341 ? -10.166 10.114 0.958 1.00 93.12 341 ALA A CA 1
ATOM 2610 C C . ALA A 1 341 ? -10.295 9.212 2.193 1.00 93.12 341 ALA A C 1
ATOM 2612 O O . ALA A 1 341 ? -10.908 9.594 3.190 1.00 93.12 341 ALA A O 1
ATOM 2613 N N . PHE A 1 342 ? -9.654 8.041 2.179 1.00 92.00 342 PHE A N 1
ATOM 2614 C CA . PHE A 1 342 ? -9.599 7.175 3.354 1.00 92.00 342 PHE A CA 1
ATOM 2615 C C . PHE A 1 342 ? -8.783 7.788 4.500 1.00 92.00 342 PHE A C 1
ATOM 2617 O O . PHE A 1 342 ? -9.254 7.816 5.637 1.00 92.00 342 PHE A O 1
ATOM 2624 N N . LYS A 1 343 ? -7.593 8.337 4.218 1.00 92.06 343 LYS A N 1
ATOM 2625 C CA . LYS A 1 343 ? -6.789 9.049 5.231 1.00 92.06 343 LYS A CA 1
ATOM 2626 C C . LYS A 1 343 ? -7.567 10.240 5.811 1.00 92.06 343 LYS A C 1
ATOM 2628 O O . LYS A 1 343 ? -7.511 10.475 7.016 1.00 92.06 343 LYS A O 1
ATOM 2633 N N . LYS A 1 344 ? -8.374 10.935 5.003 1.00 92.56 344 LYS A N 1
ATOM 2634 C CA . LYS A 1 344 ? -9.281 11.989 5.479 1.00 92.56 344 LYS A CA 1
ATOM 2635 C C . LYS A 1 344 ? -10.287 11.453 6.494 1.00 92.56 344 LYS A C 1
ATOM 2637 O O . LYS A 1 344 ? -10.434 12.052 7.553 1.00 92.56 344 LYS A O 1
ATOM 2642 N N . LEU A 1 345 ? -10.942 10.320 6.232 1.00 90.69 345 LEU A N 1
ATOM 2643 C CA . LEU A 1 345 ? -11.882 9.721 7.192 1.00 90.69 345 LEU A CA 1
ATOM 2644 C C . LEU A 1 345 ? -11.221 9.397 8.543 1.00 90.69 345 LEU A C 1
ATOM 2646 O O . LEU A 1 345 ? -11.872 9.518 9.577 1.00 90.69 345 LEU A O 1
ATOM 2650 N N . GLN A 1 346 ? -9.934 9.039 8.544 1.00 88.94 346 GLN A N 1
ATOM 2651 C CA . GLN A 1 346 ? -9.174 8.734 9.762 1.00 88.94 346 GLN A CA 1
ATOM 2652 C C . GLN A 1 346 ? -8.795 9.973 10.589 1.00 88.94 346 GLN A C 1
ATOM 2654 O O . GLN A 1 346 ? -8.623 9.856 11.801 1.00 88.94 346 GLN A O 1
ATOM 2659 N N . HIS A 1 347 ? -8.661 11.144 9.958 1.00 91.00 347 HIS A N 1
ATOM 2660 C CA . HIS A 1 347 ? -8.102 12.342 10.596 1.00 91.00 347 HIS A CA 1
ATOM 2661 C C . HIS A 1 347 ? -9.042 13.556 10.635 1.00 91.00 347 HIS A C 1
ATOM 2663 O O . HIS A 1 347 ? -8.736 14.5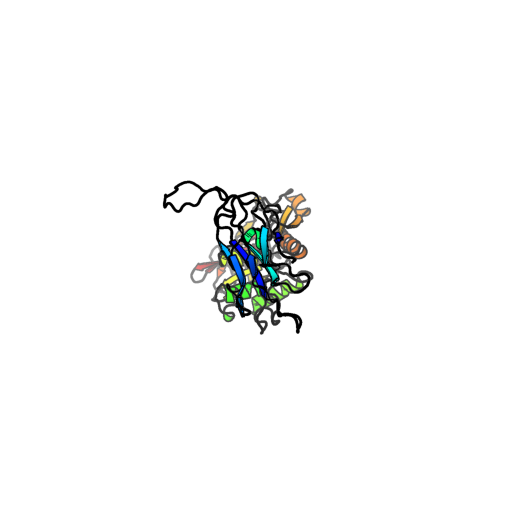23 11.333 1.00 91.00 347 HIS A O 1
ATOM 2669 N N . LYS A 1 348 ? -10.177 13.537 9.921 1.00 88.62 348 LYS A N 1
ATOM 2670 C CA . LYS A 1 348 ? -11.083 14.696 9.817 1.00 88.62 348 LYS A CA 1
ATOM 2671 C C . LYS A 1 348 ? -11.712 15.099 11.153 1.00 88.62 348 LYS A C 1
ATOM 2673 O O . LYS A 1 348 ? -11.984 16.277 11.351 1.00 88.62 348 LYS A O 1
ATOM 2678 N N . ASP A 1 349 ? -11.951 14.159 12.060 1.00 89.38 349 ASP A N 1
ATOM 2679 C CA . ASP A 1 349 ? -12.636 14.381 13.335 1.00 89.38 349 ASP A CA 1
ATOM 2680 C C . ASP A 1 349 ? -11.923 13.613 14.459 1.00 89.38 349 ASP A C 1
ATOM 2682 O O . ASP A 1 349 ? -11.127 12.705 14.216 1.00 89.38 349 ASP A O 1
ATOM 2686 N N . THR A 1 350 ? -12.222 13.946 15.717 1.00 88.94 350 THR A N 1
ATOM 2687 C CA . THR A 1 350 ? -11.739 13.148 16.852 1.00 88.94 350 THR A CA 1
ATOM 2688 C C . THR A 1 350 ? -12.431 11.786 16.871 1.00 88.94 350 THR A C 1
ATOM 2690 O O . THR A 1 350 ? -13.655 11.733 17.032 1.00 88.94 350 THR A O 1
ATOM 2693 N N . LEU A 1 351 ? -11.659 10.708 16.785 1.00 89.94 351 LEU A N 1
ATOM 2694 C CA . LEU A 1 351 ? -12.145 9.339 16.941 1.00 89.94 351 LEU A CA 1
ATOM 2695 C C . LEU A 1 351 ? -12.098 8.916 18.413 1.00 89.94 351 LEU A C 1
ATOM 2697 O O . LEU A 1 351 ? -11.276 9.400 19.197 1.00 89.94 351 LEU A O 1
ATOM 2701 N N . TRP A 1 352 ? -12.999 8.022 18.813 1.00 90.44 352 TRP A N 1
ATOM 2702 C CA . TRP A 1 352 ? -12.950 7.441 20.153 1.00 90.44 352 TRP A CA 1
ATOM 2703 C C . TRP A 1 352 ? -11.903 6.329 20.234 1.00 90.44 352 TRP A C 1
ATOM 2705 O O . TRP A 1 352 ? -11.935 5.369 19.472 1.00 90.44 352 TRP A O 1
ATOM 2715 N N . ASN A 1 353 ? -11.033 6.420 21.229 1.00 90.88 353 ASN A N 1
ATOM 2716 C CA . ASN A 1 353 ? -10.175 5.340 21.685 1.00 90.88 353 ASN A CA 1
ATOM 2717 C C . ASN A 1 353 ? -10.868 4.603 22.829 1.00 90.88 353 ASN A C 1
ATOM 2719 O O . ASN A 1 353 ? -11.433 5.229 23.728 1.00 90.88 353 ASN A O 1
ATOM 2723 N N . VAL A 1 354 ? -10.794 3.277 22.840 1.00 91.31 354 VAL A N 1
ATOM 2724 C CA . VAL A 1 354 ? -11.296 2.469 23.949 1.00 91.31 354 VAL A CA 1
ATOM 2725 C C . VAL A 1 354 ? -10.264 1.440 24.387 1.00 91.31 354 VAL A C 1
ATOM 2727 O O . VAL A 1 354 ? -9.758 0.651 23.592 1.00 91.31 354 VAL A O 1
ATOM 2730 N N . THR A 1 355 ? -9.972 1.441 25.685 1.00 91.88 355 THR A N 1
ATOM 2731 C CA . THR A 1 355 ? -9.070 0.480 26.323 1.00 91.88 355 THR A CA 1
ATOM 2732 C C . THR A 1 355 ? -9.823 -0.291 27.395 1.00 91.88 355 THR A C 1
ATOM 2734 O O . THR A 1 355 ? -10.519 0.292 28.231 1.00 91.88 355 THR A O 1
ATOM 2737 N N . PHE A 1 356 ? -9.707 -1.615 27.380 1.00 91.50 356 PHE A N 1
ATOM 2738 C CA . PHE A 1 356 ? -10.383 -2.488 28.338 1.00 91.50 356 PHE A CA 1
ATOM 2739 C C . PHE A 1 356 ? -9.660 -3.830 28.476 1.00 91.50 356 PHE A C 1
ATOM 2741 O O . PHE A 1 356 ? -8.704 -4.128 27.762 1.00 91.50 356 PHE A O 1
ATOM 2748 N N . SER A 1 357 ? -10.090 -4.644 29.439 1.00 92.06 357 SER A N 1
ATOM 2749 C CA . SER A 1 357 ? -9.569 -5.999 29.626 1.00 92.06 357 SER A CA 1
ATOM 2750 C C . SER A 1 357 ? -10.692 -7.021 29.602 1.00 92.06 357 SER A C 1
ATOM 2752 O O . SER A 1 357 ? -11.747 -6.782 30.184 1.00 92.06 357 SER A O 1
ATOM 2754 N N . VAL A 1 358 ? -10.447 -8.167 28.973 1.00 90.81 358 VAL A N 1
ATOM 2755 C CA . VAL A 1 358 ? -11.411 -9.266 28.804 1.00 90.81 358 VAL A CA 1
ATOM 2756 C C . VAL A 1 358 ? -10.847 -10.597 29.286 1.00 90.81 358 VAL A C 1
ATOM 2758 O O . VAL A 1 358 ? -9.629 -10.783 29.405 1.00 90.81 358 VAL A O 1
ATOM 2761 N N . TRP A 1 359 ? -11.749 -11.529 29.594 1.00 89.25 359 TRP A N 1
ATOM 2762 C CA . TRP A 1 359 ? -11.396 -12.889 29.998 1.00 89.25 359 TRP A CA 1
ATOM 2763 C C . TRP A 1 359 ? -10.999 -13.769 28.807 1.00 89.25 359 TRP A C 1
ATOM 2765 O O . TRP A 1 359 ? -11.227 -13.441 27.644 1.00 89.25 359 TRP A O 1
ATOM 2775 N N . TRP A 1 360 ? -10.455 -14.944 29.126 1.00 82.88 360 TRP A N 1
ATOM 2776 C CA . TRP A 1 360 ? -9.947 -15.952 28.190 1.00 82.88 360 TRP A CA 1
ATOM 2777 C C . TRP A 1 360 ? -10.879 -16.362 27.038 1.00 82.88 360 TRP A C 1
ATOM 2779 O O . TRP A 1 360 ? -10.399 -16.862 26.026 1.00 82.88 360 TRP A O 1
ATOM 2789 N N . LYS A 1 361 ? -12.190 -16.122 27.154 1.00 83.56 361 LYS A N 1
ATOM 2790 C CA . LYS A 1 361 ? -13.178 -16.409 26.102 1.00 83.56 361 LYS A CA 1
ATOM 2791 C C . LYS A 1 361 ? -12.965 -15.610 24.813 1.00 83.56 361 LYS A C 1
ATOM 2793 O O . LYS A 1 361 ? -13.406 -16.061 23.769 1.00 83.56 361 LYS A O 1
ATOM 2798 N N . HIS A 1 362 ? -12.278 -14.471 24.887 1.00 84.25 362 HIS A N 1
ATOM 2799 C CA . HIS A 1 362 ? -11.988 -13.611 23.736 1.00 84.25 362 HIS A CA 1
ATOM 2800 C C . HIS A 1 362 ? -10.538 -13.760 23.245 1.00 84.25 362 HIS A C 1
ATOM 2802 O O . HIS A 1 362 ? -9.999 -12.857 22.615 1.00 84.25 362 HIS A O 1
ATOM 2808 N N . PHE A 1 363 ? -9.863 -14.872 23.563 1.00 82.25 363 PHE A N 1
ATOM 2809 C CA . PHE A 1 363 ? -8.486 -15.119 23.104 1.00 82.25 363 PHE A CA 1
ATOM 2810 C C . PHE A 1 363 ? -8.385 -15.433 21.611 1.00 82.25 363 PHE A C 1
ATOM 2812 O O . PHE A 1 363 ? -7.296 -15.410 21.050 1.00 82.25 363 PHE A O 1
ATOM 2819 N N . ASP A 1 364 ? -9.512 -15.727 20.978 1.00 80.50 364 ASP A N 1
ATOM 2820 C CA . ASP A 1 364 ? -9.626 -15.898 19.537 1.00 80.50 364 ASP A CA 1
ATOM 2821 C C . ASP A 1 364 ? -9.708 -14.565 18.778 1.00 80.50 364 ASP A C 1
ATOM 2823 O O . ASP A 1 364 ? -9.610 -14.571 17.550 1.00 80.50 364 ASP A O 1
ATOM 2827 N N . ARG A 1 365 ? -9.872 -13.439 19.491 1.00 84.56 365 ARG A N 1
ATOM 2828 C CA . ARG A 1 365 ? -9.899 -12.098 18.903 1.00 84.56 365 ARG A CA 1
ATOM 2829 C C . ARG A 1 365 ? -8.518 -11.685 18.428 1.00 84.56 365 ARG A C 1
ATOM 2831 O O . ARG A 1 365 ? -7.512 -11.976 19.075 1.00 84.56 365 ARG A O 1
ATOM 2838 N N . LYS A 1 366 ? -8.487 -10.967 17.310 1.00 77.44 366 LYS A N 1
ATOM 2839 C CA . LYS A 1 366 ? -7.257 -10.575 16.624 1.00 77.44 366 LYS A CA 1
ATOM 2840 C C . LYS A 1 366 ? -7.224 -9.078 16.350 1.00 77.44 366 LYS A C 1
ATOM 2842 O O . LYS A 1 366 ? -8.255 -8.414 16.249 1.00 77.44 366 LYS A O 1
ATOM 2847 N N . ARG A 1 367 ? -6.012 -8.547 16.173 1.00 75.94 367 ARG A N 1
ATOM 2848 C CA . ARG A 1 367 ? -5.813 -7.188 15.662 1.00 75.94 367 ARG A CA 1
ATOM 2849 C C . ARG A 1 367 ? -6.518 -7.041 14.310 1.00 75.94 367 ARG A C 1
ATOM 2851 O O . ARG A 1 367 ? -6.356 -7.899 13.433 1.00 75.94 367 ARG A O 1
ATOM 2858 N N . GLY A 1 368 ? -7.277 -5.960 14.160 1.00 75.38 368 GLY A N 1
ATOM 2859 C CA . GLY A 1 368 ? -8.116 -5.660 13.001 1.00 75.38 368 GLY A CA 1
ATOM 2860 C C . GLY A 1 368 ? -9.549 -6.197 13.072 1.00 75.38 368 GLY A C 1
ATOM 2861 O O . GLY A 1 368 ? -10.357 -5.791 12.241 1.00 75.38 368 GLY A O 1
ATOM 2862 N N . ASP A 1 369 ? -9.892 -7.055 14.041 1.00 82.69 369 ASP A N 1
ATOM 2863 C CA . ASP A 1 369 ? -11.279 -7.497 14.208 1.00 82.69 369 ASP A CA 1
ATOM 2864 C C . ASP A 1 369 ? -12.161 -6.314 14.618 1.00 82.69 369 ASP A C 1
ATOM 2866 O O . ASP A 1 369 ? -11.778 -5.487 15.453 1.00 82.69 369 ASP A O 1
ATOM 2870 N N . THR A 1 370 ? -13.364 -6.262 14.052 1.00 87.62 370 THR A N 1
ATOM 2871 C CA . THR A 1 370 ? -14.392 -5.299 14.439 1.00 87.62 370 THR A CA 1
ATOM 2872 C C . THR A 1 370 ? -15.220 -5.830 15.601 1.00 87.62 370 THR A C 1
ATOM 2874 O O . THR A 1 370 ? -15.535 -7.022 15.679 1.00 87.62 370 THR A O 1
ATOM 2877 N N . PHE A 1 371 ? -15.617 -4.947 16.506 1.00 88.25 371 PHE A N 1
ATOM 2878 C CA . PHE A 1 371 ? -16.518 -5.289 17.596 1.00 88.25 371 PHE A CA 1
ATOM 2879 C C . PHE A 1 371 ? -17.424 -4.118 17.958 1.00 88.25 371 PHE A C 1
ATOM 2881 O O . PHE A 1 371 ? -17.095 -2.951 17.733 1.00 88.25 371 PHE A O 1
ATOM 2888 N N . ASP A 1 372 ? -18.548 -4.471 18.570 1.00 88.56 372 ASP A N 1
ATOM 2889 C CA . ASP A 1 372 ? -19.471 -3.518 19.171 1.00 88.56 372 ASP A CA 1
ATOM 2890 C C . ASP A 1 372 ? -19.333 -3.544 20.687 1.00 88.56 372 ASP A C 1
ATOM 2892 O O . ASP A 1 372 ? -19.026 -4.575 21.292 1.00 88.56 372 ASP A O 1
ATOM 2896 N N . ILE A 1 373 ? -19.611 -2.408 21.319 1.00 86.50 373 ILE A N 1
ATOM 2897 C CA . ILE A 1 373 ? -19.710 -2.311 22.773 1.00 86.50 373 ILE A CA 1
ATOM 2898 C C . ILE A 1 373 ? -21.181 -2.196 23.145 1.00 86.50 373 ILE A C 1
ATOM 2900 O O . ILE A 1 373 ? -21.852 -1.236 22.770 1.00 86.50 373 ILE A O 1
ATOM 2904 N N . SER A 1 374 ? -21.671 -3.140 23.949 1.00 81.88 374 SER A N 1
ATOM 2905 C CA . SER A 1 374 ? -23.013 -3.042 24.527 1.00 81.88 374 SER A CA 1
ATOM 2906 C C . SER A 1 374 ? -22.997 -2.058 25.701 1.00 81.88 374 SER A C 1
ATOM 2908 O O . SER A 1 374 ? -22.734 -2.445 26.844 1.00 81.88 374 SER A O 1
ATOM 2910 N N . ASN A 1 375 ? -23.256 -0.778 25.423 1.00 75.38 375 ASN A N 1
ATOM 2911 C CA . ASN A 1 375 ? -23.394 0.285 26.420 1.00 75.38 375 ASN A CA 1
ATOM 2912 C C . ASN A 1 375 ? -24.382 1.359 25.934 1.00 75.38 375 ASN A C 1
ATOM 2914 O O . ASN A 1 375 ? -24.323 1.763 24.777 1.00 75.38 375 ASN A O 1
ATOM 2918 N N . ASP A 1 376 ? -25.211 1.884 26.835 1.00 69.50 376 ASP A N 1
ATOM 2919 C CA . ASP A 1 376 ? -26.237 2.896 26.548 1.00 69.50 376 ASP A CA 1
ATOM 2920 C C . ASP A 1 376 ? -25.658 4.213 25.996 1.00 69.50 376 ASP A C 1
ATOM 2922 O O . ASP A 1 376 ? -26.334 4.932 25.267 1.00 69.50 376 ASP A O 1
ATOM 2926 N N . ILE A 1 377 ? -24.396 4.530 26.314 1.00 68.81 377 ILE A N 1
ATOM 2927 C CA . ILE A 1 377 ? -23.748 5.801 25.933 1.00 68.81 377 ILE A CA 1
ATOM 2928 C C . ILE A 1 377 ? -23.168 5.770 24.510 1.00 68.81 377 ILE A C 1
ATOM 2930 O O . ILE A 1 377 ? -23.175 6.787 23.823 1.00 68.81 377 ILE A O 1
ATOM 2934 N N . ASN A 1 378 ? -22.660 4.618 24.064 1.00 68.06 378 ASN A N 1
ATOM 2935 C CA . ASN A 1 378 ? -21.945 4.472 22.785 1.00 68.06 378 ASN A CA 1
ATOM 2936 C C . ASN A 1 378 ? -22.640 3.480 21.841 1.00 68.06 378 ASN A C 1
ATOM 2938 O O . ASN A 1 378 ? -22.007 2.924 20.943 1.00 68.06 378 ASN A O 1
ATOM 2942 N N . ASN A 1 379 ? -23.934 3.244 22.065 1.00 64.50 379 ASN A N 1
ATOM 2943 C CA . ASN A 1 379 ? -24.717 2.286 21.301 1.00 64.50 379 ASN A CA 1
ATOM 2944 C C . ASN A 1 379 ? -24.694 2.655 19.806 1.00 64.50 379 ASN A C 1
ATOM 2946 O O . ASN A 1 379 ? -25.031 3.780 19.436 1.00 64.50 379 ASN A O 1
ATOM 2950 N N . GLY A 1 380 ? -24.259 1.723 18.956 1.00 70.88 380 GLY A N 1
ATOM 2951 C CA . GLY A 1 380 ? -24.163 1.906 17.504 1.00 70.88 380 GLY A CA 1
ATOM 2952 C C . GLY A 1 380 ? -22.812 2.398 16.962 1.00 70.88 380 GLY A C 1
ATOM 2953 O O . GLY A 1 380 ? -22.647 2.416 15.743 1.00 70.88 380 GLY A O 1
ATOM 2954 N N . LYS A 1 381 ? -21.833 2.754 17.811 1.00 83.25 381 LYS A N 1
ATOM 2955 C CA . LYS A 1 381 ? -20.448 2.979 17.355 1.00 83.25 381 LYS A CA 1
ATOM 2956 C C . LYS A 1 381 ? -19.716 1.647 17.215 1.00 83.25 381 LYS A C 1
ATOM 2958 O O . LYS A 1 381 ? -19.753 0.818 18.124 1.00 83.25 381 LYS A O 1
ATOM 2963 N N . LYS A 1 382 ? -19.021 1.485 16.091 1.00 88.12 382 LYS A N 1
ATOM 2964 C CA . LYS A 1 382 ? -18.210 0.305 15.788 1.00 88.12 382 LYS A CA 1
ATOM 2965 C C . LYS A 1 382 ? -16.745 0.605 16.054 1.00 88.12 382 LYS A C 1
ATOM 2967 O O . LYS A 1 382 ? -16.272 1.696 15.741 1.00 88.12 382 LYS A O 1
ATOM 2972 N N . PHE A 1 383 ? -16.031 -0.367 16.598 1.00 89.38 383 PHE A N 1
ATOM 2973 C CA . PHE A 1 383 ? -14.610 -0.252 16.908 1.00 89.38 383 PHE A CA 1
ATOM 2974 C C . PHE A 1 383 ? -13.831 -1.337 16.175 1.00 89.38 383 PHE A C 1
ATOM 2976 O O . PHE A 1 383 ? -14.371 -2.410 15.903 1.00 89.38 383 PHE A O 1
ATOM 2983 N N . TYR A 1 384 ? -12.560 -1.081 15.879 1.00 89.12 384 TYR A N 1
ATOM 2984 C CA . TYR A 1 384 ? -11.620 -2.111 15.450 1.00 89.12 384 TYR A CA 1
ATOM 2985 C C . TYR A 1 384 ? -10.468 -2.220 16.440 1.00 89.12 384 TYR A C 1
ATOM 2987 O O . TYR A 1 384 ? -10.040 -1.237 17.047 1.00 89.12 384 TYR A O 1
ATOM 2995 N N . ILE A 1 385 ? -9.976 -3.440 16.628 1.00 87.88 385 ILE A N 1
ATOM 2996 C CA . ILE A 1 385 ? -8.895 -3.700 17.573 1.00 87.88 385 ILE A CA 1
ATOM 2997 C C . ILE A 1 385 ? -7.560 -3.255 16.971 1.00 87.88 385 ILE A C 1
ATOM 2999 O O . ILE A 1 385 ? -7.106 -3.810 15.970 1.00 87.88 385 ILE A O 1
ATOM 3003 N N . GLU A 1 386 ? -6.912 -2.286 17.611 1.00 85.44 386 GLU A N 1
ATOM 3004 C CA . GLU A 1 386 ? -5.584 -1.804 17.229 1.00 85.44 386 GLU A CA 1
ATOM 3005 C C . GLU A 1 386 ? -4.473 -2.637 17.843 1.00 85.44 386 GLU A C 1
ATOM 3007 O O . GLU A 1 386 ? -3.456 -2.855 17.191 1.00 85.44 386 GLU A O 1
ATOM 3012 N N . ASP A 1 387 ? -4.658 -3.094 19.079 1.00 85.69 387 ASP A N 1
ATOM 3013 C CA . ASP A 1 387 ? -3.641 -3.834 19.813 1.00 85.69 387 ASP A CA 1
ATOM 3014 C C . ASP A 1 387 ? -4.268 -4.803 20.822 1.00 85.69 387 ASP A C 1
ATOM 3016 O O . ASP A 1 387 ? -5.312 -4.529 21.426 1.00 85.69 387 ASP A O 1
ATOM 3020 N N . ILE A 1 388 ? -3.612 -5.951 20.993 1.00 86.44 388 ILE A N 1
ATOM 3021 C CA . ILE A 1 388 ? -4.004 -7.017 21.913 1.00 86.44 388 ILE A CA 1
ATOM 3022 C C . ILE A 1 388 ? -2.770 -7.458 22.691 1.00 86.44 388 ILE A C 1
ATOM 3024 O O . ILE A 1 388 ? -1.842 -8.044 22.138 1.00 86.44 388 ILE A O 1
ATOM 3028 N N . VAL A 1 389 ? -2.804 -7.265 24.007 1.00 88.69 389 VAL A N 1
ATOM 3029 C CA . VAL A 1 389 ? -1.696 -7.618 24.897 1.00 88.69 389 VAL A CA 1
ATOM 3030 C C . VAL A 1 389 ? -2.155 -8.624 25.938 1.00 88.69 389 VAL A C 1
ATOM 3032 O O . VAL A 1 389 ? -3.169 -8.449 26.616 1.00 88.69 389 VAL A O 1
ATOM 3035 N N . ARG A 1 390 ? -1.378 -9.689 26.136 1.00 85.81 390 ARG A N 1
ATOM 3036 C CA . ARG A 1 390 ? -1.640 -10.653 27.208 1.00 85.81 390 ARG A CA 1
ATOM 3037 C C . ARG A 1 390 ? -1.116 -10.128 28.541 1.00 85.81 390 ARG A C 1
ATOM 3039 O O . ARG A 1 390 ? 0.058 -10.267 28.854 1.00 85.81 390 ARG A O 1
ATOM 3046 N N . ILE A 1 391 ? -2.015 -9.564 29.347 1.00 87.56 391 ILE A N 1
ATOM 3047 C CA . ILE A 1 391 ? -1.691 -8.993 30.668 1.00 87.56 391 ILE A CA 1
ATOM 3048 C C . ILE A 1 391 ? -1.568 -10.092 31.741 1.00 87.56 391 ILE A C 1
ATOM 3050 O O . ILE A 1 391 ? -0.923 -9.910 32.770 1.00 87.56 391 ILE A O 1
ATOM 3054 N N . GLY A 1 392 ? -2.165 -11.268 31.525 1.00 85.31 392 GLY A N 1
ATOM 3055 C CA . GLY A 1 392 ? -2.023 -12.388 32.452 1.00 85.31 392 GLY A CA 1
ATOM 3056 C C . GLY A 1 392 ? -2.460 -13.730 31.876 1.00 85.31 392 GLY A C 1
ATOM 3057 O O . GLY A 1 392 ? -2.878 -13.841 30.723 1.00 85.31 392 GLY A O 1
ATOM 3058 N N . LYS A 1 393 ? -2.407 -14.780 32.706 1.00 84.62 393 LYS A N 1
ATOM 3059 C CA . LYS A 1 393 ? -2.724 -16.154 32.275 1.00 84.62 393 LYS A CA 1
ATOM 3060 C C . LYS A 1 393 ? -4.126 -16.275 31.659 1.00 84.62 393 LYS A C 1
ATOM 3062 O O . LYS A 1 393 ? -4.275 -16.991 30.671 1.00 84.62 393 LYS A O 1
ATOM 3067 N N . PHE A 1 394 ? -5.095 -15.523 32.189 1.00 86.62 394 PHE A N 1
ATOM 3068 C CA . PHE A 1 394 ? -6.511 -15.554 31.794 1.00 86.62 394 PHE A CA 1
ATOM 3069 C C . PHE A 1 394 ? -7.075 -14.191 31.362 1.00 86.62 394 PHE A C 1
ATOM 3071 O O . PHE A 1 394 ? -8.294 -14.043 31.290 1.00 86.62 394 PHE A O 1
ATOM 3078 N N . 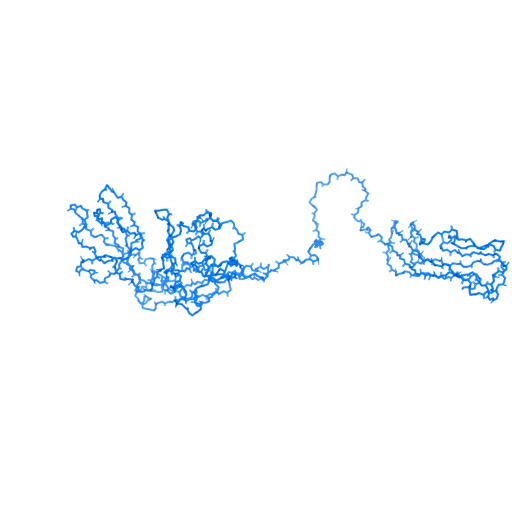LYS A 1 395 ? -6.214 -13.190 31.129 1.00 89.06 395 LYS A N 1
ATOM 3079 C CA . LYS A 1 395 ? -6.627 -11.815 30.820 1.00 89.06 395 LYS A CA 1
ATOM 3080 C C . LYS A 1 395 ? -5.927 -11.292 29.572 1.00 89.06 395 LYS A C 1
ATOM 3082 O O . LYS A 1 395 ? -4.707 -11.421 29.453 1.00 89.06 395 LYS A O 1
ATOM 3087 N N . LEU A 1 396 ? -6.706 -10.653 28.710 1.00 89.12 396 LEU A N 1
ATOM 3088 C CA . LEU A 1 396 ? -6.236 -9.858 27.580 1.00 89.12 396 LEU A CA 1
ATOM 3089 C C . LEU A 1 396 ? -6.563 -8.391 27.823 1.00 89.12 396 LEU A C 1
ATOM 3091 O O . LEU A 1 396 ? -7.662 -8.079 28.272 1.00 89.12 396 LEU A O 1
ATOM 3095 N N . GLY A 1 397 ? -5.615 -7.515 27.518 1.00 90.50 397 GLY A N 1
ATOM 3096 C CA . GLY A 1 397 ? -5.844 -6.094 27.311 1.00 90.50 397 GLY A CA 1
ATOM 3097 C C . GLY A 1 397 ? -6.097 -5.836 25.838 1.00 90.50 397 GLY A C 1
ATOM 3098 O O . GLY A 1 397 ? -5.381 -6.371 24.995 1.00 90.50 397 GLY A O 1
ATOM 3099 N N . ILE A 1 398 ? -7.112 -5.034 25.547 1.00 91.19 398 ILE A N 1
ATOM 3100 C CA . ILE A 1 398 ? -7.475 -4.627 24.195 1.00 91.19 398 ILE A CA 1
ATOM 3101 C C . ILE A 1 398 ? -7.433 -3.106 24.148 1.00 91.19 398 ILE A C 1
ATOM 3103 O O . ILE A 1 398 ? -8.039 -2.443 24.997 1.00 91.19 398 ILE A O 1
ATOM 3107 N N . ARG A 1 399 ? -6.735 -2.576 23.143 1.00 91.56 399 ARG A N 1
ATOM 3108 C CA . ARG A 1 399 ? -6.837 -1.185 22.707 1.00 91.56 399 ARG A CA 1
ATOM 3109 C C . ARG A 1 399 ? -7.503 -1.169 21.340 1.00 91.56 399 ARG A C 1
ATOM 3111 O O . ARG A 1 399 ? -7.130 -1.932 20.450 1.00 91.56 399 ARG A O 1
ATOM 3118 N N . ALA A 1 400 ? -8.492 -0.310 21.186 1.00 90.31 400 ALA A N 1
ATOM 3119 C CA . ALA A 1 400 ? -9.275 -0.211 19.972 1.00 90.31 400 ALA A CA 1
ATOM 3120 C C . ALA A 1 400 ? -9.592 1.240 19.633 1.00 90.31 400 ALA A C 1
ATOM 3122 O O . ALA A 1 400 ? -9.703 2.083 20.526 1.00 90.31 400 ALA A O 1
ATOM 3123 N N . LEU A 1 401 ? -9.780 1.488 18.343 1.00 90.50 401 LEU A N 1
ATOM 3124 C CA . LEU A 1 401 ? -10.156 2.780 17.794 1.00 90.50 401 LEU A CA 1
ATOM 3125 C C . LEU A 1 401 ? -11.536 2.667 17.149 1.00 90.50 401 LEU A C 1
ATOM 3127 O O . LEU A 1 401 ? -11.921 1.619 16.625 1.00 90.50 401 LEU A O 1
ATOM 3131 N N . GLU A 1 402 ? -12.306 3.743 17.225 1.00 90.62 402 GLU A N 1
ATOM 3132 C CA . GLU A 1 402 ? -13.545 3.894 16.478 1.00 90.62 402 GLU A CA 1
ATOM 3133 C C . GLU A 1 402 ? -13.292 3.729 14.978 1.00 90.62 402 GLU A C 1
ATOM 3135 O O . GLU A 1 402 ? -12.309 4.232 14.430 1.00 90.62 402 GLU A O 1
ATOM 3140 N N . TRP A 1 403 ? -14.205 3.029 14.307 1.00 88.25 403 TRP A N 1
ATOM 3141 C CA . TRP A 1 403 ? -14.153 2.922 12.862 1.00 88.25 403 TRP A CA 1
ATOM 3142 C C . TRP A 1 403 ? -14.385 4.297 12.224 1.00 88.25 403 TRP A C 1
ATOM 3144 O O . TRP A 1 403 ? -15.415 4.917 12.499 1.00 88.25 403 TRP A O 1
ATOM 3154 N N . PRO A 1 404 ? -13.479 4.768 11.357 1.00 81.38 404 PRO A N 1
ATOM 3155 C CA . PRO A 1 404 ? -13.631 6.060 10.707 1.00 81.38 404 PRO A CA 1
ATOM 3156 C C . PRO A 1 404 ? -14.861 6.046 9.787 1.00 81.38 404 PRO A C 1
ATOM 3158 O O . PRO A 1 404 ? -14.955 5.209 8.891 1.00 81.38 404 PRO A O 1
ATOM 3161 N N . SER A 1 405 ? -15.815 6.952 10.024 1.00 72.19 405 SER A N 1
ATOM 3162 C CA . SER A 1 405 ? -17.077 7.072 9.269 1.00 72.19 405 SER A CA 1
ATOM 3163 C C . SER A 1 405 ? -17.306 8.475 8.729 1.00 72.19 405 SER A C 1
ATOM 3165 O O . SER A 1 405 ? -17.027 9.450 9.466 1.00 72.19 405 SER A O 1
#

Sequence (405 aa):
MANGETVYVNFNNVASSYSGNSMSIGFIKGNSLGGCYPTEDGYITINGIKVYEKSGGVLIVNKPSPLNFEGDLSGGDRNRAEVKVVNYGQLENNGLWIDIQSGSRTVVYNDSSQEATQNTLRTGSVVLSGNSSADVVIGSSVNCDVEGYRDDGSGTYTGTPNALIERPDHVKKHFIDILYGFALADIDTPSFSAAGASYASVISGGYKFAFVINEEIVPSEFLEELAEQCRSNLKYEAGKWYLNYIPDTAPSPVVTIAKAELAGENAKFVFDKTSVLEIINNLEAVFQKNHGRLKYDESEWLGSAEDSDSASQTKHGVRPNNKPYKFWAIRLQVMADHVLAFKKLQHKDTLWNVTFSVWWKHFDRKRGDTFDISNDINNGKKFYIEDIVRIGKFKLGIRALEWPS

Secondary structure (DSSP, 8-state):
--TT-EEEEEPP-----STT-EEEEEEEEPPPPTT---SS-EEEEETTEEEEEEETTEEEE-SPSSEEEES---STTTTEEEEEEEESS--SS----EEEEEEEEE-----SS--S-------S-----S--HHHHHH-S--------PBP-TT-TTTSSTT-B--SHHHHHHHIIIIIT---GGGB-HHHHHHHHHHHHHSSTT---B-----S---HHHHHHHHHHTTTEEEEEETTEEEEEE--SSPPPPSEEEEGGGB-STT---EEEE--GGG---EEEEEEEE-TT--TT---SEEEEEEEE-HHHHHHH---B-SS-EEETTB--HHHHHHHHHHHHHHHSSPPEEEEEEEEGGGTT--TT-EEEEE-TTSTT-EEEEEEEEEEETTEEEEEEEEPP-

pLDDT: mean 80.69, std 14.79, range [34.16, 96.56]

Radius of gyration: 43.24 Å; chains: 1; bounding box: 94×47×118 Å

Foldseek 3Di:
DFAFDKDKDFAPDDDDADAFKKKKWFKDWDDDPPDDQDPFWWFKDKQNHTQWTDDPSDTDGPDDPTDMDHTRCHDPCNGIIIIHIHTPDHDPDHGGDMDGPDMDMDGDDDPPPDDPDDPDPPPDDDDDPDDPPCCVPCNPDDDDDDPADFADCCCVQNNDHRHHQWQLLSVVLCCVPPVVPAPNVQEPPVQSVVLSVCQCPVDVNGGTWDADDPDDDDSVVVNCLSQLLQQWDWDRDPSHIGIHHADLDDDDAPEEDEPVQFDDPPWDKDKDKDDLLQAAFKAKAFEQQDPVDDPPPPDRGDDMDIGGDVVLCVVNNHHHDPDHHYNNGDDDRRSVNVSRVVVNLVRSDIKMKIKTKGWQVCVVDDAQGKYHYPDPVCPPWIKGWHDWDDPDPTMIITIIITRRD